Protein AF-M3VGV9-F1 (afdb_monomer)

Secondary structure (DSSP, 8-state):
--HHHHHHHHHHHHHHHHHHHHHHHHHH----SHHHHHHHHHHHHHHHHHHHHHHHHHHHHHHHHHHHHTTPPPPP-PPPPP--HHHHHHHHHHHHSS-EE-SS------------------------------SSSTTTSTT-EEPP-TTTTT-HHHHHHHHHHHHHHHHHHHHHHHHHHHHHHHHHHHHHH---SEEEEEE-SS---HHHHHHHTT-S-BSSHHHHHBSSTT-TT-BS-TT--EEEEEES-SSS--TTHHHHHHHHHHHHTSSSHHHHHHHHHHHHHHT---TTS-S--------PPPPSPPPP------------S-----GGGSSS-SS---TT-PPPPPHHHHHHHHHHT----TT----HHHHHHHHHHHHTT-EEEEPPP--STT----SEEEEEEEE-TTS-EEEEEEEEEE--SSHHHHHHHHHHHHHHHHHHHHHT-------EEEEE-TT----HHHHHHHHTTTGGGTTSSS----SEEEEEETTEEEE----

Organism: NCBI:txid1223542

Mean predicted aligned error: 19.24 Å

Foldseek 3Di:
DDLVVLLVQLVVLLVVLLVQLLVLCLVLFQQPDLVSLLVSLVSNVVSLQVLLQSLLVSLLVVVQVQCVVVVHDGDDRDRQPDDDSVLSSVLSCVLQVFFDQFFDDQPPDPDPPDDDDDDDDDDDDDDDDDDPDDDPCVVVRGTDGHHDDPVCRNPPRNSVSSSLSSSLSSSVVSVVSSQVSLVVRVVVCCVPPNAFPFKAKAQSYLQAALLSLVRRLVGRPHHDSQSSQDSDDPCPPDRDDSNGRMHMHGHRDLPDPDDLNQLNVQSQVLCVVAPDSVRSRVVCVVCSVVSNPPSNDPRPDDDDDDDDDDDDDDAGEDDDDDDDDDDPDPDDDDQFDPAFDSYDQQQQNDDGDTSVRQVVLVVVLVECQVPDRDHPNQSVQSVLCVLVVWDWHADDDDNDDQEEDAGTWTFLPDADPVRGRHIDGEHEEEHALDLVTVLVVLVVLVVSQVRSVVVVHHYDLHAEYEYENDQHDPDPVSLVSVQCSLVVQVPPPPSRYHPWYWYQHNSDIHTRNHD

Radius of gyration: 29.92 Å; Cα contacts (8 Å, |Δi|>4): 714; chains: 1; bounding box: 81×67×88 Å

InterPro domains:
  IPR057369 VG15 protein [PF25310] (161-262)

Sequence (515 aa):
MKPTEYRRRRDLIWRRVRQQMRSILMFDGVPVTPEHREAAAQKILFPVRRAREESTQLATDFFNGEAVRAGRPQVSAGRSPFYPREAVEAVLERATASKVRIDGLDVVPATPTQTARVEGLEVAPTRSVVIEGLDDLGVELERARVEIDESNRRDPAVVEKVNLRVDRAIIRHIEQAARDTIVAAVEAEEERSGDPIGWARVLTGAESCGFCAMLASRGPIYKTEETAQRRGKNQEEGKYHDGCDCLIVPVFDIDDDWVGKDAWENLEQLWIESDGRKDFEKRIRELRDRGDLDPYVGAADSGTATREPPGPPVPPVTKSAAGGDDDKSGINWPPHLKYGTKDHPHPHRKPVWTAQERVDRQAALGIDLHGEELYQHEIESVERMQALGAELKWIRRLGTEGQTTNDAVWIGGGEDRRGRRTDIEIELKATKAKQSSIIDVITKCFVRAEKADRRGDAHADKKNFVIDIGDGELTDTLNRQLSMFNERRRDRIPPRQIEGLWIMTRGNLVEVEMQ

pLDDT: mean 71.66, std 21.84, range [22.8, 97.88]

Solvent-accessible surface area (backbone atoms only — not comparable to full-atom values): 30146 Å² total; per-residue (Å²): 80,57,68,73,56,52,30,57,56,49,50,53,50,49,51,55,47,47,52,51,52,48,50,50,32,69,74,73,22,48,46,73,47,73,68,44,25,52,58,51,21,66,69,47,43,59,57,48,50,54,42,17,41,55,37,19,44,52,41,36,50,35,51,32,40,46,25,52,73,73,74,40,82,68,69,80,67,70,79,49,74,90,78,60,58,65,61,46,34,55,43,44,46,63,40,45,73,49,64,44,79,55,84,87,58,90,73,74,76,81,70,82,80,72,90,74,93,76,86,84,83,92,78,89,78,91,77,89,79,90,77,92,73,86,77,84,64,65,78,76,63,63,67,53,66,45,77,70,38,87,91,44,20,71,38,68,69,54,27,52,58,38,42,56,45,36,46,22,45,52,48,28,57,26,51,46,35,20,46,55,46,51,50,55,52,46,61,70,37,40,82,74,72,52,77,52,75,8,19,21,38,28,77,50,47,72,66,56,44,38,69,55,49,58,51,14,29,60,35,49,70,23,82,37,69,69,64,55,42,42,75,53,100,86,42,95,88,37,68,62,50,71,47,49,46,62,46,68,43,80,31,72,53,88,89,52,98,46,89,49,47,69,27,20,54,54,36,28,51,50,47,70,76,24,85,46,70,70,46,32,34,47,51,46,45,56,29,33,76,71,68,61,40,42,57,82,50,75,79,76,88,76,75,95,69,90,78,71,82,79,71,84,85,81,72,66,85,55,89,81,76,92,75,89,76,79,93,83,73,91,72,88,74,69,77,69,60,77,50,43,58,65,60,58,69,47,56,74,72,58,85,74,53,51,38,63,56,48,51,54,54,54,62,68,65,77,58,70,52,81,86,61,82,76,53,65,60,54,45,53,48,51,53,54,40,43,75,72,71,50,48,67,47,54,46,70,73,65,93,50,92,61,46,42,64,53,50,26,33,29,55,55,66,37,66,47,104,83,73,45,68,30,70,34,66,25,37,77,45,64,32,49,65,41,67,72,48,51,50,48,58,56,50,52,53,51,54,50,24,50,53,9,48,77,72,72,36,61,51,42,89,70,38,26,38,41,38,32,22,46,84,33,67,83,43,72,68,52,49,58,59,55,16,41,49,44,58,80,38,64,90,41,86,78,66,84,52,69,81,43,42,32,41,31,30,67,93,42,78,43,77,49,74,74,84

Structure (mmCIF, N/CA/C/O backbone):
data_AF-M3VGV9-F1
#
_entry.id   AF-M3VGV9-F1
#
loop_
_atom_site.group_PDB
_atom_site.id
_atom_site.type_symbol
_atom_site.label_atom_id
_atom_site.label_alt_id
_atom_site.label_comp_id
_atom_site.label_asym_id
_atom_site.label_entity_id
_atom_site.label_seq_id
_atom_site.pdbx_PDB_ins_code
_atom_site.Cartn_x
_atom_site.Cartn_y
_atom_site.Cartn_z
_atom_site.occupancy
_atom_site.B_iso_or_equiv
_atom_site.auth_seq_id
_atom_site.auth_comp_id
_atom_site.auth_asym_id
_atom_site.auth_atom_id
_atom_site.pdbx_PDB_model_num
ATOM 1 N N . MET A 1 1 ? -12.769 16.710 -14.073 1.00 72.88 1 MET A N 1
ATOM 2 C CA . MET A 1 1 ? -12.702 15.759 -15.207 1.00 72.88 1 MET A CA 1
ATOM 3 C C . MET A 1 1 ? -13.194 14.421 -14.694 1.00 72.88 1 MET A C 1
ATOM 5 O O . MET A 1 1 ? -12.817 14.078 -13.586 1.00 72.88 1 MET A O 1
ATOM 9 N N . LYS A 1 2 ? -14.024 13.669 -15.429 1.00 69.00 2 LYS A N 1
ATOM 10 C CA . LYS A 1 2 ? -14.457 12.349 -14.927 1.00 69.00 2 LYS A CA 1
ATOM 11 C C . LYS A 1 2 ? -13.263 11.376 -14.874 1.00 69.00 2 LYS A C 1
ATOM 13 O O . LYS A 1 2 ? -12.432 11.429 -15.785 1.00 69.00 2 LYS A O 1
ATOM 18 N N . PRO A 1 3 ? -13.194 10.447 -13.903 1.00 66.44 3 PRO A N 1
ATOM 19 C CA . PRO A 1 3 ? -12.119 9.457 -13.836 1.00 66.44 3 PRO A CA 1
ATOM 20 C C . PRO A 1 3 ? -11.932 8.680 -15.144 1.00 66.44 3 PRO A C 1
ATOM 22 O O . PRO A 1 3 ? -10.821 8.585 -15.649 1.00 66.44 3 PRO A O 1
ATOM 25 N N . THR A 1 4 ? -13.016 8.220 -15.774 1.00 68.12 4 THR A N 1
ATOM 26 C CA . THR A 1 4 ? -12.993 7.526 -17.078 1.00 68.12 4 THR A CA 1
ATOM 27 C C . THR A 1 4 ? -12.275 8.315 -18.180 1.00 68.12 4 THR A C 1
ATOM 29 O O . THR A 1 4 ? -11.516 7.742 -18.964 1.00 68.12 4 THR A O 1
ATOM 32 N N . GLU A 1 5 ? -12.464 9.632 -18.219 1.00 77.25 5 GLU A N 1
ATOM 33 C CA . GLU A 1 5 ? -11.812 10.526 -19.174 1.00 77.25 5 GLU A CA 1
ATOM 34 C C . GLU A 1 5 ? -10.322 10.714 -18.862 1.00 77.25 5 GLU A C 1
ATOM 36 O O . GLU A 1 5 ? -9.498 10.646 -19.780 1.00 77.25 5 GLU A O 1
ATOM 41 N N . TYR A 1 6 ? -9.971 10.865 -17.579 1.00 79.12 6 TYR A N 1
ATOM 42 C CA . TYR A 1 6 ? -8.578 10.900 -17.122 1.00 79.12 6 TYR A CA 1
ATOM 43 C C . TYR A 1 6 ? -7.823 9.655 -17.593 1.00 79.12 6 TYR A C 1
ATOM 45 O O . TYR A 1 6 ? -6.776 9.768 -18.235 1.00 79.12 6 TYR A O 1
ATOM 53 N N . ARG A 1 7 ? -8.403 8.465 -17.380 1.00 74.69 7 ARG A N 1
ATOM 54 C CA . ARG A 1 7 ? -7.796 7.193 -17.804 1.00 74.69 7 ARG A CA 1
ATOM 55 C C . ARG A 1 7 ? -7.566 7.147 -19.304 1.00 74.69 7 ARG A C 1
ATOM 57 O O . ARG A 1 7 ? -6.454 6.884 -19.747 1.00 74.69 7 ARG A O 1
ATOM 64 N N . ARG A 1 8 ? -8.594 7.466 -20.098 1.00 80.38 8 ARG A N 1
ATOM 65 C CA . ARG A 1 8 ? -8.496 7.447 -21.564 1.00 80.38 8 ARG A CA 1
ATOM 66 C C . ARG A 1 8 ? -7.380 8.365 -22.062 1.00 80.38 8 ARG A C 1
ATOM 68 O O . ARG A 1 8 ? -6.617 7.976 -22.944 1.00 80.38 8 ARG A O 1
ATOM 75 N N . ARG A 1 9 ? -7.277 9.579 -21.512 1.00 87.81 9 ARG A N 1
ATOM 76 C CA . ARG A 1 9 ? -6.232 10.544 -21.888 1.00 87.81 9 ARG A CA 1
ATOM 77 C C . ARG A 1 9 ? -4.847 10.072 -21.454 1.00 87.81 9 ARG A C 1
ATOM 79 O O . ARG A 1 9 ? -3.918 10.141 -22.254 1.00 87.81 9 ARG A O 1
ATOM 86 N N . ARG A 1 10 ? -4.713 9.532 -20.245 1.00 86.38 10 ARG A N 1
ATOM 87 C CA . ARG A 1 10 ? -3.446 9.000 -19.735 1.00 86.38 10 ARG A CA 1
ATOM 88 C C . ARG A 1 10 ? -2.971 7.790 -20.543 1.00 86.38 10 ARG A C 1
ATOM 90 O O . ARG A 1 10 ? -1.814 7.733 -20.949 1.00 86.38 10 ARG A O 1
ATOM 97 N N . ASP A 1 11 ? -3.869 6.868 -20.871 1.00 82.81 11 ASP A N 1
ATOM 98 C CA . ASP A 1 11 ? -3.548 5.690 -21.679 1.00 82.81 11 ASP A CA 1
ATOM 99 C C . ASP A 1 11 ? -3.083 6.075 -23.090 1.00 82.81 11 ASP A C 1
ATOM 101 O O . ASP A 1 11 ? -2.212 5.414 -23.654 1.00 82.81 11 ASP A O 1
ATOM 105 N N . LEU A 1 12 ? -3.598 7.169 -23.665 1.00 88.06 12 LEU A N 1
ATOM 106 C CA . LEU A 1 12 ? -3.093 7.708 -24.933 1.00 88.06 12 LEU A CA 1
ATOM 107 C C . LEU A 1 12 ? -1.652 8.229 -24.812 1.00 88.06 12 LEU A C 1
ATOM 109 O O . LEU A 1 12 ? -0.849 7.980 -25.716 1.00 88.06 12 LEU A O 1
ATOM 113 N N . ILE A 1 13 ? -1.310 8.902 -23.706 1.00 90.75 13 ILE A N 1
ATOM 114 C CA . ILE A 1 13 ? 0.068 9.339 -23.415 1.00 90.75 13 ILE A CA 1
ATOM 115 C C . ILE A 1 13 ? 0.983 8.109 -23.342 1.00 90.75 13 ILE A C 1
ATOM 117 O O . ILE A 1 13 ? 2.006 8.042 -24.026 1.00 90.75 13 ILE A O 1
ATOM 121 N N . TRP A 1 14 ? 0.580 7.095 -22.574 1.00 88.06 14 TRP A N 1
ATOM 122 C CA . TRP A 1 14 ? 1.360 5.874 -22.376 1.00 88.06 14 TRP A CA 1
ATOM 123 C C . TRP A 1 14 ? 1.548 5.081 -23.664 1.00 88.06 14 TRP A C 1
ATOM 125 O O . TRP A 1 14 ? 2.660 4.652 -23.961 1.00 88.06 14 TRP A O 1
ATOM 135 N N . ARG A 1 15 ? 0.482 4.901 -24.453 1.00 89.00 15 ARG A N 1
ATOM 136 C CA . ARG A 1 15 ? 0.539 4.185 -25.736 1.00 89.00 15 ARG A CA 1
ATOM 137 C C . ARG A 1 15 ? 1.540 4.828 -26.690 1.00 89.00 15 ARG A C 1
ATOM 139 O O . ARG A 1 15 ? 2.309 4.107 -27.318 1.00 89.00 15 ARG A O 1
ATOM 146 N N . ARG A 1 16 ? 1.573 6.165 -26.761 1.00 92.62 16 ARG A N 1
ATOM 147 C CA . ARG A 1 16 ? 2.524 6.901 -27.609 1.00 92.62 16 ARG A CA 1
ATOM 148 C C . ARG A 1 16 ? 3.970 6.633 -27.190 1.00 92.62 16 ARG A C 1
ATOM 150 O O . ARG A 1 16 ? 4.797 6.314 -28.039 1.00 92.62 16 ARG A O 1
ATOM 157 N N . VAL A 1 17 ? 4.253 6.713 -25.889 1.00 91.00 17 VAL A N 1
ATOM 158 C CA . VAL A 1 17 ? 5.595 6.460 -25.342 1.00 91.00 17 VAL A CA 1
ATOM 159 C C . VAL A 1 17 ? 6.015 5.004 -25.559 1.00 91.00 17 VAL A C 1
ATOM 161 O O . VAL A 1 17 ? 7.089 4.769 -26.106 1.00 91.00 17 VAL A O 1
ATOM 164 N N . ARG A 1 18 ? 5.150 4.033 -25.231 1.00 89.75 18 ARG A N 1
ATOM 165 C CA . ARG A 1 18 ? 5.403 2.594 -25.445 1.00 89.75 18 ARG A CA 1
ATOM 166 C C . ARG A 1 18 ? 5.692 2.282 -26.913 1.00 89.75 18 ARG A C 1
ATOM 168 O O . ARG A 1 18 ? 6.635 1.562 -27.219 1.00 89.75 18 ARG A O 1
ATOM 175 N N . GLN A 1 19 ? 4.919 2.851 -27.841 1.00 89.81 19 GLN A N 1
ATOM 176 C CA . GLN A 1 19 ? 5.137 2.648 -29.275 1.00 89.81 19 GLN A CA 1
ATOM 177 C C . GLN A 1 19 ? 6.505 3.180 -29.725 1.00 89.81 19 GLN A C 1
ATOM 179 O O . GLN A 1 19 ? 7.197 2.516 -30.496 1.00 89.81 19 GLN A O 1
ATOM 184 N N . GLN A 1 20 ? 6.912 4.352 -29.231 1.00 90.50 20 GLN A N 1
ATOM 185 C CA . GLN A 1 20 ? 8.217 4.934 -29.547 1.00 90.50 20 GLN A CA 1
ATOM 186 C C . GLN A 1 20 ? 9.367 4.120 -28.948 1.00 90.50 20 GLN A C 1
ATOM 188 O O . GLN A 1 20 ? 10.321 3.817 -29.658 1.00 90.50 20 GLN A O 1
ATOM 193 N N . MET A 1 21 ? 9.263 3.719 -27.679 1.00 88.75 21 MET A N 1
ATOM 194 C CA . MET A 1 21 ? 10.276 2.903 -27.000 1.00 88.75 21 MET A CA 1
ATOM 195 C C . MET A 1 21 ? 10.459 1.548 -27.678 1.00 88.75 21 MET A C 1
ATOM 197 O O . MET A 1 21 ? 11.586 1.181 -28.016 1.00 88.75 21 MET A O 1
ATOM 201 N N . ARG A 1 22 ? 9.348 0.868 -27.980 1.00 89.88 22 ARG A N 1
ATOM 202 C CA . ARG A 1 22 ? 9.356 -0.393 -28.720 1.00 89.88 22 ARG A CA 1
ATOM 203 C C . ARG A 1 22 ? 10.019 -0.235 -30.078 1.00 89.88 22 ARG A C 1
ATOM 205 O O . ARG A 1 22 ? 10.860 -1.048 -30.435 1.00 89.88 22 ARG A O 1
ATOM 212 N N . SER A 1 23 ? 9.681 0.822 -30.818 1.00 91.75 23 SER A N 1
ATOM 213 C CA . SER A 1 23 ? 10.320 1.113 -32.102 1.00 91.75 23 SER A CA 1
ATOM 214 C C . SER A 1 23 ? 11.833 1.286 -31.940 1.00 91.75 23 SER A C 1
ATOM 216 O O . SER A 1 23 ? 12.591 0.646 -32.657 1.00 91.75 23 SER A O 1
ATOM 218 N N . ILE A 1 24 ? 12.284 2.100 -30.981 1.00 92.06 24 ILE A N 1
ATOM 219 C CA . ILE A 1 24 ? 13.714 2.353 -30.739 1.00 92.06 24 ILE A CA 1
ATOM 220 C C . ILE A 1 24 ? 14.458 1.043 -30.450 1.00 92.06 24 ILE A C 1
ATOM 222 O O . ILE A 1 24 ? 15.448 0.751 -31.113 1.00 92.06 24 ILE A O 1
ATOM 226 N N . LEU A 1 25 ? 13.960 0.223 -29.520 1.00 90.50 25 LEU A N 1
ATOM 227 C CA . LEU A 1 25 ? 14.628 -1.027 -29.143 1.00 90.50 25 LEU A CA 1
ATOM 228 C C . LEU A 1 25 ? 14.571 -2.096 -30.244 1.00 90.50 25 LEU A C 1
ATOM 230 O O . LEU A 1 25 ? 15.518 -2.865 -30.377 1.00 90.50 25 LEU A O 1
ATOM 234 N N . MET A 1 26 ? 13.511 -2.13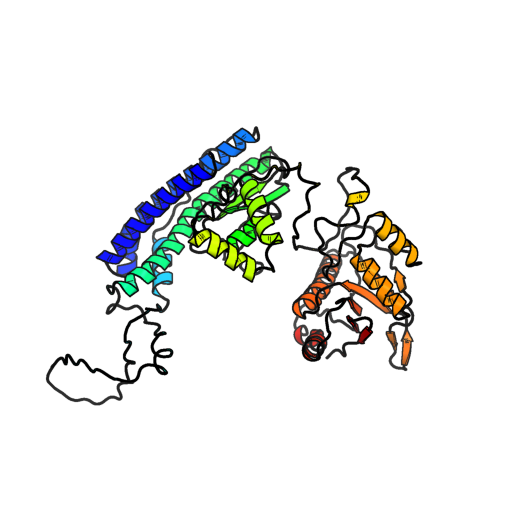1 -31.059 1.00 90.44 26 MET A N 1
ATOM 235 C CA . MET A 1 26 ? 13.414 -3.050 -32.203 1.00 90.44 26 MET A CA 1
ATOM 236 C C . MET A 1 26 ? 14.383 -2.687 -33.334 1.00 90.44 26 MET A C 1
ATOM 238 O O . MET A 1 26 ? 14.929 -3.587 -33.965 1.00 90.44 26 MET A O 1
ATOM 242 N N . PHE A 1 27 ? 14.620 -1.396 -33.590 1.00 92.06 27 PHE A N 1
ATOM 243 C CA . PHE A 1 27 ? 15.547 -0.959 -34.643 1.00 92.06 27 PHE A CA 1
ATOM 244 C C . PHE A 1 27 ? 17.012 -0.934 -34.181 1.00 92.06 27 PHE A C 1
ATOM 246 O O . PHE A 1 27 ? 17.890 -1.410 -34.900 1.00 92.06 27 PHE A O 1
ATOM 253 N N . ASP A 1 28 ? 17.293 -0.412 -32.985 1.00 93.31 28 ASP A N 1
ATOM 254 C CA . ASP A 1 28 ? 18.665 -0.228 -32.488 1.00 93.31 28 ASP A CA 1
ATOM 255 C C . ASP A 1 28 ? 19.188 -1.445 -31.688 1.00 93.31 28 ASP A C 1
ATOM 257 O O . ASP A 1 28 ? 20.394 -1.589 -31.444 1.00 93.31 28 ASP A O 1
ATOM 261 N N . GLY A 1 29 ? 18.294 -2.348 -31.276 1.00 92.56 29 GLY A N 1
ATOM 262 C CA . GLY A 1 29 ? 18.578 -3.437 -30.341 1.00 92.56 29 GLY A CA 1
ATOM 263 C C . GLY A 1 29 ? 18.650 -2.978 -28.879 1.00 92.56 29 GLY A C 1
ATOM 264 O O . GLY A 1 29 ? 18.706 -1.789 -28.561 1.00 92.56 29 GLY A O 1
ATOM 265 N N . VAL A 1 30 ? 18.682 -3.945 -27.964 1.00 92.75 30 VAL A N 1
ATOM 266 C CA . VAL A 1 30 ? 18.776 -3.725 -26.515 1.00 92.75 30 VAL A CA 1
ATOM 267 C C . VAL A 1 30 ? 20.113 -3.085 -26.129 1.00 92.75 30 VAL A C 1
ATOM 269 O O . VAL A 1 30 ? 21.145 -3.689 -26.402 1.00 92.75 30 VAL A O 1
ATOM 272 N N . PRO A 1 31 ? 20.161 -1.932 -25.436 1.00 93.25 31 PRO A N 1
ATOM 273 C CA . PRO A 1 31 ? 21.417 -1.242 -25.154 1.00 93.25 31 PRO A CA 1
ATOM 274 C C . PRO A 1 31 ? 22.241 -1.934 -24.055 1.00 93.25 31 PRO A C 1
ATOM 276 O O . PRO A 1 31 ? 21.961 -1.787 -22.864 1.00 93.25 31 PRO A O 1
ATOM 279 N N . VAL A 1 32 ? 23.280 -2.673 -24.461 1.00 91.69 32 VAL A N 1
ATOM 280 C CA . VAL A 1 32 ? 24.134 -3.466 -23.551 1.00 91.69 32 VAL A CA 1
ATOM 281 C C . VAL A 1 32 ? 25.451 -2.777 -23.184 1.00 91.69 32 VAL A C 1
ATOM 283 O O . VAL A 1 32 ? 26.078 -3.156 -22.202 1.00 91.69 32 VAL A O 1
ATOM 286 N N . THR A 1 33 ? 25.848 -1.724 -23.908 1.00 91.81 33 THR A N 1
ATOM 287 C CA . THR A 1 33 ? 27.038 -0.910 -23.592 1.00 91.81 33 THR A CA 1
ATOM 288 C C . THR A 1 33 ? 26.637 0.504 -23.152 1.00 91.81 33 THR A C 1
ATOM 290 O O . THR A 1 33 ? 25.494 0.913 -23.395 1.00 91.81 33 THR A O 1
ATOM 293 N N . PRO A 1 34 ? 27.529 1.266 -22.492 1.00 91.50 34 PRO A N 1
ATOM 294 C CA . PRO A 1 34 ? 27.283 2.672 -22.166 1.00 91.50 34 PRO A CA 1
ATOM 295 C C . PRO A 1 34 ? 26.928 3.531 -23.390 1.00 91.50 34 PRO A C 1
ATOM 297 O O . PRO A 1 34 ? 25.972 4.298 -23.335 1.00 91.50 34 PRO A O 1
ATOM 300 N N . GLU A 1 35 ? 27.608 3.341 -24.521 1.00 93.62 35 GLU A N 1
ATOM 301 C CA . GLU A 1 35 ? 27.387 4.110 -25.755 1.00 93.62 35 GLU A CA 1
ATOM 302 C C . GLU A 1 35 ? 26.004 3.816 -26.346 1.00 93.62 35 GLU A C 1
ATOM 304 O O . GLU A 1 35 ? 25.272 4.723 -26.750 1.00 93.62 35 GLU A O 1
ATOM 309 N N . HIS A 1 36 ? 25.597 2.542 -26.340 1.00 95.12 36 HIS A N 1
ATOM 310 C CA . HIS A 1 36 ? 24.249 2.155 -26.742 1.00 95.12 36 HIS A CA 1
ATOM 311 C C . HIS A 1 36 ? 23.182 2.773 -25.829 1.00 95.12 36 HIS A C 1
ATOM 313 O O . HIS A 1 36 ? 22.126 3.192 -26.310 1.00 95.12 36 HIS A O 1
ATOM 319 N N . ARG A 1 37 ? 23.442 2.828 -24.515 1.00 94.69 37 ARG A N 1
ATOM 320 C CA . ARG A 1 37 ? 22.529 3.432 -23.535 1.00 94.69 37 ARG A CA 1
ATOM 321 C C . ARG A 1 37 ? 22.395 4.931 -23.750 1.00 94.69 37 ARG A C 1
ATOM 323 O O . ARG A 1 37 ? 21.266 5.413 -23.759 1.00 94.69 37 ARG A O 1
ATOM 330 N N . GLU A 1 38 ? 23.494 5.638 -23.985 1.00 93.94 38 GLU A N 1
ATOM 331 C CA . GLU A 1 38 ? 23.472 7.070 -24.287 1.00 93.94 38 GLU A CA 1
ATOM 332 C C . GLU A 1 38 ? 22.669 7.353 -25.568 1.00 93.94 38 GLU A C 1
ATOM 334 O O . GLU A 1 38 ? 21.762 8.190 -25.562 1.00 93.94 38 GLU A O 1
ATOM 339 N N . ALA A 1 39 ? 22.935 6.618 -26.653 1.00 94.62 39 ALA A N 1
ATOM 340 C CA . ALA A 1 39 ? 22.229 6.792 -27.923 1.00 94.62 39 ALA A CA 1
ATOM 341 C C . ALA A 1 39 ? 20.718 6.522 -27.795 1.00 94.62 39 ALA A C 1
ATOM 343 O O . ALA A 1 39 ? 19.893 7.302 -28.283 1.00 94.62 39 ALA A O 1
ATOM 344 N N . ALA A 1 40 ? 20.334 5.448 -27.098 1.00 94.25 40 ALA A N 1
ATOM 345 C CA . ALA A 1 40 ? 18.932 5.147 -26.816 1.00 94.25 40 ALA A CA 1
ATOM 346 C C . ALA A 1 40 ? 18.297 6.218 -25.911 1.00 94.25 40 ALA A C 1
ATOM 348 O O . ALA A 1 40 ? 17.177 6.665 -26.170 1.00 94.25 40 ALA A O 1
ATOM 349 N N . ALA A 1 41 ? 19.013 6.687 -24.886 1.00 93.75 41 ALA A N 1
ATOM 350 C CA . ALA A 1 41 ? 18.533 7.720 -23.977 1.00 93.75 41 ALA A CA 1
ATOM 351 C C . ALA A 1 41 ? 18.268 9.046 -24.697 1.00 93.75 41 ALA A C 1
ATOM 353 O O . ALA A 1 41 ? 17.229 9.657 -24.457 1.00 93.75 41 ALA A O 1
ATOM 354 N N . GLN A 1 42 ? 19.131 9.462 -25.630 1.00 94.50 42 GLN A N 1
ATOM 355 C CA . GLN A 1 42 ? 18.916 10.664 -26.446 1.00 94.50 42 GLN A CA 1
ATOM 356 C C . GLN A 1 42 ? 17.603 10.597 -27.247 1.00 94.50 42 GLN A C 1
ATOM 358 O O . GLN A 1 42 ? 16.870 11.586 -27.310 1.00 94.50 42 GLN A O 1
ATOM 363 N N . LYS A 1 43 ? 17.262 9.424 -27.802 1.00 95.00 43 LYS A N 1
ATOM 364 C CA . LYS A 1 43 ? 16.013 9.207 -28.557 1.00 95.00 43 LYS A CA 1
ATOM 365 C C . LYS A 1 43 ? 14.775 9.134 -27.651 1.00 95.00 43 LYS A C 1
ATOM 367 O O . LYS A 1 43 ? 13.709 9.615 -28.028 1.00 95.00 43 LYS A O 1
ATOM 372 N N . ILE A 1 44 ? 14.907 8.555 -26.455 1.00 93.12 44 ILE A N 1
ATOM 373 C CA . ILE A 1 44 ? 13.804 8.354 -25.495 1.00 93.12 44 ILE A CA 1
ATOM 374 C C . ILE A 1 44 ? 13.495 9.629 -24.691 1.00 93.12 44 ILE A C 1
ATOM 376 O O . ILE A 1 44 ? 12.347 9.862 -24.308 1.00 93.12 44 ILE A O 1
ATOM 380 N N . LEU A 1 45 ? 14.494 10.477 -24.437 1.00 92.94 45 LEU A N 1
ATOM 381 C CA . LEU A 1 45 ? 14.393 11.586 -23.486 1.00 92.94 45 LEU A CA 1
ATOM 382 C C . LEU A 1 45 ? 13.276 12.581 -23.818 1.00 92.94 45 LEU A C 1
ATOM 384 O O . LEU A 1 45 ? 12.494 12.941 -22.937 1.00 92.94 45 LEU A O 1
ATOM 388 N N . PHE A 1 46 ? 13.197 13.035 -25.070 1.00 92.44 46 PHE A N 1
ATOM 389 C CA . PHE A 1 46 ? 12.203 14.032 -25.472 1.00 92.44 46 PHE A CA 1
ATOM 390 C C . PHE A 1 46 ? 10.760 13.501 -25.368 1.00 92.44 46 PHE A C 1
ATOM 392 O O . PHE A 1 46 ? 9.947 14.159 -24.712 1.00 92.44 46 PHE A O 1
ATOM 399 N N . PRO A 1 47 ? 10.431 12.303 -25.901 1.00 93.69 47 PRO A N 1
ATOM 400 C CA . PRO A 1 47 ? 9.160 11.635 -25.628 1.00 93.69 47 PRO A CA 1
ATOM 401 C C . PRO A 1 47 ? 8.776 11.573 -24.151 1.00 93.69 47 PRO A C 1
ATOM 403 O O . PRO A 1 47 ? 7.643 11.895 -23.797 1.00 93.69 47 PRO A O 1
ATOM 406 N N . VAL A 1 48 ? 9.718 11.193 -23.282 1.00 92.38 48 VAL A N 1
ATOM 407 C CA . VAL A 1 48 ? 9.453 11.034 -21.847 1.00 92.38 48 VAL A CA 1
ATOM 408 C C . VAL A 1 48 ? 9.212 12.376 -21.167 1.00 92.38 48 VAL A C 1
ATOM 410 O O . VAL A 1 48 ? 8.284 12.486 -20.370 1.00 92.38 48 VAL A O 1
ATOM 413 N N . ARG A 1 49 ? 9.991 13.415 -21.490 1.00 93.31 49 ARG A N 1
ATOM 414 C CA . ARG A 1 49 ? 9.772 14.772 -20.958 1.00 93.31 49 ARG A CA 1
ATOM 415 C C . ARG A 1 49 ? 8.403 15.311 -21.344 1.00 93.31 49 ARG A C 1
ATOM 417 O O . ARG A 1 49 ? 7.654 15.739 -20.472 1.00 93.31 49 ARG A O 1
ATOM 424 N N . ARG A 1 50 ? 8.048 15.196 -22.623 1.00 93.69 50 ARG A N 1
ATOM 425 C CA . ARG A 1 50 ? 6.727 15.591 -23.112 1.00 93.69 50 ARG A CA 1
ATOM 426 C C . ARG A 1 50 ? 5.613 14.814 -22.406 1.00 93.69 50 ARG A C 1
ATOM 428 O O . ARG A 1 50 ? 4.627 15.405 -21.991 1.00 93.69 50 ARG A O 1
ATOM 435 N N . ALA A 1 51 ? 5.771 13.502 -22.236 1.00 93.12 51 ALA A N 1
ATOM 436 C CA . ALA A 1 51 ? 4.787 12.681 -21.536 1.00 93.12 51 ALA A CA 1
ATOM 437 C C . ALA A 1 51 ? 4.658 13.041 -20.049 1.00 93.12 51 ALA A C 1
ATOM 439 O O . ALA A 1 51 ? 3.553 13.002 -19.517 1.00 93.12 51 ALA A O 1
ATOM 440 N N . ARG A 1 52 ? 5.757 13.420 -19.384 1.00 92.19 52 ARG A N 1
ATOM 441 C CA . ARG A 1 52 ? 5.728 13.939 -18.009 1.00 92.19 52 ARG A CA 1
ATOM 442 C C . ARG A 1 52 ? 4.952 15.249 -17.921 1.00 92.19 52 ARG A C 1
ATOM 444 O O . ARG A 1 52 ? 4.102 15.367 -17.053 1.00 92.19 52 ARG A O 1
ATOM 451 N N . GLU A 1 53 ? 5.193 16.190 -18.832 1.00 91.44 53 GLU A N 1
ATOM 452 C CA . GLU A 1 53 ? 4.437 17.450 -18.903 1.00 91.44 53 GLU A CA 1
ATOM 453 C C . GLU A 1 53 ? 2.944 17.203 -19.161 1.00 91.44 53 GLU A C 1
ATOM 455 O O . GLU A 1 53 ? 2.098 17.729 -18.439 1.00 91.44 53 GLU A O 1
ATOM 460 N N . GLU A 1 54 ? 2.614 16.350 -20.139 1.00 92.62 54 GLU A N 1
ATOM 461 C CA . GLU A 1 54 ? 1.230 15.970 -20.450 1.00 92.62 54 GLU A CA 1
ATOM 462 C C . GLU A 1 54 ? 0.554 15.270 -19.252 1.00 92.62 54 GLU A C 1
ATOM 464 O O . GLU A 1 54 ? -0.610 15.549 -18.966 1.00 92.62 54 GLU A O 1
ATOM 469 N N . SER A 1 55 ? 1.270 14.397 -18.529 1.00 89.19 55 SER A N 1
ATOM 470 C CA . SER A 1 55 ? 0.749 13.679 -17.354 1.00 89.19 55 SER A CA 1
ATOM 471 C C . SER A 1 55 ? 0.564 14.603 -16.143 1.00 89.19 55 SER A C 1
ATOM 473 O O . SER A 1 55 ? -0.475 14.548 -15.487 1.00 89.19 55 SER A O 1
ATOM 475 N N . THR A 1 56 ? 1.506 15.520 -15.894 1.00 87.75 56 THR A N 1
ATOM 476 C CA . THR A 1 56 ? 1.383 16.580 -14.880 1.00 87.75 56 THR A CA 1
ATOM 477 C C . THR A 1 56 ? 0.159 17.454 -15.143 1.00 87.75 56 THR A C 1
ATOM 479 O O . THR A 1 56 ? -0.680 17.598 -14.257 1.00 87.75 56 THR A O 1
ATOM 482 N N . GLN A 1 57 ? -0.002 17.969 -16.367 1.00 89.00 57 GLN A N 1
ATOM 483 C CA . GLN A 1 57 ? -1.166 18.784 -16.718 1.00 89.00 57 GLN A CA 1
ATOM 484 C C . GLN A 1 57 ? -2.469 17.999 -16.543 1.00 89.00 57 GLN A C 1
ATOM 486 O O . GLN A 1 57 ? -3.431 18.505 -15.974 1.00 89.00 57 GLN A O 1
ATOM 491 N N . LEU A 1 58 ? -2.495 16.747 -17.002 1.00 87.81 58 LEU A N 1
ATOM 492 C CA . LEU A 1 58 ? -3.668 15.891 -16.890 1.00 87.81 58 LEU A CA 1
ATOM 493 C C . LEU A 1 58 ? -4.045 15.616 -15.423 1.00 87.81 58 LEU A C 1
ATOM 495 O O . LEU A 1 58 ? -5.229 15.599 -15.094 1.00 87.81 58 LEU A O 1
ATOM 499 N N . ALA A 1 59 ? -3.059 15.419 -14.543 1.00 82.69 59 ALA A N 1
ATOM 500 C CA . ALA A 1 59 ? -3.271 15.251 -13.106 1.00 82.69 59 ALA A CA 1
ATOM 501 C C . ALA A 1 59 ? -3.796 16.528 -12.442 1.00 82.69 59 ALA A C 1
ATOM 503 O O . ALA A 1 59 ? -4.699 16.444 -11.611 1.00 82.69 59 ALA A O 1
ATOM 504 N N . THR A 1 60 ? -3.313 17.704 -12.848 1.00 83.31 60 THR A N 1
ATOM 505 C CA . THR A 1 60 ? -3.876 18.977 -12.385 1.00 83.31 60 THR A CA 1
ATOM 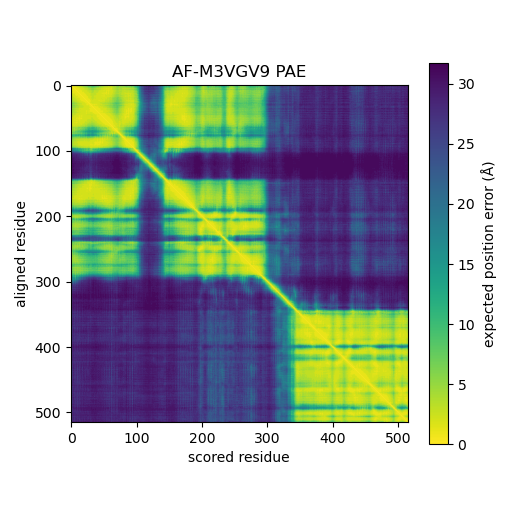506 C C . THR A 1 60 ? -5.302 19.192 -12.883 1.00 83.31 60 THR A C 1
ATOM 508 O O . THR A 1 60 ? -6.160 19.560 -12.090 1.00 83.31 60 THR A O 1
ATOM 511 N N . ASP A 1 61 ? -5.597 18.940 -14.163 1.00 84.31 61 ASP A N 1
ATOM 512 C CA . ASP A 1 61 ? -6.959 19.066 -14.710 1.00 84.31 61 ASP A CA 1
ATOM 513 C C . ASP A 1 61 ? -7.941 18.143 -13.974 1.00 84.31 61 ASP A C 1
ATOM 515 O O . ASP A 1 61 ? -9.111 18.478 -13.754 1.00 84.31 61 ASP A O 1
ATOM 519 N N . PHE A 1 62 ? -7.459 16.952 -13.617 1.00 78.25 62 PHE A N 1
ATOM 520 C CA . PHE A 1 62 ? -8.191 16.001 -12.804 1.00 78.25 62 PHE A CA 1
ATOM 521 C C . PHE A 1 62 ? -8.457 16.568 -11.417 1.00 78.25 62 PHE A C 1
ATOM 523 O O . PHE A 1 62 ? -9.620 16.765 -11.086 1.00 78.25 62 PHE A O 1
ATOM 530 N N . PHE A 1 63 ? -7.410 16.938 -10.678 1.00 75.44 63 PHE A N 1
ATOM 531 C CA . PHE A 1 63 ? -7.518 17.512 -9.338 1.00 75.44 63 PHE A CA 1
ATOM 532 C C . PHE A 1 63 ? -8.414 18.763 -9.298 1.00 75.44 63 PHE A C 1
ATOM 534 O O . PHE A 1 63 ? -9.333 18.844 -8.493 1.00 75.44 63 PHE A O 1
ATOM 541 N N . ASN A 1 64 ? -8.243 19.701 -10.232 1.00 76.75 64 ASN A N 1
ATOM 542 C CA . ASN A 1 64 ? -9.050 20.922 -10.319 1.00 76.75 64 ASN A CA 1
ATOM 543 C C . ASN A 1 64 ? -10.518 20.667 -10.627 1.00 76.75 64 ASN A C 1
ATOM 545 O O . ASN A 1 64 ? -11.388 21.421 -10.192 1.00 76.75 64 ASN A O 1
ATOM 549 N N . GLY A 1 65 ? -10.809 19.634 -11.417 1.00 71.06 65 GLY A N 1
ATOM 550 C CA . GLY A 1 65 ? -12.186 19.241 -11.666 1.00 71.06 65 GLY A CA 1
ATOM 551 C C . GLY A 1 65 ? -12.899 18.762 -10.404 1.00 71.06 65 GLY A C 1
ATOM 552 O O . GLY A 1 65 ? -14.113 18.905 -10.315 1.00 71.06 65 GLY A O 1
ATOM 553 N N . GLU A 1 66 ? -12.145 18.227 -9.451 1.00 64.62 66 GLU A N 1
ATOM 554 C CA . GLU A 1 66 ? -12.638 17.687 -8.185 1.00 64.62 66 GLU A CA 1
ATOM 555 C C . GLU A 1 66 ? -12.698 18.785 -7.123 1.00 64.62 66 GLU A C 1
ATOM 557 O O . GLU A 1 66 ? -13.719 18.927 -6.456 1.00 64.62 66 GLU A O 1
ATOM 562 N N . ALA A 1 67 ? -11.691 19.664 -7.084 1.00 66.25 67 ALA A N 1
ATOM 563 C CA . ALA A 1 67 ? -11.737 20.898 -6.309 1.00 66.25 67 ALA A CA 1
ATOM 564 C C . ALA A 1 67 ? -13.019 21.695 -6.608 1.00 66.25 67 ALA A C 1
ATOM 566 O O . ALA A 1 67 ? -13.758 22.035 -5.692 1.00 66.25 67 ALA A O 1
ATOM 567 N N . VAL A 1 68 ? -13.366 21.898 -7.885 1.00 69.00 68 VAL A N 1
ATOM 568 C CA . VAL A 1 68 ? -14.609 22.599 -8.261 1.00 69.00 68 VAL A CA 1
ATOM 569 C C . VAL A 1 68 ? -15.867 21.903 -7.737 1.00 69.00 68 VAL A C 1
ATOM 571 O O . VAL A 1 68 ? -16.786 22.589 -7.295 1.00 69.00 68 VAL A O 1
ATOM 574 N N . ARG A 1 69 ? -15.930 20.564 -7.768 1.00 63.59 69 ARG A N 1
ATOM 575 C CA . ARG A 1 69 ? -17.088 19.811 -7.246 1.00 63.59 69 ARG A CA 1
ATOM 576 C C . ARG A 1 69 ? -17.250 19.982 -5.743 1.00 63.59 69 ARG A C 1
ATOM 578 O O . ARG A 1 69 ? -18.369 20.154 -5.278 1.00 63.59 69 ARG A O 1
ATOM 585 N N . ALA A 1 70 ? -16.137 19.998 -5.022 1.00 58.75 70 ALA A N 1
ATOM 586 C CA . ALA A 1 70 ? -16.094 20.210 -3.583 1.00 58.75 70 ALA A CA 1
ATOM 587 C C . ALA A 1 70 ? -16.192 21.698 -3.178 1.00 58.75 70 ALA A C 1
ATOM 589 O O . ALA A 1 70 ? -15.985 22.030 -2.014 1.00 58.75 70 ALA A O 1
ATOM 590 N N . GLY A 1 71 ? -16.457 22.619 -4.119 1.00 64.62 71 GLY A N 1
ATOM 591 C CA . GLY A 1 71 ? -16.528 24.058 -3.838 1.00 64.62 71 GLY A CA 1
ATOM 592 C C . GLY A 1 71 ? -15.181 24.692 -3.462 1.00 64.62 71 GLY A C 1
ATOM 593 O O . GLY A 1 71 ? -15.149 25.733 -2.807 1.00 64.62 71 GLY A O 1
ATOM 594 N N . ARG A 1 72 ? -14.069 24.071 -3.864 1.00 64.38 72 ARG A N 1
ATOM 595 C CA . ARG A 1 72 ? -12.698 24.461 -3.519 1.00 64.38 72 ARG A CA 1
ATOM 596 C C . ARG A 1 72 ? -12.015 25.271 -4.627 1.00 64.38 72 ARG A C 1
ATOM 598 O O . ARG A 1 72 ? -12.361 25.138 -5.806 1.00 64.38 72 ARG A O 1
ATOM 605 N N . PRO A 1 73 ? -11.014 26.099 -4.276 1.00 63.47 73 PRO A N 1
ATOM 606 C CA . PRO A 1 73 ? -10.205 26.823 -5.249 1.00 63.47 73 PRO A CA 1
ATOM 607 C C . PRO A 1 73 ? -9.404 25.874 -6.145 1.00 63.47 73 PRO A C 1
ATOM 609 O O . PRO A 1 73 ? -8.902 24.848 -5.701 1.00 63.47 73 PRO A O 1
ATOM 612 N N . GLN A 1 74 ? -9.231 26.250 -7.408 1.00 75.12 74 GLN A N 1
ATOM 613 C CA . GLN A 1 74 ? -8.380 25.516 -8.343 1.00 75.12 74 GLN A CA 1
ATOM 614 C C . GLN A 1 74 ? -6.903 25.885 -8.157 1.00 75.12 74 GLN A C 1
ATOM 616 O O . GLN A 1 74 ? -6.572 27.031 -7.849 1.00 75.12 74 GLN A O 1
ATOM 621 N N . VAL A 1 75 ? -6.011 24.935 -8.430 1.00 71.06 75 VAL A N 1
ATOM 622 C CA . VAL A 1 75 ? -4.557 25.131 -8.442 1.00 71.06 75 VAL A CA 1
ATOM 623 C C . VAL A 1 75 ? -4.031 25.262 -9.874 1.00 71.06 75 VAL A C 1
ATOM 625 O O . VAL A 1 75 ? -4.528 24.632 -10.807 1.00 71.06 75 VAL A O 1
ATOM 628 N N . SER A 1 76 ? -3.007 26.084 -10.096 1.00 71.56 76 SER A N 1
ATOM 629 C CA . SER A 1 76 ? -2.346 26.138 -11.405 1.00 71.56 76 SER A CA 1
ATOM 630 C C . SER A 1 76 ? -1.481 24.900 -11.616 1.00 71.56 76 SER A C 1
ATOM 632 O O . SER A 1 76 ? -0.783 24.481 -10.692 1.00 71.56 76 SER A O 1
ATOM 634 N N . ALA A 1 77 ? -1.451 24.362 -12.836 1.00 66.62 77 ALA A N 1
ATOM 635 C CA . ALA A 1 77 ? -0.530 23.280 -13.162 1.00 66.62 77 ALA A CA 1
ATOM 636 C C . ALA A 1 77 ? 0.913 23.773 -13.007 1.00 66.62 77 ALA A C 1
ATOM 638 O O . ALA A 1 77 ? 1.356 24.683 -13.712 1.00 66.62 77 ALA A O 1
ATOM 639 N N . GLY A 1 78 ? 1.636 23.187 -12.053 1.00 67.62 78 GLY A N 1
ATOM 640 C CA . GLY A 1 78 ? 3.074 23.382 -11.936 1.00 67.62 78 GLY A CA 1
ATOM 641 C C . GLY A 1 78 ? 3.789 22.843 -13.176 1.00 67.62 78 GLY A C 1
ATOM 642 O O . GLY A 1 78 ? 3.268 21.999 -13.908 1.00 67.62 78 GLY A O 1
ATOM 643 N N . ARG A 1 79 ? 5.016 23.306 -13.430 1.00 74.44 79 ARG A N 1
ATOM 644 C CA . ARG A 1 79 ? 5.863 22.654 -14.439 1.00 74.44 79 ARG A CA 1
ATOM 645 C C . ARG A 1 79 ? 6.304 21.292 -13.912 1.00 74.44 79 ARG A C 1
ATOM 647 O O . ARG A 1 79 ? 6.747 21.207 -12.769 1.00 74.44 79 ARG A O 1
ATOM 654 N N . SER A 1 80 ? 6.258 20.256 -14.756 1.00 78.06 80 SER A N 1
ATOM 655 C CA . SER A 1 80 ? 6.903 18.979 -14.421 1.00 78.06 80 SER A CA 1
ATOM 656 C C . SER A 1 80 ? 8.366 19.249 -14.043 1.00 78.06 80 SER A C 1
ATOM 658 O O . SER A 1 80 ? 9.059 19.939 -14.801 1.00 78.06 80 SER A O 1
ATOM 660 N N . PRO A 1 81 ? 8.874 18.664 -12.942 1.00 78.12 81 PRO A N 1
ATOM 661 C CA . PRO A 1 81 ? 10.286 18.744 -12.597 1.00 78.12 81 PRO A CA 1
ATOM 662 C C . PRO A 1 81 ? 11.177 18.320 -13.766 1.00 78.12 81 PRO A C 1
ATOM 664 O O . PRO A 1 81 ? 10.816 17.430 -14.551 1.00 78.12 81 PRO A O 1
ATOM 667 N N . PHE A 1 82 ? 12.348 18.953 -13.867 1.00 84.19 82 PHE A N 1
ATOM 668 C CA . PHE A 1 82 ? 13.330 18.641 -14.899 1.00 84.19 82 PHE A CA 1
ATOM 669 C C . PHE A 1 82 ? 13.709 17.157 -14.846 1.00 84.19 82 PHE A C 1
ATOM 671 O O . PHE A 1 82 ? 14.074 16.631 -13.797 1.00 84.19 82 PHE A O 1
ATOM 678 N N . TYR A 1 83 ? 13.633 16.487 -15.996 1.00 87.06 83 TYR A N 1
ATOM 679 C CA . TYR A 1 83 ? 13.935 15.064 -16.109 1.00 87.06 83 TYR A CA 1
ATOM 680 C C . TYR A 1 83 ? 15.269 14.857 -16.847 1.00 87.06 83 TYR A C 1
ATOM 682 O O . TYR A 1 83 ? 15.328 15.127 -18.054 1.00 87.06 83 TYR A O 1
ATOM 690 N N . PRO A 1 84 ? 16.348 14.442 -16.158 1.00 89.06 84 PRO A N 1
ATOM 691 C CA . PRO A 1 84 ? 17.689 14.347 -16.737 1.00 89.06 84 PRO A CA 1
ATOM 692 C C . PRO A 1 84 ? 17.843 13.132 -17.668 1.00 89.06 84 PRO A C 1
ATOM 694 O O . PRO A 1 84 ? 17.091 12.160 -17.572 1.00 89.06 84 PRO A O 1
ATOM 697 N N . ARG A 1 85 ? 18.827 13.174 -18.576 1.00 90.88 85 ARG A N 1
ATOM 698 C CA . ARG A 1 85 ? 19.129 12.062 -19.500 1.00 90.88 85 ARG A CA 1
ATOM 699 C C . ARG A 1 85 ? 19.610 10.832 -18.733 1.00 90.88 85 ARG A C 1
ATOM 701 O O . ARG A 1 85 ? 19.190 9.715 -19.017 1.00 90.88 85 ARG A O 1
ATOM 708 N N . GLU A 1 86 ? 20.400 11.077 -17.701 1.00 88.44 86 GLU A N 1
ATOM 709 C CA . GLU A 1 86 ? 20.997 10.106 -16.790 1.00 88.44 86 GLU A CA 1
ATOM 710 C C . GLU A 1 86 ? 19.916 9.244 -16.114 1.00 88.44 86 GLU A C 1
ATOM 712 O O . GLU A 1 86 ? 20.115 8.059 -15.859 1.00 88.44 86 GLU A O 1
ATOM 717 N N . ALA A 1 87 ? 18.714 9.796 -15.889 1.00 84.44 87 ALA A N 1
ATOM 718 C CA . ALA A 1 87 ? 17.589 9.021 -15.368 1.00 84.44 87 ALA A CA 1
ATOM 719 C C . ALA A 1 87 ? 17.077 7.973 -16.372 1.00 84.44 87 ALA A C 1
ATOM 721 O O . ALA A 1 87 ? 16.640 6.900 -15.955 1.00 84.44 87 ALA A O 1
ATOM 722 N N . VAL A 1 88 ? 17.131 8.256 -17.679 1.00 89.06 88 VAL A N 1
ATOM 723 C CA . VAL A 1 88 ? 16.804 7.283 -18.736 1.00 89.06 88 VAL A CA 1
ATOM 724 C C . VAL A 1 88 ? 17.906 6.235 -18.847 1.00 89.06 88 VAL A C 1
ATOM 726 O O . VAL A 1 88 ? 17.604 5.045 -18.888 1.00 89.06 88 VAL A O 1
ATOM 729 N N . GLU A 1 89 ? 19.171 6.650 -18.822 1.00 87.88 89 GLU A N 1
ATOM 730 C CA . GLU A 1 89 ? 20.321 5.737 -18.863 1.00 87.88 89 GLU A CA 1
ATOM 731 C C . GLU A 1 89 ? 20.300 4.748 -17.692 1.00 87.88 89 GLU A C 1
ATOM 733 O O . GLU A 1 89 ? 20.448 3.546 -17.907 1.00 87.88 89 GLU A O 1
ATOM 738 N N . ALA A 1 90 ? 19.998 5.217 -16.478 1.00 82.94 90 ALA A N 1
ATOM 739 C CA . ALA A 1 90 ? 19.849 4.367 -15.297 1.00 82.94 90 ALA A CA 1
ATOM 740 C C . ALA A 1 90 ? 18.648 3.405 -15.389 1.00 82.94 90 ALA A C 1
ATOM 742 O O . ALA A 1 90 ? 18.647 2.327 -14.789 1.00 82.94 90 ALA A O 1
ATOM 743 N N . VAL A 1 91 ? 17.577 3.783 -16.096 1.00 85.38 91 VAL A N 1
ATOM 744 C CA . VAL A 1 91 ? 16.457 2.868 -16.377 1.00 85.38 91 VAL A CA 1
ATOM 745 C C . VAL A 1 91 ? 16.889 1.784 -17.361 1.00 85.38 91 VAL A C 1
ATOM 747 O O . VAL A 1 91 ? 16.637 0.607 -17.103 1.00 85.38 91 VAL A O 1
ATOM 750 N N . LEU A 1 92 ? 17.567 2.165 -18.445 1.00 88.00 92 LEU A N 1
ATOM 751 C CA . LEU A 1 92 ? 18.075 1.231 -19.449 1.00 88.00 92 LEU A CA 1
ATOM 752 C C . LEU A 1 92 ? 19.080 0.254 -18.834 1.00 88.00 92 LEU A C 1
ATOM 754 O O . LEU A 1 92 ? 18.914 -0.949 -18.986 1.00 88.00 92 LEU A O 1
ATOM 758 N N . GLU A 1 93 ? 20.046 0.751 -18.064 1.00 85.81 93 GLU A N 1
ATOM 759 C CA . GLU A 1 93 ? 21.041 -0.063 -17.361 1.00 85.81 93 GLU A CA 1
ATOM 760 C C . GLU A 1 93 ? 20.405 -1.106 -16.445 1.00 85.81 93 GLU A C 1
ATOM 762 O O . GLU A 1 93 ? 20.720 -2.289 -16.533 1.00 85.81 93 GLU A O 1
ATOM 767 N N . ARG A 1 94 ? 19.455 -0.706 -15.593 1.00 81.69 94 ARG A N 1
ATOM 768 C CA . ARG A 1 94 ? 18.770 -1.655 -14.702 1.00 81.69 94 ARG A CA 1
ATOM 769 C C . ARG A 1 94 ? 17.952 -2.688 -15.471 1.00 81.69 94 ARG A C 1
ATOM 771 O O . ARG A 1 94 ? 17.885 -3.845 -15.054 1.00 81.69 94 ARG A O 1
ATOM 778 N N . ALA A 1 95 ? 17.331 -2.290 -16.581 1.00 81.19 95 ALA A N 1
ATOM 779 C CA . ALA A 1 95 ? 16.542 -3.195 -17.409 1.00 81.19 95 ALA A CA 1
ATOM 780 C C . ALA A 1 95 ? 17.409 -4.253 -18.117 1.00 81.19 95 ALA A C 1
ATOM 782 O O . ALA A 1 95 ? 16.939 -5.384 -18.302 1.00 81.19 95 ALA A O 1
ATOM 783 N N . THR A 1 96 ? 18.653 -3.901 -18.465 1.00 81.25 96 THR A N 1
ATOM 784 C CA . THR A 1 96 ? 19.596 -4.753 -19.206 1.00 81.25 96 THR A CA 1
ATOM 785 C C . THR A 1 96 ? 20.606 -5.491 -18.325 1.00 81.25 96 THR A C 1
ATOM 787 O O . THR A 1 96 ? 21.123 -6.519 -18.743 1.00 81.25 96 THR A O 1
ATOM 790 N N . ALA A 1 97 ? 20.816 -5.070 -17.074 1.00 71.56 97 ALA A N 1
ATOM 791 C CA . ALA A 1 97 ? 21.726 -5.733 -16.131 1.00 71.56 97 ALA A CA 1
ATOM 792 C C . ALA A 1 97 ? 21.243 -7.115 -15.638 1.00 71.56 97 ALA A C 1
ATOM 794 O O . ALA A 1 97 ? 22.004 -7.874 -15.044 1.00 71.56 97 ALA A O 1
ATOM 795 N N . SER A 1 98 ? 19.964 -7.451 -15.833 1.00 63.94 98 SER A N 1
ATOM 796 C CA . SER A 1 98 ? 19.369 -8.696 -15.328 1.00 63.94 98 SER A CA 1
ATOM 797 C C . SER A 1 98 ? 19.162 -9.726 -16.436 1.00 63.94 98 SER A C 1
ATOM 799 O O . SER A 1 98 ? 18.524 -9.413 -17.444 1.00 63.94 98 SER A O 1
ATOM 801 N N . LYS A 1 99 ? 19.557 -10.987 -16.193 1.00 70.88 99 LYS A N 1
ATOM 802 C CA . LYS A 1 99 ? 19.274 -12.119 -17.099 1.00 70.88 99 LYS A CA 1
ATOM 803 C C . LYS A 1 99 ? 17.792 -12.169 -17.494 1.00 70.88 99 LYS A C 1
ATOM 805 O O . LYS A 1 99 ? 16.900 -11.878 -16.682 1.00 70.88 99 LYS A O 1
ATOM 810 N N . VAL A 1 100 ? 17.512 -12.534 -18.740 1.00 56.09 100 VAL A N 1
ATOM 811 C CA . VAL A 1 100 ? 16.148 -12.630 -19.279 1.00 56.09 100 VAL A CA 1
ATOM 812 C C . VAL A 1 100 ? 15.758 -14.091 -19.406 1.00 56.09 100 VAL A C 1
ATOM 814 O O . VAL A 1 100 ? 16.552 -14.927 -19.819 1.00 56.09 100 VAL A O 1
ATOM 817 N N . ARG A 1 101 ? 14.521 -14.404 -19.022 1.00 62.53 101 ARG A N 1
ATOM 818 C CA . ARG A 1 101 ? 13.919 -15.700 -19.319 1.00 62.53 101 ARG A CA 1
ATOM 819 C C . ARG A 1 101 ? 13.291 -15.622 -20.704 1.00 62.53 101 ARG A C 1
ATOM 821 O O . ARG A 1 101 ? 12.416 -14.777 -20.916 1.00 62.53 101 ARG A O 1
ATOM 828 N N . ILE A 1 102 ? 13.740 -16.490 -21.596 1.00 55.56 102 ILE A N 1
ATOM 829 C CA . ILE A 1 102 ? 13.177 -16.658 -22.932 1.00 55.56 102 ILE A CA 1
ATOM 830 C C . ILE A 1 102 ? 12.455 -18.000 -22.932 1.00 55.56 102 ILE A C 1
ATOM 832 O O . ILE A 1 102 ? 13.022 -19.005 -22.512 1.00 55.56 102 ILE A O 1
ATOM 836 N N . ASP A 1 103 ? 11.190 -17.991 -23.329 1.00 46.97 103 ASP A N 1
ATOM 837 C CA . ASP A 1 103 ? 10.376 -19.198 -23.402 1.00 46.97 103 ASP A CA 1
ATOM 838 C C . ASP A 1 103 ? 10.546 -19.771 -24.825 1.00 46.97 103 ASP A C 1
ATOM 840 O O . ASP A 1 103 ? 10.325 -19.044 -25.793 1.00 46.97 103 ASP A O 1
ATOM 844 N N . GLY A 1 104 ? 10.992 -21.029 -24.956 1.00 44.00 104 GLY A N 1
ATOM 845 C CA . GLY A 1 104 ? 11.109 -21.721 -26.252 1.00 44.00 104 GLY A CA 1
ATOM 846 C C . GLY A 1 104 ? 12.418 -21.545 -27.037 1.00 44.00 104 GLY A C 1
ATOM 847 O O . GLY A 1 104 ? 12.410 -21.746 -28.248 1.00 44.00 104 GLY A O 1
ATOM 848 N N . LEU A 1 105 ? 13.537 -21.183 -26.395 1.00 38.38 105 LEU A N 1
ATOM 849 C CA . LEU A 1 105 ? 14.860 -21.317 -27.020 1.00 38.38 105 LEU A CA 1
ATOM 850 C C . LEU A 1 105 ? 15.474 -22.657 -26.591 1.00 38.38 105 LEU A C 1
ATOM 852 O O . LEU A 1 105 ? 15.658 -22.869 -25.391 1.00 38.38 105 LEU A O 1
ATOM 856 N N . ASP A 1 106 ? 15.826 -23.519 -27.548 1.00 32.66 106 ASP A N 1
ATOM 857 C CA . ASP A 1 106 ? 16.726 -24.656 -27.321 1.00 32.66 106 ASP A CA 1
ATOM 858 C C . ASP A 1 106 ? 18.099 -24.107 -26.909 1.00 32.66 106 ASP A C 1
ATOM 860 O O . ASP A 1 106 ? 19.005 -23.918 -27.723 1.00 32.66 106 ASP A O 1
ATOM 864 N N . VAL A 1 107 ? 18.256 -23.764 -25.631 1.00 37.88 107 VAL A N 1
ATOM 865 C CA . VAL A 1 107 ? 19.553 -23.379 -25.085 1.00 37.88 107 VAL A CA 1
ATOM 866 C C . VAL A 1 107 ? 20.345 -24.661 -24.915 1.00 37.88 107 VAL A C 1
ATOM 868 O O . VAL A 1 107 ? 20.259 -25.328 -23.886 1.00 37.88 107 VAL A O 1
ATOM 871 N N . VAL A 1 108 ? 21.123 -25.008 -25.941 1.00 33.59 108 VAL A N 1
ATOM 872 C CA . VAL A 1 108 ? 22.196 -25.990 -25.798 1.00 33.59 108 VAL A CA 1
ATOM 873 C C . VAL A 1 108 ? 23.134 -25.440 -24.719 1.00 33.59 108 VAL A C 1
ATOM 875 O O . VAL A 1 108 ? 23.694 -24.355 -24.906 1.00 33.59 108 VAL A O 1
ATOM 878 N N . PRO A 1 109 ? 23.293 -26.110 -23.564 1.00 30.12 109 PRO A N 1
ATOM 879 C CA . PRO A 1 109 ? 24.231 -25.649 -22.559 1.00 30.12 109 PRO A CA 1
ATOM 880 C C . PRO A 1 109 ? 25.627 -25.662 -23.181 1.00 30.12 109 PRO A C 1
ATOM 882 O O . PRO A 1 109 ? 26.085 -26.694 -23.670 1.00 30.12 109 PRO A O 1
ATOM 885 N N . ALA A 1 110 ? 26.304 -24.513 -23.177 1.00 30.31 110 ALA A N 1
ATOM 886 C CA . ALA A 1 110 ? 27.714 -24.456 -23.520 1.00 30.31 110 ALA A CA 1
ATOM 887 C C . ALA A 1 110 ? 28.469 -25.358 -22.532 1.00 30.31 110 ALA A C 1
ATOM 889 O O . ALA A 1 110 ? 28.612 -25.025 -21.354 1.00 30.31 110 ALA A O 1
ATOM 890 N N . THR A 1 111 ? 28.911 -26.530 -22.990 1.00 26.64 111 THR A N 1
ATOM 891 C CA . THR A 1 111 ? 29.862 -27.349 -22.236 1.00 26.64 111 THR A CA 1
ATOM 892 C C . THR A 1 111 ? 31.109 -26.512 -21.954 1.00 26.64 111 THR A C 1
ATOM 894 O O . THR A 1 111 ? 31.546 -25.781 -22.846 1.00 26.64 111 THR A O 1
ATOM 897 N N . PRO A 1 112 ? 31.708 -26.604 -20.753 1.00 26.45 112 PRO A N 1
ATOM 898 C CA . PRO A 1 112 ? 32.919 -25.860 -20.449 1.00 26.45 112 PRO A CA 1
ATOM 899 C C . PRO A 1 112 ? 34.013 -26.322 -21.409 1.00 26.45 112 PRO A C 1
ATOM 901 O O . PRO A 1 112 ? 34.419 -27.485 -21.373 1.00 26.45 112 PRO A O 1
ATOM 904 N N . THR A 1 113 ? 34.475 -25.429 -22.283 1.00 28.38 113 THR A N 1
ATOM 905 C CA . THR A 1 113 ? 35.607 -25.700 -23.166 1.00 28.38 113 THR A CA 1
ATOM 906 C C . THR A 1 113 ? 36.845 -25.881 -22.299 1.00 28.38 113 THR A C 1
ATOM 908 O O . THR A 1 113 ? 37.493 -24.917 -21.891 1.00 28.38 113 THR A O 1
ATOM 911 N N . GLN A 1 114 ? 37.174 -27.135 -21.993 1.00 26.34 114 GLN A N 1
ATOM 912 C CA . GLN A 1 114 ? 38.526 -27.494 -21.605 1.00 26.34 114 GLN A CA 1
ATOM 913 C C . GLN A 1 114 ? 39.423 -27.150 -22.795 1.00 26.34 114 GLN A C 1
ATOM 915 O O . GLN A 1 114 ? 39.161 -27.534 -23.934 1.00 26.34 114 GLN A O 1
ATOM 920 N N . THR A 1 115 ? 40.446 -26.353 -22.524 1.00 32.50 115 THR A N 1
ATOM 921 C CA . THR A 1 115 ? 41.435 -25.889 -23.490 1.00 32.50 115 THR A CA 1
ATOM 922 C C . THR A 1 115 ? 42.032 -27.055 -24.276 1.00 32.50 115 THR A C 1
ATOM 924 O O . THR A 1 115 ? 42.798 -27.842 -23.724 1.00 32.50 115 THR A O 1
ATOM 927 N N . ALA A 1 116 ? 41.755 -27.116 -25.576 1.00 25.27 116 ALA A N 1
ATOM 928 C CA . ALA A 1 116 ? 42.560 -27.861 -26.531 1.00 25.27 116 ALA A CA 1
ATOM 929 C C . ALA A 1 116 ? 42.738 -27.005 -27.787 1.00 25.27 116 ALA A C 1
ATOM 931 O O . ALA A 1 116 ? 41.787 -26.641 -28.474 1.00 25.27 116 ALA A O 1
ATOM 932 N N . ARG A 1 117 ? 43.993 -26.635 -2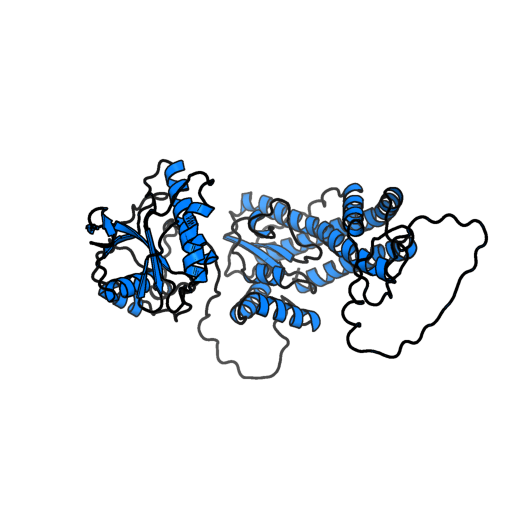8.031 1.00 33.31 117 ARG A N 1
ATOM 933 C CA . ARG A 1 117 ? 44.460 -25.909 -29.208 1.00 33.31 117 ARG A CA 1
ATOM 934 C C . ARG A 1 117 ? 44.400 -26.872 -30.397 1.00 33.31 117 ARG A C 1
ATOM 936 O O . ARG A 1 117 ? 45.103 -27.877 -30.371 1.00 33.31 117 ARG A O 1
ATOM 943 N N . VAL A 1 118 ? 43.612 -26.563 -31.422 1.00 26.44 118 VAL A N 1
ATOM 944 C CA . VAL A 1 118 ? 43.765 -27.158 -32.758 1.00 26.44 118 VAL A CA 1
ATOM 945 C C . VAL A 1 118 ? 43.622 -26.039 -33.784 1.00 26.44 118 VAL A C 1
ATOM 947 O O . VAL A 1 118 ? 42.653 -25.283 -33.767 1.00 26.44 118 VAL A O 1
ATOM 950 N N . GLU A 1 119 ? 44.654 -25.888 -34.607 1.00 30.61 119 GLU A N 1
ATOM 951 C CA . GLU A 1 119 ? 44.733 -24.937 -35.711 1.00 30.61 119 GLU A CA 1
ATOM 952 C C . GLU A 1 119 ? 43.819 -25.350 -36.872 1.00 30.61 119 GLU A C 1
ATOM 954 O O . GLU A 1 119 ? 43.794 -26.517 -37.253 1.00 30.61 119 GLU A O 1
ATOM 959 N N . GLY A 1 120 ? 43.186 -24.355 -37.502 1.00 40.09 120 GLY A N 1
ATOM 960 C CA . GLY A 1 120 ? 42.818 -24.400 -38.918 1.00 40.09 120 GLY A CA 1
ATOM 961 C C . GLY A 1 120 ? 41.443 -24.979 -39.278 1.00 40.09 120 GLY A C 1
ATOM 962 O O . GLY A 1 120 ? 41.133 -26.127 -38.989 1.00 40.09 120 GLY A O 1
ATOM 963 N N . LEU A 1 121 ? 40.717 -24.173 -40.062 1.00 26.62 121 LEU A N 1
ATOM 964 C CA . LEU A 1 121 ? 39.492 -24.420 -40.839 1.00 26.62 121 LEU A CA 1
ATOM 965 C C . LEU A 1 121 ? 38.120 -24.319 -40.140 1.00 26.62 121 LEU A C 1
ATOM 967 O O . LEU A 1 121 ? 37.709 -25.155 -39.341 1.00 26.62 121 LEU A O 1
ATOM 971 N N . GLU A 1 122 ? 37.375 -23.304 -40.588 1.00 37.25 122 GLU A N 1
ATOM 972 C CA . GLU A 1 122 ? 35.931 -23.124 -40.444 1.00 37.25 122 GLU A CA 1
ATOM 973 C C . GLU A 1 122 ? 35.150 -24.174 -41.248 1.00 37.25 122 GLU A C 1
ATOM 975 O O . GLU A 1 122 ? 35.368 -24.311 -42.451 1.00 37.25 122 GLU A O 1
ATOM 980 N N . VAL A 1 123 ? 34.170 -24.833 -40.617 1.00 26.45 123 VAL A N 1
ATOM 981 C CA . VAL A 1 123 ? 32.991 -25.403 -41.295 1.00 26.45 123 VAL A CA 1
ATOM 982 C C . VAL A 1 123 ? 31.787 -25.330 -40.345 1.00 26.45 123 VAL A C 1
ATOM 984 O O . VAL A 1 123 ? 31.827 -25.855 -39.234 1.00 26.45 123 VAL A O 1
ATOM 987 N N . ALA A 1 124 ? 30.702 -24.695 -40.791 1.00 39.44 124 ALA A N 1
ATOM 988 C CA . ALA A 1 124 ? 29.405 -24.698 -40.113 1.00 39.44 124 ALA A CA 1
ATOM 989 C C . ALA A 1 124 ? 28.725 -26.079 -40.203 1.00 39.44 124 ALA A C 1
ATOM 991 O O . ALA A 1 124 ? 28.715 -26.661 -41.290 1.00 39.44 124 ALA A O 1
ATOM 992 N N . PRO A 1 125 ? 28.059 -26.577 -39.143 1.00 28.48 125 PRO A N 1
ATOM 993 C CA . PRO A 1 125 ? 27.107 -27.662 -39.301 1.00 28.48 125 PRO A CA 1
ATOM 994 C C . PRO A 1 125 ? 25.686 -27.213 -38.940 1.00 28.48 125 PRO A C 1
ATOM 996 O O . PRO A 1 125 ? 25.325 -27.054 -37.778 1.00 28.48 125 PRO A O 1
ATOM 999 N N . THR A 1 126 ? 24.837 -27.113 -39.961 1.00 35.84 126 THR A N 1
ATOM 1000 C CA . THR A 1 126 ? 23.422 -27.490 -39.856 1.00 35.84 126 THR A CA 1
ATOM 1001 C C . THR A 1 126 ? 23.331 -28.956 -39.443 1.00 35.84 126 THR A C 1
ATOM 1003 O O . THR A 1 126 ? 23.815 -29.818 -40.177 1.00 35.84 126 THR A O 1
ATOM 1006 N N . ARG A 1 127 ? 22.668 -29.261 -38.322 1.00 24.73 127 ARG A N 1
ATOM 1007 C CA . ARG A 1 127 ? 22.164 -30.611 -38.033 1.00 24.73 127 ARG A CA 1
ATOM 1008 C C . ARG A 1 127 ? 20.832 -30.557 -37.293 1.00 24.73 127 ARG A C 1
ATOM 1010 O O . ARG A 1 127 ? 20.765 -30.226 -36.118 1.00 24.73 127 ARG A O 1
ATOM 1017 N N . SER A 1 128 ? 19.787 -30.939 -38.016 1.00 31.52 128 SER A N 1
ATOM 1018 C CA . SER A 1 128 ? 18.545 -31.481 -37.480 1.00 31.52 128 SER A CA 1
ATOM 1019 C C . SER A 1 128 ? 18.818 -32.817 -36.784 1.00 31.52 128 SER A C 1
ATOM 1021 O O . SER A 1 128 ? 19.431 -33.702 -37.390 1.00 31.52 128 SER A O 1
ATOM 1023 N N . VAL A 1 129 ? 18.319 -32.988 -35.561 1.00 24.03 129 VAL A N 1
ATOM 1024 C CA . VAL A 1 129 ? 18.199 -34.298 -34.909 1.00 24.03 129 VAL A CA 1
ATOM 1025 C C . VAL A 1 129 ? 16.765 -34.428 -34.412 1.00 24.03 129 VAL A C 1
ATOM 1027 O O . VAL A 1 129 ? 16.318 -33.651 -33.577 1.00 24.03 129 VAL A O 1
ATOM 1030 N N . VAL A 1 130 ? 16.041 -35.397 -34.968 1.00 30.59 130 VAL A N 1
ATOM 1031 C CA . VAL A 1 130 ? 14.770 -35.875 -34.419 1.00 30.59 130 VAL A CA 1
ATOM 1032 C C . VAL A 1 130 ? 15.121 -36.830 -33.282 1.00 30.59 130 VAL A C 1
ATOM 1034 O O . VAL A 1 130 ? 15.845 -37.798 -33.513 1.00 30.59 130 VAL A O 1
ATOM 1037 N N . ILE A 1 131 ? 14.639 -36.553 -32.069 1.00 26.66 131 ILE A N 1
ATOM 1038 C CA . ILE A 1 131 ? 14.718 -37.479 -30.934 1.00 26.66 131 ILE A CA 1
ATOM 1039 C C . ILE A 1 131 ? 13.286 -37.785 -30.499 1.00 26.66 131 ILE A C 1
ATOM 1041 O O . ILE A 1 131 ? 12.584 -36.921 -29.979 1.00 26.66 131 ILE A O 1
ATOM 1045 N N . GLU A 1 132 ? 12.856 -39.018 -30.758 1.00 27.34 132 GLU A N 1
ATOM 1046 C CA . GLU A 1 132 ? 11.649 -39.598 -30.176 1.00 27.34 132 GLU A CA 1
ATOM 1047 C C . GLU A 1 132 ? 11.897 -39.886 -28.690 1.00 27.34 132 GLU A C 1
ATOM 1049 O O . GLU A 1 132 ? 12.886 -40.528 -28.332 1.00 27.34 132 GLU A O 1
ATOM 1054 N N . GLY A 1 133 ? 11.003 -39.388 -27.834 1.00 28.55 133 GLY A N 1
ATOM 1055 C CA . GLY A 1 133 ? 11.089 -39.527 -26.378 1.00 28.55 133 GLY A CA 1
ATOM 1056 C C . GLY A 1 133 ? 10.676 -38.265 -25.619 1.00 28.55 133 GLY A C 1
ATOM 1057 O O . GLY A 1 133 ? 11.388 -37.830 -24.719 1.00 28.55 133 GLY A O 1
ATOM 1058 N N . LEU A 1 134 ? 9.547 -37.661 -26.006 1.00 40.72 134 LEU A N 1
ATOM 1059 C CA . LEU A 1 134 ? 8.749 -36.793 -25.133 1.00 40.72 134 LEU A CA 1
ATOM 1060 C C . LEU A 1 134 ? 8.241 -37.727 -24.017 1.00 40.72 134 LEU A C 1
ATOM 1062 O O . LEU A 1 134 ? 7.780 -38.818 -24.323 1.00 40.72 134 LEU A O 1
ATOM 1066 N N . ASP A 1 135 ? 8.495 -37.511 -22.730 1.00 31.52 135 ASP A N 1
ATOM 1067 C CA . ASP A 1 135 ? 7.594 -36.682 -21.926 1.00 31.52 135 ASP A CA 1
ATOM 1068 C C . ASP A 1 135 ? 8.236 -36.175 -20.610 1.00 31.52 135 ASP A C 1
ATOM 1070 O O . ASP A 1 135 ? 7.717 -35.242 -20.004 1.00 31.52 135 ASP A O 1
ATOM 1074 N N . ASP A 1 136 ? 9.407 -36.683 -20.197 1.00 30.47 136 ASP A N 1
ATOM 1075 C CA . ASP A 1 136 ? 9.932 -36.430 -18.836 1.00 30.47 136 ASP A CA 1
ATOM 1076 C C . ASP A 1 136 ? 11.217 -35.577 -18.759 1.00 30.47 136 ASP A C 1
ATOM 1078 O O . ASP A 1 136 ? 11.649 -35.202 -17.671 1.00 30.47 136 ASP A O 1
ATOM 1082 N N . LEU A 1 137 ? 11.801 -35.177 -19.897 1.00 32.06 137 LEU A N 1
ATOM 1083 C CA . LEU A 1 137 ? 12.891 -34.176 -19.957 1.00 32.06 137 LEU A CA 1
ATOM 1084 C C . LEU A 1 137 ? 12.406 -32.769 -20.364 1.00 32.06 137 LEU A C 1
ATOM 1086 O O . LEU A 1 137 ? 13.167 -31.802 -20.296 1.00 32.06 137 LEU A O 1
ATOM 1090 N N . GLY A 1 138 ? 11.131 -32.627 -20.745 1.00 30.77 138 GLY A N 1
ATOM 1091 C CA . GLY A 1 138 ? 10.557 -31.371 -21.247 1.00 30.77 138 GLY A CA 1
ATOM 1092 C C . GLY A 1 138 ? 10.446 -30.252 -20.205 1.00 30.77 1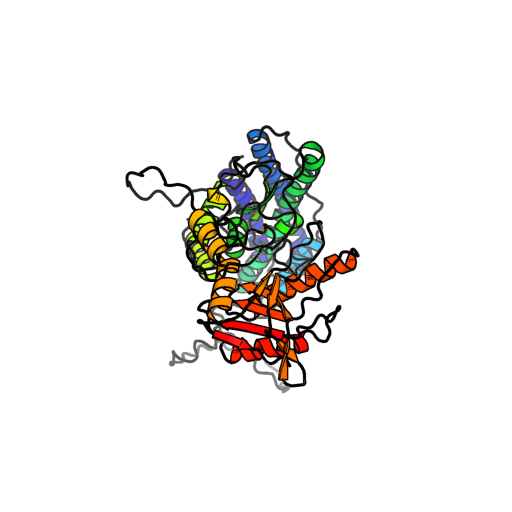38 GLY A C 1
ATOM 1093 O O . GLY A 1 138 ? 10.412 -29.079 -20.561 1.00 30.77 138 GLY A O 1
ATOM 1094 N N . VAL A 1 139 ? 10.453 -30.581 -18.910 1.00 34.38 139 VAL A N 1
ATOM 1095 C CA . VAL A 1 139 ? 10.251 -29.591 -17.835 1.00 34.38 139 VAL A CA 1
ATOM 1096 C C . VAL A 1 139 ? 11.561 -28.915 -17.399 1.00 34.38 139 VAL A C 1
ATOM 1098 O O . VAL A 1 139 ? 11.536 -27.793 -16.881 1.00 34.38 139 VAL A O 1
ATOM 1101 N N . GLU A 1 140 ? 12.716 -29.554 -17.622 1.00 31.33 140 GLU A N 1
ATOM 1102 C CA . GLU A 1 140 ? 14.024 -29.021 -17.203 1.00 31.33 140 GLU A CA 1
ATOM 1103 C C . GLU A 1 140 ? 14.733 -28.184 -18.283 1.00 31.33 140 GLU A C 1
ATOM 1105 O O . GLU A 1 140 ? 15.512 -27.293 -17.941 1.00 31.33 140 GLU A O 1
ATOM 1110 N N . LEU A 1 141 ? 14.391 -28.361 -19.565 1.00 34.34 141 LEU A N 1
ATOM 1111 C CA . LEU A 1 141 ? 14.879 -27.520 -20.674 1.00 34.34 141 LEU A CA 1
ATOM 1112 C C . LEU A 1 141 ? 14.150 -26.158 -20.790 1.00 34.34 141 LEU A C 1
ATOM 1114 O O . LEU A 1 141 ? 14.680 -25.210 -21.362 1.00 34.34 141 LEU A O 1
ATOM 1118 N N . GLU A 1 142 ? 12.981 -25.991 -20.163 1.00 38.19 142 GLU A N 1
ATOM 1119 C CA . GLU A 1 142 ? 12.075 -24.835 -20.333 1.00 38.19 142 GLU A CA 1
ATOM 1120 C C . GLU A 1 142 ? 12.423 -23.557 -19.519 1.00 38.19 142 GLU A C 1
ATOM 1122 O O . GLU A 1 142 ? 11.590 -22.654 -19.334 1.00 38.19 142 GLU A O 1
ATOM 1127 N N . ARG A 1 143 ? 13.633 -23.456 -18.944 1.00 43.56 143 ARG A N 1
ATOM 1128 C CA . ARG A 1 143 ? 13.963 -22.418 -17.934 1.00 43.56 143 ARG A CA 1
ATOM 1129 C C . ARG A 1 143 ? 15.330 -21.750 -18.079 1.00 43.56 143 ARG A C 1
ATOM 1131 O O . ARG A 1 143 ? 15.878 -21.264 -17.085 1.00 43.56 143 ARG A O 1
ATOM 1138 N N . ALA A 1 144 ? 15.878 -21.657 -19.284 1.00 52.47 144 ALA A N 1
ATOM 1139 C CA . ALA A 1 144 ? 17.148 -20.968 -19.472 1.00 52.47 144 ALA A CA 1
ATOM 1140 C C . ALA A 1 144 ? 17.023 -19.448 -19.219 1.00 52.47 144 ALA A C 1
ATOM 1142 O O . ALA A 1 144 ? 16.206 -18.739 -19.813 1.00 52.47 144 ALA A O 1
ATOM 1143 N N . ARG A 1 145 ? 17.842 -18.934 -18.294 1.00 64.06 145 ARG A N 1
ATOM 1144 C CA . ARG A 1 145 ? 18.067 -17.495 -18.103 1.00 64.06 145 ARG A CA 1
ATOM 1145 C C . ARG A 1 145 ? 19.264 -17.092 -18.955 1.00 64.06 145 ARG A C 1
ATOM 1147 O O . ARG A 1 145 ? 20.386 -17.464 -18.626 1.00 64.06 145 ARG A O 1
ATOM 1154 N N . VAL A 1 146 ? 19.020 -16.322 -20.005 1.00 70.94 146 VAL A N 1
ATOM 1155 C CA . VAL A 1 146 ? 20.043 -15.873 -20.954 1.00 70.94 146 VAL A CA 1
ATOM 1156 C C . VAL A 1 146 ? 20.624 -14.536 -20.483 1.00 70.94 146 VAL A C 1
ATOM 1158 O O . VAL A 1 146 ? 19.889 -13.657 -20.017 1.00 70.94 146 VAL A O 1
ATOM 1161 N N . GLU A 1 147 ? 21.949 -14.404 -20.532 1.00 81.56 147 GLU A N 1
ATOM 1162 C CA . GLU A 1 147 ? 22.633 -13.121 -20.334 1.00 81.56 147 GLU A CA 1
ATOM 1163 C C . GLU A 1 147 ? 22.428 -12.244 -21.566 1.00 81.56 147 GLU A C 1
ATOM 1165 O O . GLU A 1 147 ? 22.519 -12.732 -22.685 1.00 81.56 147 GLU A O 1
ATOM 1170 N N . ILE A 1 148 ? 22.096 -10.967 -21.367 1.00 82.94 148 ILE A N 1
ATOM 1171 C CA . ILE A 1 148 ? 21.916 -10.039 -22.484 1.00 82.94 148 ILE A CA 1
ATOM 1172 C C . ILE A 1 148 ? 23.295 -9.497 -22.854 1.00 82.94 148 ILE A C 1
ATOM 1174 O O . ILE A 1 148 ? 23.948 -8.865 -22.024 1.00 82.94 148 ILE A O 1
ATOM 1178 N N . ASP A 1 149 ? 23.707 -9.707 -24.096 1.00 85.88 149 ASP A N 1
ATOM 1179 C CA . ASP A 1 149 ? 24.981 -9.229 -24.617 1.00 85.88 149 ASP A CA 1
ATOM 1180 C C . ASP A 1 149 ? 24.851 -8.795 -26.084 1.00 85.88 149 ASP A C 1
ATOM 1182 O O . ASP A 1 149 ? 23.760 -8.713 -26.653 1.00 85.88 149 ASP A O 1
ATOM 1186 N N . GLU A 1 150 ? 25.980 -8.469 -26.704 1.00 89.31 150 GLU A N 1
ATOM 1187 C CA . GLU A 1 150 ? 26.008 -7.995 -28.084 1.00 89.31 150 GLU A CA 1
ATOM 1188 C C . GLU A 1 150 ? 25.536 -9.056 -29.094 1.00 89.31 150 GLU A C 1
ATOM 1190 O O . GLU A 1 150 ? 24.992 -8.706 -30.139 1.00 89.31 150 GLU A O 1
ATOM 1195 N N . SER A 1 151 ? 25.677 -10.348 -28.779 1.00 87.56 151 SER A N 1
ATOM 1196 C CA . SER A 1 151 ? 25.299 -11.444 -29.677 1.00 87.56 151 SER A CA 1
ATOM 1197 C C . SER A 1 151 ? 23.784 -11.626 -29.790 1.00 87.56 151 SER A C 1
ATOM 1199 O O . SER A 1 151 ? 23.292 -12.048 -30.835 1.00 87.56 151 SER A O 1
ATOM 1201 N N . ASN A 1 152 ? 23.032 -11.264 -28.743 1.00 87.06 152 ASN A N 1
ATOM 1202 C CA . ASN A 1 152 ? 21.584 -11.473 -28.671 1.00 87.06 152 ASN A CA 1
ATOM 1203 C C . ASN A 1 152 ? 20.761 -10.186 -28.492 1.00 87.06 152 ASN A C 1
ATOM 1205 O O . ASN A 1 152 ? 19.532 -10.247 -28.472 1.00 87.06 152 ASN A O 1
ATOM 1209 N N . ARG A 1 153 ? 21.387 -9.000 -28.445 1.00 90.81 153 ARG A N 1
ATOM 1210 C CA . ARG A 1 153 ? 20.687 -7.708 -28.273 1.00 90.81 153 ARG A CA 1
ATOM 1211 C C . ARG A 1 153 ? 19.610 -7.405 -29.322 1.00 90.81 153 ARG A C 1
ATOM 1213 O O . ARG A 1 153 ? 18.775 -6.534 -29.087 1.00 90.81 153 ARG A O 1
ATOM 1220 N N . ARG A 1 154 ? 19.668 -8.039 -30.498 1.00 92.06 154 ARG A N 1
ATOM 1221 C CA . ARG A 1 154 ? 18.695 -7.878 -31.597 1.00 92.06 154 ARG A CA 1
ATOM 1222 C C . ARG A 1 154 ? 17.737 -9.059 -31.728 1.00 92.06 154 ARG A C 1
ATOM 1224 O O . ARG A 1 154 ? 16.890 -9.043 -32.615 1.00 92.06 154 ARG A O 1
ATOM 1231 N N . ASP A 1 155 ? 17.865 -10.071 -30.873 1.00 87.31 155 ASP A N 1
ATOM 1232 C CA . ASP A 1 155 ? 16.919 -11.177 -30.840 1.00 87.31 155 ASP A CA 1
ATOM 1233 C C . ASP A 1 155 ? 15.520 -10.630 -30.486 1.00 87.31 155 ASP A C 1
ATOM 1235 O O . ASP A 1 155 ? 15.375 -9.951 -29.462 1.00 87.31 155 ASP A O 1
ATOM 1239 N N . PRO A 1 156 ? 14.481 -10.893 -31.301 1.00 86.50 156 PRO A N 1
ATOM 1240 C CA . PRO A 1 156 ? 13.146 -10.349 -31.064 1.00 86.50 156 PRO A CA 1
ATOM 1241 C C . PRO A 1 156 ? 12.562 -10.689 -29.685 1.00 86.50 156 PRO A C 1
ATOM 1243 O O . PRO A 1 156 ? 11.874 -9.856 -29.091 1.00 86.50 156 PRO A O 1
ATOM 1246 N N . ALA A 1 157 ? 12.839 -11.878 -29.143 1.00 82.88 157 ALA A N 1
ATOM 1247 C CA . ALA A 1 157 ? 12.357 -12.290 -27.829 1.00 82.88 157 ALA A CA 1
ATOM 1248 C C . ALA A 1 157 ? 13.112 -11.574 -26.698 1.00 82.88 157 ALA A C 1
ATOM 1250 O O . ALA A 1 157 ? 12.494 -11.161 -25.709 1.00 82.88 157 ALA A O 1
ATOM 1251 N N . VAL A 1 158 ? 14.426 -11.370 -26.852 1.00 82.62 158 VAL A N 1
ATOM 1252 C CA . VAL A 1 158 ? 15.232 -10.557 -25.922 1.00 82.62 158 VAL A CA 1
ATOM 1253 C C . VAL A 1 158 ? 14.748 -9.109 -25.927 1.00 82.62 158 VAL A C 1
ATOM 1255 O O . VAL A 1 158 ? 14.471 -8.547 -24.862 1.00 82.62 158 VAL A O 1
ATOM 1258 N N . VAL A 1 159 ? 14.584 -8.524 -27.117 1.00 85.50 159 VAL A N 1
ATOM 1259 C CA . VAL A 1 159 ? 14.111 -7.148 -27.300 1.00 85.50 159 VAL A CA 1
ATOM 1260 C C . VAL A 1 159 ? 12.740 -6.955 -26.663 1.00 85.50 159 VAL A C 1
ATOM 1262 O O . VAL A 1 159 ? 12.569 -6.018 -25.888 1.00 85.50 159 VAL A O 1
ATOM 1265 N N . GLU A 1 160 ? 11.776 -7.842 -26.910 1.00 83.31 160 GLU A N 1
ATOM 1266 C CA . GLU A 1 160 ? 10.422 -7.709 -26.362 1.00 83.31 160 GLU A CA 1
ATOM 1267 C C . GLU A 1 160 ? 10.411 -7.785 -24.823 1.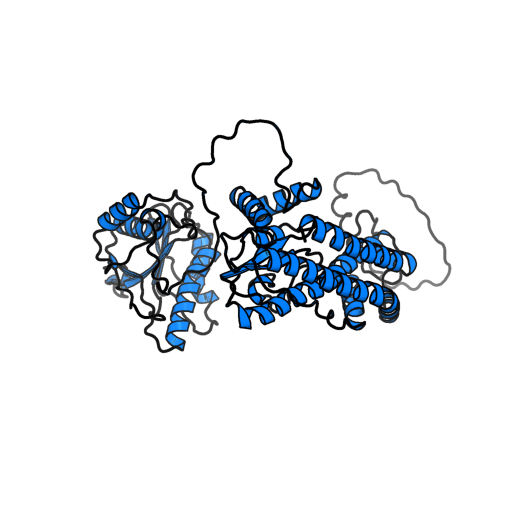00 83.31 160 GLU A C 1
ATOM 1269 O O . GLU A 1 160 ? 9.805 -6.942 -24.156 1.00 83.31 160 GLU A O 1
ATOM 1274 N N . LYS A 1 161 ? 11.131 -8.741 -24.217 1.00 82.25 161 LYS A N 1
ATOM 1275 C CA . LYS A 1 161 ? 11.197 -8.866 -22.747 1.00 82.25 161 LYS A CA 1
ATOM 1276 C C . LYS A 1 161 ? 11.883 -7.661 -22.099 1.00 82.25 161 LYS A C 1
ATOM 1278 O O . LYS A 1 161 ? 11.447 -7.218 -21.032 1.00 82.25 161 LYS A O 1
ATOM 1283 N N . VAL A 1 162 ? 12.946 -7.134 -22.708 1.00 84.75 162 VAL A N 1
ATOM 1284 C CA . VAL A 1 162 ? 13.623 -5.929 -22.209 1.00 84.75 162 VAL A CA 1
ATOM 1285 C C . VAL A 1 162 ? 12.744 -4.704 -22.407 1.00 84.75 162 VAL A C 1
ATOM 1287 O O . VAL A 1 162 ? 12.590 -3.932 -21.462 1.00 84.75 162 VAL A O 1
ATOM 1290 N N . ASN A 1 163 ? 12.095 -4.564 -23.563 1.00 86.75 163 ASN A N 1
ATOM 1291 C CA . ASN A 1 163 ? 11.153 -3.485 -23.830 1.00 86.75 163 ASN A CA 1
ATOM 1292 C C . ASN A 1 163 ? 10.072 -3.411 -22.743 1.00 86.75 163 ASN A C 1
ATOM 1294 O O . ASN A 1 163 ? 9.873 -2.350 -22.165 1.00 86.75 163 ASN A O 1
ATOM 1298 N N . LEU A 1 164 ? 9.480 -4.543 -22.344 1.00 81.56 164 LEU A N 1
ATOM 1299 C CA . LEU A 1 164 ? 8.501 -4.583 -21.249 1.00 81.56 164 LEU A CA 1
ATOM 1300 C C . LEU A 1 164 ? 9.056 -4.086 -19.899 1.00 81.56 164 LEU A C 1
ATOM 1302 O O . LEU A 1 164 ? 8.315 -3.496 -19.108 1.00 81.56 164 LEU A O 1
ATOM 1306 N N . ARG A 1 165 ? 10.340 -4.329 -19.599 1.00 82.94 165 ARG A N 1
ATOM 1307 C CA . ARG A 1 165 ? 10.987 -3.822 -18.372 1.00 82.94 165 ARG A CA 1
ATOM 1308 C C . ARG A 1 165 ? 11.204 -2.315 -18.453 1.00 82.94 165 ARG A C 1
ATOM 1310 O O . ARG A 1 165 ? 10.845 -1.604 -17.515 1.00 82.94 165 ARG A O 1
ATOM 1317 N N . VAL A 1 166 ? 11.758 -1.842 -19.571 1.00 85.50 166 VAL A N 1
ATOM 1318 C CA . VAL A 1 166 ? 12.014 -0.415 -19.798 1.00 85.50 166 VAL A CA 1
ATOM 1319 C C . VAL A 1 166 ? 10.690 0.352 -19.793 1.00 85.50 166 VAL A C 1
ATOM 1321 O O . VAL A 1 166 ? 10.577 1.338 -19.069 1.00 85.50 166 VAL A O 1
ATOM 1324 N N . ASP A 1 167 ? 9.665 -0.135 -20.500 1.00 84.88 167 ASP A N 1
ATOM 1325 C CA . ASP A 1 167 ? 8.320 0.451 -20.557 1.00 84.88 167 ASP A CA 1
ATOM 1326 C C . ASP A 1 167 ? 7.759 0.676 -19.152 1.00 84.88 167 ASP A C 1
ATOM 1328 O O . ASP A 1 167 ? 7.378 1.788 -18.791 1.00 84.88 167 ASP A O 1
ATOM 1332 N N . ARG A 1 168 ? 7.752 -0.360 -18.307 1.00 82.12 168 ARG A N 1
ATOM 1333 C CA . ARG A 1 168 ? 7.192 -0.267 -16.950 1.00 82.12 168 ARG A CA 1
ATOM 1334 C C . ARG A 1 168 ? 7.950 0.714 -16.054 1.00 82.12 168 ARG A C 1
ATOM 1336 O O . ARG A 1 168 ? 7.319 1.389 -15.235 1.00 82.12 168 ARG A O 1
ATOM 1343 N N . ALA A 1 169 ? 9.269 0.801 -16.202 1.00 83.44 169 ALA A N 1
ATOM 1344 C CA . ALA A 1 169 ? 10.103 1.720 -15.435 1.00 83.44 169 ALA A CA 1
ATOM 1345 C C . ALA A 1 169 ? 9.956 3.176 -15.908 1.00 83.44 169 ALA A C 1
ATOM 1347 O O . ALA A 1 169 ? 9.797 4.079 -15.084 1.00 83.44 169 ALA A O 1
ATOM 1348 N N . ILE A 1 170 ? 9.936 3.412 -17.223 1.00 87.00 170 ILE A N 1
ATOM 1349 C CA . ILE A 1 170 ? 9.717 4.744 -17.802 1.00 87.00 170 ILE A CA 1
ATOM 1350 C C . ILE A 1 170 ? 8.312 5.254 -17.482 1.00 87.00 170 ILE A C 1
ATOM 1352 O O . ILE A 1 170 ? 8.171 6.400 -17.060 1.00 87.00 170 ILE A O 1
ATOM 1356 N N . ILE A 1 171 ? 7.282 4.410 -17.590 1.00 86.19 171 ILE A N 1
ATOM 1357 C CA . ILE A 1 171 ? 5.918 4.779 -17.192 1.00 86.19 171 ILE A CA 1
ATOM 1358 C C . ILE A 1 171 ? 5.866 5.168 -15.711 1.00 86.19 171 ILE A C 1
ATOM 1360 O O . ILE A 1 171 ? 5.269 6.189 -15.380 1.00 86.19 171 ILE A O 1
ATOM 1364 N N . ARG A 1 172 ? 6.556 4.446 -14.812 1.00 83.81 172 ARG A N 1
ATOM 1365 C CA . ARG A 1 172 ? 6.654 4.867 -13.403 1.00 83.81 172 ARG A CA 1
ATOM 1366 C C . ARG A 1 172 ? 7.248 6.270 -13.279 1.00 83.81 172 ARG A C 1
ATOM 1368 O O . ARG A 1 172 ? 6.743 7.056 -12.485 1.00 83.81 172 ARG A O 1
ATOM 1375 N N . HIS A 1 173 ? 8.300 6.584 -14.035 1.00 85.75 173 HIS A N 1
ATOM 1376 C CA . HIS A 1 173 ? 8.912 7.913 -14.015 1.00 85.75 173 HIS A CA 1
ATOM 1377 C C . HIS A 1 173 ? 7.968 8.982 -14.584 1.00 85.75 173 HIS A C 1
ATOM 1379 O O . HIS A 1 173 ? 7.947 10.089 -14.058 1.00 85.75 173 HIS A O 1
ATOM 1385 N N . ILE A 1 174 ? 7.171 8.673 -15.609 1.00 87.75 174 ILE A N 1
ATOM 1386 C CA . ILE A 1 174 ? 6.150 9.587 -16.142 1.00 87.75 174 ILE A CA 1
ATOM 1387 C C . ILE A 1 174 ? 5.097 9.899 -15.076 1.00 87.75 174 ILE A C 1
ATOM 1389 O O . ILE A 1 174 ? 4.861 11.063 -14.764 1.00 87.75 174 ILE A O 1
ATOM 1393 N N . GLU A 1 175 ? 4.540 8.864 -14.452 1.00 83.38 175 GLU A N 1
ATOM 1394 C CA . GLU A 1 175 ? 3.500 9.007 -13.430 1.00 83.38 175 GLU A CA 1
ATOM 1395 C C . GLU A 1 175 ? 4.005 9.632 -12.136 1.00 83.38 175 GLU A C 1
ATOM 1397 O O . GLU A 1 175 ? 3.231 10.244 -11.406 1.00 83.38 175 GLU A O 1
ATOM 1402 N N . GLN A 1 176 ? 5.297 9.498 -11.829 1.00 82.19 176 GLN A N 1
ATOM 1403 C CA . GLN A 1 176 ? 5.855 10.156 -10.654 1.00 82.19 176 GLN A CA 1
ATOM 1404 C C . GLN A 1 176 ? 5.716 11.681 -10.748 1.00 82.19 176 GLN A C 1
ATOM 1406 O O . GLN A 1 176 ? 5.356 12.295 -9.756 1.00 82.19 176 GLN A O 1
ATOM 1411 N N . ALA A 1 177 ? 5.864 12.275 -11.939 1.00 82.00 177 ALA A N 1
ATOM 1412 C CA . ALA A 1 177 ? 5.642 13.712 -12.132 1.00 82.00 177 ALA A CA 1
ATOM 1413 C C . ALA A 1 177 ? 4.198 14.134 -11.805 1.00 82.00 177 ALA A C 1
ATOM 1415 O O . ALA A 1 177 ? 3.973 15.143 -11.138 1.00 82.00 177 ALA A O 1
ATOM 1416 N N . ALA A 1 178 ? 3.220 13.340 -12.251 1.00 81.31 178 ALA A N 1
ATOM 1417 C CA . ALA A 1 178 ? 1.808 13.557 -11.952 1.00 81.31 178 ALA A CA 1
ATOM 1418 C C . ALA A 1 178 ? 1.512 13.439 -10.453 1.00 81.31 178 ALA A C 1
ATOM 1420 O O . ALA A 1 178 ? 0.816 14.283 -9.893 1.00 81.31 178 ALA A O 1
ATOM 1421 N N . ARG A 1 179 ? 2.076 12.423 -9.791 1.00 81.12 179 ARG A N 1
ATOM 1422 C CA . ARG A 1 179 ? 1.927 12.222 -8.344 1.00 81.12 179 ARG A CA 1
ATOM 1423 C C . ARG A 1 179 ? 2.509 13.397 -7.568 1.00 81.12 179 ARG A C 1
ATOM 1425 O O . ARG A 1 179 ? 1.785 13.974 -6.773 1.00 81.12 179 ARG A O 1
ATOM 1432 N N . ASP A 1 180 ? 3.747 13.793 -7.859 1.00 79.00 180 ASP A N 1
ATOM 1433 C CA . ASP A 1 180 ? 4.416 14.923 -7.198 1.00 79.00 180 ASP A CA 1
ATOM 1434 C C . ASP A 1 180 ? 3.623 16.234 -7.364 1.00 79.00 180 ASP A C 1
ATOM 1436 O O . ASP A 1 180 ? 3.613 17.081 -6.478 1.00 79.00 180 ASP A O 1
ATOM 1440 N N . THR A 1 181 ? 2.903 16.390 -8.480 1.00 77.81 181 THR A N 1
ATOM 1441 C C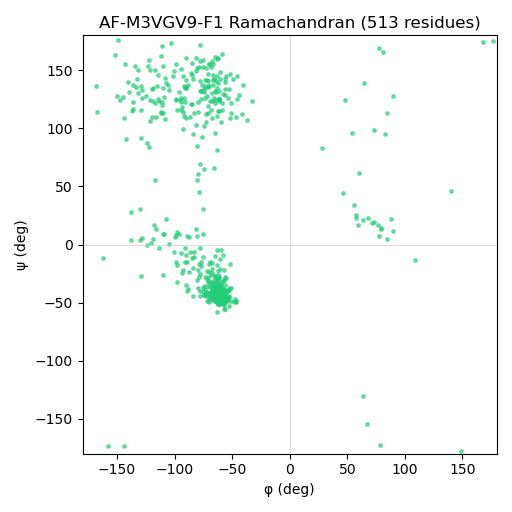A . THR A 1 181 ? 2.045 17.561 -8.718 1.00 77.81 181 THR A CA 1
ATOM 1442 C C . THR A 1 181 ? 0.816 17.569 -7.812 1.00 77.81 181 THR A C 1
ATOM 1444 O O . THR A 1 181 ? 0.467 18.619 -7.282 1.00 77.81 181 THR A O 1
ATOM 1447 N N . ILE A 1 182 ? 0.157 16.418 -7.628 1.00 75.06 182 ILE A N 1
ATOM 1448 C CA . ILE A 1 182 ? -0.991 16.307 -6.713 1.00 75.06 182 ILE A CA 1
ATOM 1449 C C . ILE A 1 182 ? -0.537 16.620 -5.289 1.00 75.06 182 ILE A C 1
ATOM 1451 O O . ILE A 1 182 ? -1.203 17.366 -4.590 1.00 75.06 182 ILE A O 1
ATOM 1455 N N . VAL A 1 183 ? 0.622 16.106 -4.889 1.00 76.06 183 VAL A N 1
ATOM 1456 C CA . VAL A 1 183 ? 1.224 16.382 -3.580 1.00 76.06 183 VAL A CA 1
ATOM 1457 C C . VAL A 1 183 ? 1.433 17.877 -3.370 1.00 76.06 183 VAL A C 1
ATOM 1459 O O . VAL A 1 183 ? 0.880 18.439 -2.434 1.00 76.06 183 VAL A O 1
ATOM 1462 N N . ALA A 1 184 ? 2.153 18.532 -4.284 1.00 71.31 184 ALA A N 1
ATOM 1463 C CA . ALA A 1 184 ? 2.449 19.958 -4.175 1.00 71.31 184 ALA A CA 1
ATOM 1464 C C . ALA A 1 184 ? 1.179 20.828 -4.200 1.00 71.31 184 ALA A C 1
ATOM 1466 O O . ALA A 1 184 ? 1.122 21.873 -3.555 1.00 71.31 184 ALA A O 1
ATOM 1467 N N . ALA A 1 185 ? 0.150 20.406 -4.943 1.00 69.62 185 ALA A N 1
ATOM 1468 C CA . ALA A 1 185 ? -1.144 21.079 -4.952 1.00 69.62 185 ALA A CA 1
ATOM 1469 C C . ALA A 1 185 ? -1.842 21.004 -3.586 1.00 69.62 185 ALA A C 1
ATOM 1471 O O . ALA A 1 185 ? -2.453 21.985 -3.173 1.00 69.62 185 ALA A O 1
ATOM 1472 N N . VAL A 1 186 ? -1.723 19.870 -2.892 1.00 66.62 186 VAL A N 1
ATOM 1473 C CA . VAL A 1 186 ? -2.297 19.671 -1.557 1.00 66.62 186 VAL A CA 1
ATOM 1474 C C . VAL A 1 186 ? -1.516 20.410 -0.489 1.00 66.62 186 VAL A C 1
ATOM 1476 O O . VAL A 1 186 ? -2.143 21.064 0.329 1.00 66.62 186 VAL A O 1
ATOM 1479 N N . GLU A 1 187 ? -0.183 20.385 -0.518 1.00 66.69 187 GLU A N 1
ATOM 1480 C CA . GLU A 1 187 ? 0.643 21.178 0.409 1.00 66.69 187 GLU A CA 1
ATOM 1481 C C . GLU A 1 187 ? 0.288 22.675 0.316 1.00 66.69 187 GLU A C 1
ATOM 1483 O O . GLU A 1 187 ? 0.147 23.360 1.326 1.00 66.69 187 GLU A O 1
ATOM 1488 N N . ALA A 1 188 ? 0.048 23.180 -0.901 1.00 62.44 188 ALA A N 1
ATOM 1489 C CA . ALA A 1 188 ? -0.399 24.557 -1.122 1.00 62.44 188 ALA A CA 1
ATOM 1490 C C . ALA A 1 188 ? -1.854 24.834 -0.669 1.00 62.44 188 ALA A C 1
ATOM 1492 O O . ALA A 1 188 ? -2.255 25.999 -0.565 1.00 62.44 188 ALA A O 1
ATOM 1493 N N . GLU A 1 189 ? -2.663 23.794 -0.450 1.00 57.84 189 GLU A N 1
ATOM 1494 C CA . GLU A 1 189 ? -4.057 23.872 0.009 1.00 57.84 189 GLU A CA 1
ATOM 1495 C C . GLU A 1 189 ? -4.189 23.646 1.528 1.00 57.84 189 GLU A C 1
ATOM 1497 O O . GLU A 1 189 ? -5.040 24.275 2.156 1.00 57.84 189 GLU A O 1
ATOM 1502 N N . GLU A 1 190 ? -3.328 22.819 2.130 1.00 56.06 190 GLU A N 1
ATOM 1503 C CA . GLU A 1 190 ? -3.215 22.559 3.578 1.00 56.06 190 GLU A CA 1
ATOM 1504 C C . GLU A 1 190 ? -3.059 23.873 4.357 1.00 56.06 190 GLU A C 1
ATOM 1506 O O . GLU A 1 190 ? -3.750 24.113 5.346 1.00 56.06 190 GLU A O 1
ATOM 1511 N N . GLU A 1 191 ? -2.287 24.811 3.800 1.00 55.25 191 GLU A N 1
ATOM 1512 C CA . GLU A 1 191 ? -2.114 26.177 4.307 1.00 55.25 191 GLU A CA 1
ATOM 1513 C C . GLU A 1 191 ? -3.416 27.011 4.360 1.00 55.25 191 GLU A C 1
ATOM 1515 O O . GLU A 1 191 ? -3.441 28.089 4.958 1.00 55.25 191 GLU A O 1
ATOM 1520 N N . ARG A 1 192 ? -4.507 26.552 3.727 1.00 50.81 192 ARG A N 1
ATOM 1521 C CA . ARG A 1 192 ? -5.746 27.323 3.516 1.00 50.81 192 ARG A CA 1
ATOM 1522 C C . ARG A 1 192 ? -7.036 26.612 3.950 1.00 50.81 192 ARG A C 1
ATOM 1524 O O . ARG A 1 192 ? -7.999 27.307 4.273 1.00 50.81 192 ARG A O 1
ATOM 1531 N N . SER A 1 193 ? -7.083 25.278 3.950 1.00 51.06 193 SER A N 1
ATOM 1532 C CA . SER A 1 193 ? -8.314 24.489 4.168 1.00 51.06 193 SER A CA 1
ATOM 1533 C C . SER A 1 193 ? -8.243 23.478 5.320 1.00 51.06 193 SER A C 1
ATOM 1535 O O . SER A 1 193 ? -9.253 22.837 5.609 1.00 51.06 193 SER A O 1
ATOM 1537 N N . GLY A 1 194 ? -7.101 23.386 6.009 1.00 55.22 194 GLY A N 1
ATOM 1538 C CA . GLY A 1 194 ? -6.862 22.409 7.073 1.00 55.22 194 GLY A CA 1
ATOM 1539 C C . GLY A 1 194 ? -6.469 21.030 6.537 1.00 55.22 194 GLY A C 1
ATOM 1540 O O . GLY A 1 194 ? -6.609 20.743 5.346 1.00 55.22 194 GLY A O 1
ATOM 1541 N N . ASP A 1 195 ? -5.950 20.188 7.427 1.00 60.06 195 ASP A N 1
ATOM 1542 C CA . ASP A 1 195 ? -5.364 18.898 7.061 1.00 60.06 195 ASP A CA 1
ATOM 1543 C C . ASP A 1 195 ? -6.426 17.925 6.507 1.00 60.06 195 ASP A C 1
ATOM 1545 O O . ASP A 1 195 ? -7.550 17.868 7.021 1.00 60.06 195 ASP A O 1
ATOM 1549 N N . PRO A 1 196 ? -6.103 17.111 5.482 1.00 66.06 196 PRO A N 1
ATOM 1550 C CA . PRO A 1 196 ? -6.989 16.036 5.046 1.00 66.06 196 PRO A CA 1
ATOM 1551 C C . PRO A 1 196 ? -7.222 15.026 6.181 1.00 66.06 196 PRO A C 1
ATOM 1553 O O . PRO A 1 196 ? -6.291 14.657 6.898 1.00 66.06 196 PRO A O 1
ATOM 1556 N N . ILE A 1 197 ? -8.446 14.496 6.294 1.00 63.66 197 ILE A N 1
ATOM 1557 C CA . ILE A 1 197 ? -8.775 13.425 7.255 1.00 63.66 197 ILE A CA 1
ATOM 1558 C C . ILE A 1 197 ? -7.986 12.138 6.970 1.00 63.66 197 ILE A C 1
ATOM 1560 O O . ILE A 1 197 ? -7.769 11.314 7.861 1.00 63.66 197 ILE A O 1
ATOM 1564 N N . GLY A 1 198 ? -7.530 11.979 5.726 1.00 70.25 198 GLY A N 1
ATOM 1565 C CA . GLY A 1 198 ? -6.590 10.952 5.322 1.00 70.25 198 GLY A CA 1
ATOM 1566 C C . GLY A 1 198 ? -6.329 10.967 3.822 1.00 70.25 198 GLY A C 1
ATOM 1567 O O . GLY A 1 198 ? -6.933 11.706 3.053 1.00 70.25 198 GLY A O 1
ATOM 1568 N N . TRP A 1 199 ? -5.401 10.129 3.392 1.00 78.44 199 TRP A N 1
ATOM 1569 C CA . TRP A 1 199 ? -5.044 9.938 1.995 1.00 78.44 199 TRP A CA 1
ATOM 1570 C C . TRP A 1 199 ? -5.553 8.584 1.524 1.00 78.44 199 TRP A C 1
ATOM 1572 O O . TRP A 1 199 ? -5.494 7.607 2.273 1.00 78.44 199 TRP A O 1
ATOM 1582 N N . ALA A 1 200 ? -6.010 8.509 0.277 1.00 78.94 200 ALA A N 1
ATOM 1583 C CA . ALA A 1 200 ? -6.453 7.279 -0.371 1.00 78.94 200 ALA A CA 1
ATOM 1584 C C . ALA A 1 200 ? -5.568 6.948 -1.575 1.00 78.94 200 ALA A C 1
ATOM 1586 O O . ALA A 1 200 ? -5.034 7.838 -2.241 1.00 78.94 200 ALA A O 1
ATOM 1587 N N . ARG A 1 201 ? -5.426 5.653 -1.884 1.00 83.00 201 ARG A N 1
ATOM 1588 C CA . ARG A 1 201 ? -4.879 5.217 -3.174 1.00 83.00 201 ARG A CA 1
ATOM 1589 C C . ARG A 1 201 ? -6.001 5.019 -4.171 1.00 83.00 201 ARG A C 1
ATOM 1591 O O . ARG A 1 201 ? -6.967 4.328 -3.882 1.00 83.00 201 ARG A O 1
ATOM 1598 N N . VAL A 1 202 ? -5.804 5.533 -5.375 1.00 79.69 202 VAL A N 1
ATOM 1599 C CA . VAL A 1 202 ? -6.802 5.483 -6.439 1.00 79.69 202 VAL A CA 1
ATOM 1600 C C . VAL A 1 202 ? -6.212 4.769 -7.641 1.00 79.69 202 VAL A C 1
ATOM 1602 O O . VAL A 1 202 ? -5.151 5.148 -8.144 1.00 79.69 202 VAL A O 1
ATOM 1605 N N . LEU A 1 203 ? -6.884 3.717 -8.105 1.00 79.56 203 LEU A N 1
ATOM 1606 C CA . LEU A 1 203 ? -6.522 3.061 -9.357 1.00 79.56 203 LEU A CA 1
ATOM 1607 C C . LEU A 1 203 ? -6.943 3.958 -10.513 1.00 79.56 203 LEU A C 1
ATOM 1609 O O . LEU A 1 203 ? -8.107 4.341 -10.597 1.00 79.56 203 LEU A O 1
ATOM 1613 N N . THR A 1 204 ? -6.024 4.289 -11.417 1.00 71.12 204 THR A N 1
ATOM 1614 C CA . THR A 1 204 ? -6.361 5.111 -12.582 1.00 71.12 204 THR A CA 1
ATOM 1615 C C . THR A 1 204 ? -6.181 4.370 -13.901 1.00 71.12 204 THR A C 1
ATOM 1617 O O . THR A 1 204 ? -6.216 4.995 -14.950 1.00 71.12 204 THR A O 1
ATOM 1620 N N . GLY A 1 205 ? -6.018 3.042 -13.927 1.00 64.12 205 GLY A N 1
ATOM 1621 C CA . GLY A 1 205 ? -5.853 2.307 -15.186 1.00 64.12 205 GLY A CA 1
ATOM 1622 C C . GLY A 1 205 ? -6.362 0.883 -15.238 1.00 64.12 205 GLY A C 1
ATOM 1623 O O . GLY A 1 205 ? -6.845 0.333 -14.256 1.00 64.12 205 GLY A O 1
ATOM 1624 N N . ALA A 1 206 ? -6.242 0.321 -16.442 1.00 61.09 206 ALA A N 1
ATOM 1625 C CA . ALA A 1 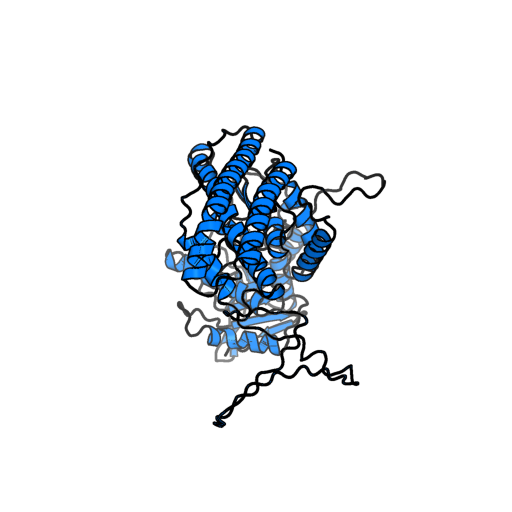206 ? -6.594 -1.058 -16.759 1.00 61.09 206 ALA A CA 1
ATOM 1626 C C . ALA A 1 206 ? -5.478 -2.060 -16.407 1.00 61.09 206 ALA A C 1
ATOM 1628 O O . ALA A 1 206 ? -5.674 -3.263 -16.530 1.00 61.09 206 ALA A O 1
ATOM 1629 N N . GLU A 1 207 ? -4.291 -1.596 -15.997 1.00 62.16 207 GLU A N 1
ATOM 1630 C CA . GLU A 1 207 ? -3.136 -2.465 -15.724 1.00 62.16 207 GLU A CA 1
ATOM 1631 C C . GLU A 1 207 ? -2.803 -2.568 -14.228 1.00 62.16 207 GLU A C 1
ATOM 1633 O O . GLU A 1 207 ? -1.791 -3.174 -13.855 1.00 62.16 207 GLU A O 1
ATOM 1638 N N . SER A 1 208 ? -3.669 -2.038 -13.358 1.00 71.00 208 SER A N 1
ATOM 1639 C CA . SER A 1 208 ? -3.519 -2.107 -11.908 1.00 71.00 208 SER A CA 1
ATOM 1640 C C . SER A 1 208 ? -3.272 -3.540 -11.442 1.00 71.00 208 SER A C 1
ATOM 1642 O O . SER A 1 208 ? -4.057 -4.459 -11.683 1.00 71.00 208 SER A O 1
ATOM 1644 N N . CYS A 1 209 ? -2.149 -3.759 -10.755 1.00 72.12 209 CYS A N 1
ATOM 1645 C CA . CYS A 1 209 ? -1.856 -5.075 -10.202 1.00 72.12 209 CYS A CA 1
ATOM 1646 C C . CYS A 1 209 ? -2.660 -5.325 -8.914 1.00 72.12 209 CYS A C 1
ATOM 1648 O O . CYS A 1 209 ? -3.030 -4.385 -8.206 1.00 72.12 209 CYS A O 1
ATOM 1650 N N . GLY A 1 210 ? -2.850 -6.599 -8.554 1.00 73.81 210 GLY A N 1
ATOM 1651 C CA . GLY A 1 210 ? -3.575 -6.994 -7.339 1.00 73.81 210 GLY A CA 1
ATOM 1652 C C . GLY A 1 210 ? -3.024 -6.383 -6.046 1.00 73.81 210 GLY A C 1
ATOM 1653 O O . GLY A 1 210 ? -3.783 -6.102 -5.124 1.00 73.81 210 GLY A O 1
ATOM 1654 N N . PHE A 1 211 ? -1.723 -6.086 -5.988 1.00 76.69 211 PHE A N 1
ATOM 1655 C CA . PHE A 1 211 ? -1.137 -5.390 -4.845 1.00 76.69 211 PHE A CA 1
ATOM 1656 C C . PHE A 1 211 ? -1.613 -3.934 -4.734 1.00 76.69 211 PHE A C 1
ATOM 1658 O O . PHE A 1 211 ? -1.924 -3.473 -3.640 1.00 76.69 211 PHE A O 1
ATOM 1665 N N . CYS A 1 212 ? -1.711 -3.213 -5.849 1.00 77.81 212 CYS A N 1
ATOM 1666 C CA . CYS A 1 212 ? -2.179 -1.827 -5.856 1.00 77.81 212 CYS A CA 1
ATOM 1667 C C . CYS A 1 212 ? -3.684 -1.732 -5.672 1.00 77.81 212 CYS A C 1
ATOM 1669 O O . CYS A 1 212 ? -4.129 -0.870 -4.922 1.00 77.81 212 CYS A O 1
ATOM 1671 N N . ALA A 1 213 ? -4.438 -2.668 -6.247 1.00 82.19 213 ALA A N 1
ATOM 1672 C CA . ALA A 1 213 ? -5.858 -2.818 -5.956 1.00 82.19 213 ALA A CA 1
ATOM 1673 C C . ALA A 1 213 ? -6.106 -3.046 -4.459 1.00 82.19 213 ALA A C 1
ATOM 1675 O O . ALA A 1 213 ? -6.998 -2.441 -3.884 1.00 82.19 213 ALA A O 1
ATOM 1676 N N . MET A 1 214 ? -5.247 -3.827 -3.802 1.00 83.12 214 MET A N 1
ATOM 1677 C CA . MET A 1 214 ? -5.330 -4.083 -2.363 1.00 83.12 214 MET A CA 1
ATOM 1678 C C . MET A 1 214 ? -4.943 -2.864 -1.517 1.00 83.12 214 MET A C 1
ATOM 1680 O O . MET A 1 214 ? -5.378 -2.732 -0.379 1.00 83.12 214 MET A O 1
ATOM 1684 N N . LEU A 1 215 ? -4.082 -1.974 -2.018 1.00 81.62 215 LEU A N 1
ATOM 1685 C CA . LEU A 1 215 ? -3.811 -0.694 -1.355 1.00 81.62 215 LEU A CA 1
ATOM 1686 C C . LEU A 1 215 ? -4.966 0.296 -1.555 1.00 81.62 215 LEU A C 1
ATOM 1688 O O . LEU A 1 215 ? -5.330 0.973 -0.602 1.00 81.62 215 LEU A O 1
ATOM 1692 N N . ALA A 1 216 ? -5.560 0.337 -2.749 1.00 82.19 216 ALA A N 1
ATOM 1693 C CA . ALA A 1 216 ? -6.713 1.179 -3.064 1.00 82.19 216 ALA A CA 1
ATOM 1694 C C . ALA A 1 216 ? -7.992 0.753 -2.323 1.00 82.19 216 ALA A C 1
ATOM 1696 O O . ALA A 1 216 ? -8.727 1.607 -1.842 1.00 82.19 216 ALA A O 1
ATOM 1697 N N . SER A 1 217 ? -8.200 -0.551 -2.110 1.00 75.12 217 SER A N 1
ATOM 1698 C CA . SER A 1 217 ? -9.341 -1.093 -1.353 1.00 75.12 217 SER A CA 1
ATOM 1699 C C . SER A 1 217 ? -9.380 -0.681 0.122 1.00 75.12 217 SER A C 1
ATOM 1701 O O . SER A 1 217 ? -10.289 -1.079 0.835 1.00 75.12 217 SER A O 1
ATOM 1703 N N . ARG A 1 218 ? -8.362 0.029 0.623 1.00 76.62 218 ARG A N 1
ATOM 1704 C CA . ARG A 1 218 ? -8.325 0.513 2.007 1.00 76.62 218 ARG A CA 1
ATOM 1705 C C . ARG A 1 218 ? -8.962 1.887 2.186 1.00 76.62 218 ARG A C 1
ATOM 1707 O O . ARG A 1 218 ? -9.161 2.270 3.329 1.00 76.62 218 ARG A O 1
ATOM 1714 N N . GLY A 1 219 ? -9.195 2.635 1.109 1.00 74.12 219 GLY A N 1
ATOM 1715 C CA . GLY A 1 219 ? -9.759 3.981 1.201 1.00 74.12 219 GLY A CA 1
ATOM 1716 C C . GLY A 1 219 ? -8.820 4.993 1.879 1.00 74.12 219 GLY A C 1
ATOM 1717 O O . GLY A 1 219 ? -7.593 4.818 1.834 1.00 74.12 219 GLY A O 1
ATOM 1718 N N . PRO A 1 220 ? -9.370 6.060 2.490 1.00 76.88 220 PRO A N 1
ATOM 1719 C CA . PRO A 1 220 ? -8.622 7.208 3.010 1.00 76.88 220 PRO A CA 1
ATOM 1720 C C . PRO A 1 220 ? -7.936 6.969 4.366 1.00 76.88 220 PRO A C 1
ATOM 1722 O O . PRO A 1 220 ? -8.000 7.796 5.266 1.00 76.88 220 PRO A O 1
ATOM 1725 N N . ILE A 1 221 ? -7.266 5.831 4.551 1.00 70.81 221 ILE A N 1
ATOM 1726 C CA . ILE A 1 221 ? -6.678 5.467 5.856 1.00 70.81 221 ILE A CA 1
ATOM 1727 C C . ILE A 1 221 ? -5.233 5.948 6.052 1.00 70.81 221 ILE A C 1
ATOM 1729 O O . ILE A 1 221 ? -4.637 5.740 7.115 1.00 70.81 221 ILE A O 1
ATOM 1733 N N . TYR A 1 222 ? -4.598 6.469 5.001 1.00 68.75 222 TYR A N 1
ATOM 1734 C CA . TYR A 1 222 ? -3.184 6.821 5.047 1.00 68.75 222 TYR A CA 1
ATOM 1735 C C . TYR A 1 222 ? -3.035 8.203 5.682 1.00 68.75 222 TYR A C 1
ATOM 1737 O O . TYR A 1 222 ? -3.460 9.198 5.115 1.00 68.75 222 TYR A O 1
ATOM 1745 N N . LYS A 1 223 ? -2.426 8.274 6.869 1.00 67.00 223 LYS A N 1
ATOM 1746 C CA . LYS A 1 223 ? -2.348 9.523 7.649 1.00 67.00 223 LYS A CA 1
ATOM 1747 C C . LYS A 1 223 ? -1.529 10.624 6.982 1.00 67.00 223 LYS A C 1
ATOM 1749 O O . LYS A 1 223 ? -1.748 11.792 7.252 1.00 67.00 223 LYS A O 1
ATOM 1754 N N . THR A 1 224 ? -0.564 10.248 6.150 1.00 68.75 224 THR A N 1
ATOM 1755 C CA . THR A 1 224 ? 0.269 11.201 5.414 1.00 68.75 224 THR A CA 1
ATOM 1756 C C . THR A 1 224 ? 0.409 10.779 3.964 1.00 68.75 224 THR A C 1
ATOM 1758 O O . THR A 1 224 ? 0.403 9.582 3.647 1.00 68.75 224 THR A O 1
ATOM 1761 N N . GLU A 1 225 ? 0.635 11.759 3.101 1.00 71.75 225 GLU A N 1
ATOM 1762 C CA . GLU A 1 225 ? 1.040 11.570 1.714 1.00 71.75 225 GLU A CA 1
ATOM 1763 C C . GLU A 1 225 ? 2.184 10.551 1.596 1.00 71.75 225 GLU A C 1
ATOM 1765 O O . GLU A 1 225 ? 2.100 9.564 0.861 1.00 71.75 225 GLU A O 1
ATOM 1770 N N . GLU A 1 226 ? 3.219 10.715 2.420 1.00 71.69 226 GLU A N 1
ATOM 1771 C CA . GLU A 1 226 ? 4.368 9.820 2.457 1.00 71.69 226 GLU A CA 1
ATOM 1772 C C . GLU A 1 226 ? 3.954 8.362 2.740 1.00 71.69 226 GLU A C 1
ATOM 1774 O O . GLU A 1 226 ? 4.392 7.433 2.054 1.00 71.69 226 GLU A O 1
ATOM 1779 N N . THR A 1 227 ? 3.061 8.126 3.713 1.00 66.12 227 THR A N 1
ATOM 1780 C CA . THR A 1 227 ? 2.533 6.777 3.985 1.00 66.12 227 THR A CA 1
ATOM 1781 C C . THR A 1 227 ? 1.697 6.226 2.835 1.00 66.12 227 THR A C 1
ATOM 1783 O O . THR A 1 227 ? 1.752 5.019 2.586 1.00 66.12 227 THR A O 1
ATOM 1786 N N . ALA A 1 228 ? 0.993 7.088 2.101 1.00 68.25 228 ALA A N 1
ATOM 1787 C CA . ALA A 1 228 ? 0.200 6.703 0.945 1.00 68.25 228 ALA A CA 1
ATOM 1788 C C . ALA A 1 228 ? 1.089 6.295 -0.244 1.00 68.25 228 ALA A C 1
ATOM 1790 O O . ALA A 1 228 ? 0.740 5.365 -0.972 1.00 68.25 228 ALA A O 1
ATOM 1791 N N . GLN A 1 229 ? 2.277 6.893 -0.414 1.00 70.69 229 GLN A N 1
ATOM 1792 C CA . GLN A 1 229 ? 3.208 6.591 -1.517 1.00 70.69 229 GLN A CA 1
ATOM 1793 C C . GLN A 1 229 ? 4.056 5.319 -1.328 1.00 70.69 229 GLN A C 1
ATOM 1795 O O . GLN A 1 229 ? 4.511 4.724 -2.317 1.00 70.69 229 GLN A O 1
ATOM 1800 N N . ARG A 1 230 ? 4.243 4.847 -0.090 1.00 67.69 230 ARG A N 1
ATOM 1801 C CA . ARG A 1 230 ? 5.103 3.690 0.228 1.00 67.69 230 ARG A CA 1
ATOM 1802 C C . ARG A 1 230 ? 4.579 2.364 -0.343 1.00 67.69 230 ARG A C 1
ATOM 1804 O O . ARG A 1 230 ? 3.388 2.063 -0.300 1.00 67.69 230 ARG A O 1
ATOM 1811 N N . ARG A 1 231 ? 5.504 1.511 -0.807 1.00 56.53 231 ARG A N 1
ATOM 1812 C CA . ARG A 1 231 ? 5.250 0.097 -1.162 1.00 56.53 231 ARG A CA 1
ATOM 1813 C C . ARG A 1 231 ? 5.143 -0.834 0.062 1.00 56.53 231 ARG A C 1
ATOM 1815 O O . ARG A 1 231 ? 4.687 -1.964 -0.082 1.00 56.53 231 ARG A O 1
ATOM 1822 N N . GLY A 1 232 ? 5.577 -0.413 1.253 1.00 50.47 232 GLY A N 1
ATOM 1823 C CA . GLY A 1 232 ? 5.566 -1.228 2.477 1.00 50.47 232 GLY A CA 1
ATOM 1824 C C . GLY A 1 232 ? 6.377 -0.612 3.626 1.00 50.47 232 GLY A C 1
ATOM 1825 O O . GLY A 1 232 ? 7.045 0.396 3.432 1.00 50.47 232 GLY A O 1
ATOM 1826 N N . LYS A 1 233 ? 6.322 -1.222 4.823 1.00 40.69 233 LYS A N 1
ATOM 1827 C CA . LYS A 1 233 ? 6.866 -0.667 6.086 1.00 40.69 233 LYS A CA 1
ATOM 1828 C C . LYS A 1 233 ? 8.393 -0.452 6.138 1.00 40.69 233 LYS A C 1
ATOM 1830 O O . LYS A 1 233 ? 8.828 0.300 6.994 1.00 40.69 233 LYS A O 1
ATOM 1835 N N . ASN A 1 234 ? 9.176 -1.072 5.248 1.00 39.53 234 ASN A N 1
ATOM 1836 C CA . ASN A 1 234 ? 10.649 -1.086 5.316 1.00 39.53 234 ASN A CA 1
ATOM 1837 C C . ASN A 1 234 ? 11.325 -0.700 3.983 1.00 39.53 234 ASN A C 1
ATOM 1839 O O . ASN A 1 234 ? 12.372 -1.245 3.647 1.00 39.53 234 ASN A O 1
ATOM 1843 N N . GLN A 1 235 ? 10.708 0.155 3.166 1.00 46.22 235 GLN A N 1
ATOM 1844 C CA . GLN A 1 235 ? 11.343 0.643 1.936 1.00 46.22 235 GLN A CA 1
ATOM 1845 C C . GLN A 1 235 ? 11.271 2.167 1.883 1.00 46.22 235 GLN A C 1
ATOM 1847 O O . GLN A 1 235 ? 10.293 2.717 1.381 1.00 46.22 235 GLN A O 1
ATOM 1852 N N . GLU A 1 236 ? 12.306 2.828 2.409 1.00 36.84 236 GLU A N 1
ATOM 1853 C CA . GLU A 1 236 ? 12.504 4.282 2.288 1.00 36.84 236 GLU A CA 1
ATOM 1854 C C . GLU A 1 236 ? 12.700 4.706 0.817 1.00 36.84 236 GLU A C 1
ATOM 1856 O O . GLU A 1 236 ? 12.244 5.771 0.419 1.00 36.84 236 GLU A O 1
ATOM 1861 N N . GLU A 1 237 ? 13.241 3.832 -0.041 1.00 37.97 237 GLU A N 1
ATOM 1862 C CA . GLU A 1 237 ? 13.566 4.159 -1.444 1.00 37.97 237 GLU A CA 1
ATOM 1863 C C . GLU A 1 237 ? 12.516 3.708 -2.486 1.00 37.97 237 GLU A C 1
ATOM 1865 O O . GLU A 1 237 ? 12.730 3.789 -3.694 1.00 37.97 237 GLU A O 1
ATOM 1870 N N . GLY A 1 238 ? 11.350 3.216 -2.058 1.00 50.94 238 GLY A N 1
ATOM 1871 C CA . GLY A 1 238 ? 10.411 2.504 -2.932 1.00 50.94 238 GLY A CA 1
ATOM 1872 C C . GLY A 1 238 ? 9.051 3.174 -3.112 1.00 50.94 238 GLY A C 1
ATOM 1873 O O . GLY A 1 238 ? 8.034 2.524 -2.861 1.00 50.94 238 GLY A O 1
ATOM 1874 N N . LYS A 1 239 ? 8.982 4.439 -3.541 1.00 62.06 239 LYS A N 1
ATOM 1875 C CA . LYS A 1 239 ? 7.707 5.069 -3.932 1.00 62.06 239 LYS A CA 1
ATOM 1876 C C . LYS A 1 239 ? 7.259 4.472 -5.280 1.00 62.06 239 LYS A C 1
ATOM 1878 O O . LYS A 1 239 ? 7.913 4.654 -6.299 1.00 62.06 239 LYS A O 1
ATOM 1883 N N . TYR A 1 240 ? 6.163 3.708 -5.268 1.00 68.31 240 TYR A N 1
ATOM 1884 C CA . TYR A 1 240 ? 5.490 3.089 -6.432 1.00 68.31 240 TYR A CA 1
ATOM 1885 C C . TYR A 1 240 ? 6.221 2.020 -7.244 1.00 68.31 240 TYR A C 1
ATOM 1887 O O . TYR A 1 240 ? 7.396 2.131 -7.563 1.00 68.31 240 TYR A O 1
ATOM 1895 N N . HIS A 1 241 ? 5.450 0.991 -7.609 1.00 70.62 241 HIS A N 1
ATOM 1896 C CA . HIS A 1 241 ? 5.638 -0.023 -8.653 1.00 70.62 241 HIS A CA 1
ATOM 1897 C C . HIS A 1 241 ? 6.207 0.351 -10.027 1.00 70.62 241 HIS A C 1
ATOM 1899 O O . HIS A 1 241 ? 5.669 1.288 -10.609 1.00 70.62 241 HIS A O 1
ATOM 1905 N N . ASP A 1 242 ? 7.128 -0.416 -10.626 1.00 73.50 242 ASP A N 1
ATOM 1906 C CA . ASP A 1 242 ? 7.250 -0.412 -12.096 1.00 73.50 242 ASP A CA 1
ATOM 1907 C C . ASP A 1 242 ? 5.926 -0.916 -12.685 1.00 73.50 242 ASP A C 1
ATOM 1909 O O . ASP A 1 242 ? 5.425 -1.972 -12.284 1.00 73.50 242 ASP A O 1
ATOM 1913 N N . GLY A 1 243 ? 5.329 -0.129 -13.580 1.00 66.75 243 GLY A N 1
ATOM 1914 C CA . GLY A 1 243 ? 3.997 -0.395 -14.120 1.00 66.75 243 GLY A CA 1
ATOM 1915 C C . GLY A 1 243 ? 2.839 -0.183 -13.134 1.00 66.75 243 GLY A C 1
ATOM 1916 O O . GLY A 1 243 ? 1.771 -0.727 -13.389 1.00 66.75 243 GLY A O 1
ATOM 1917 N N . CYS A 1 244 ? 3.008 0.555 -12.016 1.00 75.75 244 CYS A N 1
ATOM 1918 C CA . CYS A 1 244 ? 1.823 1.022 -11.273 1.00 75.75 244 CYS A CA 1
ATOM 1919 C C . CYS A 1 244 ? 1.186 2.221 -11.964 1.00 75.75 244 CYS A C 1
ATOM 1921 O O . CYS A 1 244 ? 1.846 3.229 -12.214 1.00 75.75 244 CYS A O 1
ATOM 1923 N N . ASP A 1 245 ? -0.123 2.137 -12.113 1.00 72.75 245 ASP A N 1
ATOM 1924 C CA . ASP A 1 245 ? -1.030 3.135 -12.656 1.00 72.75 245 ASP A CA 1
ATOM 1925 C C . ASP A 1 245 ? -1.898 3.771 -11.554 1.00 72.75 245 ASP A C 1
ATOM 1927 O O . ASP A 1 245 ? -2.989 4.256 -11.816 1.00 72.75 245 ASP A O 1
ATOM 1931 N N . CYS A 1 246 ? -1.439 3.701 -10.304 1.00 79.69 246 CYS A N 1
ATOM 1932 C CA . CYS A 1 246 ? -2.120 4.221 -9.129 1.00 79.69 246 CYS A CA 1
ATOM 1933 C C . CYS A 1 246 ? -1.684 5.657 -8.809 1.00 79.69 246 CYS A C 1
ATOM 1935 O O . CYS A 1 246 ? -0.499 5.993 -8.939 1.00 79.69 246 CYS A O 1
ATOM 1937 N N . LEU A 1 247 ? -2.620 6.466 -8.321 1.00 78.75 247 LEU A N 1
ATOM 1938 C CA . LEU A 1 247 ? -2.382 7.781 -7.725 1.00 78.75 247 LEU A CA 1
ATOM 1939 C C . LEU A 1 247 ? -2.666 7.744 -6.221 1.00 78.75 247 LEU A C 1
ATOM 1941 O O . LEU A 1 247 ? -3.203 6.762 -5.700 1.00 78.75 247 LEU A O 1
ATOM 1945 N N . ILE A 1 248 ? -2.308 8.829 -5.543 1.00 80.00 248 ILE A N 1
ATOM 1946 C CA . ILE A 1 248 ? -2.807 9.151 -4.209 1.00 80.00 248 ILE A CA 1
ATOM 1947 C C . ILE A 1 248 ? -3.637 10.420 -4.297 1.00 80.00 248 ILE A C 1
ATOM 1949 O O . ILE A 1 248 ? -3.325 11.295 -5.103 1.00 80.00 248 ILE A O 1
ATOM 1953 N N . VAL A 1 249 ? -4.683 10.498 -3.488 1.00 75.81 249 VAL A N 1
ATOM 1954 C CA . VAL A 1 249 ? -5.530 11.685 -3.372 1.00 75.81 249 VAL A CA 1
ATOM 1955 C C . VAL A 1 249 ? -5.742 11.998 -1.893 1.00 75.81 249 VAL A C 1
ATOM 1957 O O . VAL A 1 249 ? -5.846 11.059 -1.094 1.00 75.81 249 VAL A O 1
ATOM 1960 N N . PRO A 1 250 ? -5.780 13.280 -1.509 1.00 73.25 250 PRO A N 1
ATOM 1961 C CA . PRO A 1 250 ? -6.257 13.667 -0.192 1.00 73.25 250 PRO A CA 1
ATOM 1962 C C . PRO A 1 250 ? -7.772 13.452 -0.125 1.00 73.25 250 PRO A C 1
ATOM 1964 O O . PRO A 1 250 ? -8.490 13.633 -1.111 1.00 73.25 250 PRO A O 1
ATOM 1967 N N . VAL A 1 251 ? -8.265 13.091 1.048 1.00 71.81 251 VAL A N 1
ATOM 1968 C CA . VAL A 1 251 ? -9.689 13.038 1.357 1.00 71.81 251 VAL A CA 1
ATOM 1969 C C . VAL A 1 251 ? -9.901 13.906 2.582 1.00 71.81 251 VAL A C 1
ATOM 1971 O O . VAL A 1 251 ? -9.191 13.774 3.576 1.00 71.81 251 VAL A O 1
ATOM 1974 N N . PHE A 1 252 ? -10.846 14.830 2.479 1.00 66.62 252 PHE A N 1
ATOM 1975 C CA . PHE A 1 252 ? -11.137 15.819 3.517 1.00 66.62 252 PHE A CA 1
ATOM 1976 C C . PHE A 1 252 ? -12.478 15.558 4.201 1.00 66.62 252 PHE A C 1
ATOM 1978 O O . PHE A 1 252 ? -12.637 15.893 5.367 1.00 66.62 252 PHE A O 1
ATOM 1985 N N . ASP A 1 253 ? -13.400 14.913 3.493 1.00 63.56 253 ASP A N 1
ATOM 1986 C CA . ASP A 1 253 ? -14.637 14.364 4.028 1.00 63.56 253 ASP A CA 1
ATOM 1987 C C . ASP A 1 253 ? -14.862 12.999 3.358 1.00 63.56 253 ASP A C 1
ATOM 1989 O O . ASP A 1 253 ? -14.692 12.852 2.145 1.00 63.56 253 ASP A O 1
ATOM 1993 N N . ILE A 1 254 ? -15.148 11.975 4.163 1.00 61.50 254 ILE A N 1
ATOM 1994 C CA . ILE A 1 254 ? -15.355 10.603 3.690 1.00 61.50 254 ILE A CA 1
ATOM 1995 C C . ILE A 1 254 ? -16.751 10.417 3.084 1.00 61.50 254 ILE A C 1
ATOM 1997 O O . ILE A 1 254 ? -16.926 9.582 2.190 1.00 61.50 254 ILE A O 1
ATOM 2001 N N . ASP A 1 255 ? -17.725 11.202 3.548 1.00 57.41 255 ASP A N 1
ATOM 2002 C CA . ASP A 1 255 ? -19.120 11.144 3.125 1.00 57.41 255 ASP A CA 1
ATOM 2003 C C . ASP A 1 255 ? -19.355 11.952 1.837 1.00 57.41 255 ASP A C 1
ATOM 2005 O O . ASP A 1 255 ? -20.266 11.623 1.073 1.00 57.41 255 ASP A O 1
ATOM 2009 N N . ASP A 1 256 ? -18.458 12.885 1.511 1.00 62.78 256 ASP A N 1
ATOM 2010 C CA . ASP A 1 256 ? -18.421 13.583 0.222 1.00 62.78 256 ASP A CA 1
ATOM 2011 C C . ASP A 1 256 ? -18.117 12.648 -0.964 1.00 62.78 256 ASP A C 1
ATOM 2013 O O . ASP A 1 256 ? -17.581 11.546 -0.813 1.00 62.78 256 ASP A O 1
ATOM 2017 N N . ASP A 1 257 ? -18.447 13.103 -2.176 1.00 63.12 257 ASP A N 1
ATOM 2018 C CA . ASP A 1 257 ? -18.109 12.450 -3.451 1.00 63.12 257 ASP A CA 1
ATOM 2019 C C . ASP A 1 257 ? -16.640 12.716 -3.827 1.00 63.12 257 ASP A C 1
ATOM 2021 O O . ASP A 1 257 ? -16.324 13.493 -4.732 1.00 63.12 257 ASP A O 1
ATOM 2025 N N . TRP A 1 258 ? -15.718 12.130 -3.058 1.00 66.69 258 TRP A N 1
ATOM 2026 C CA . TRP A 1 258 ? -14.284 12.275 -3.285 1.00 66.69 258 TRP A CA 1
ATOM 2027 C C . TRP A 1 258 ? -13.758 11.339 -4.383 1.00 66.69 258 TRP A C 1
ATOM 2029 O O . TRP A 1 258 ? -14.319 10.307 -4.754 1.00 66.69 258 TRP A O 1
ATOM 2039 N N . VAL A 1 259 ? -12.595 11.707 -4.904 1.00 67.94 259 VAL A N 1
ATOM 2040 C CA . VAL A 1 259 ? -11.980 11.100 -6.081 1.00 67.94 259 VAL A CA 1
ATOM 2041 C C . VAL A 1 259 ? -11.627 9.629 -5.885 1.00 67.94 259 VAL A C 1
ATOM 2043 O O . VAL A 1 259 ? -10.648 9.302 -5.222 1.00 67.94 259 VAL A O 1
ATOM 2046 N N . GLY A 1 260 ? -12.333 8.727 -6.561 1.00 70.19 260 GLY A N 1
ATOM 2047 C CA . GLY A 1 260 ? -12.063 7.296 -6.413 1.00 70.19 260 GLY A CA 1
ATOM 2048 C C . GLY A 1 260 ? -12.861 6.629 -5.307 1.00 70.19 260 GLY A C 1
ATOM 2049 O O . GLY A 1 260 ? -12.572 5.471 -5.023 1.00 70.19 260 GLY A O 1
ATOM 2050 N N . LYS A 1 261 ? -13.871 7.305 -4.747 1.00 69.75 261 LYS A N 1
ATOM 2051 C CA . LYS A 1 261 ? -14.809 6.723 -3.787 1.00 69.75 261 LYS A CA 1
ATOM 2052 C C . LYS A 1 261 ? -15.510 5.486 -4.344 1.00 69.75 261 LYS A C 1
ATOM 2054 O O . LYS A 1 261 ? -15.315 4.411 -3.792 1.00 69.75 261 LYS A O 1
ATOM 2059 N N . ASP A 1 262 ? -16.168 5.591 -5.501 1.00 68.38 262 ASP A N 1
ATOM 2060 C CA . ASP A 1 262 ? -16.798 4.439 -6.176 1.00 68.38 262 ASP A CA 1
ATOM 2061 C C . ASP A 1 262 ? -15.807 3.282 -6.392 1.00 68.38 262 ASP A C 1
ATOM 2063 O O . ASP A 1 262 ? -16.129 2.103 -6.241 1.00 68.38 262 ASP A O 1
ATOM 2067 N N . ALA A 1 263 ? -14.564 3.615 -6.752 1.00 72.06 263 ALA A N 1
ATOM 2068 C CA . ALA A 1 263 ? -13.513 2.629 -6.971 1.00 72.06 263 ALA A CA 1
ATOM 2069 C C . ALA A 1 263 ? -13.084 1.934 -5.693 1.00 72.06 263 ALA A C 1
ATOM 2071 O O . ALA A 1 263 ? -12.884 0.719 -5.676 1.00 72.06 263 ALA A O 1
ATOM 2072 N N . TRP A 1 264 ? -12.924 2.712 -4.632 1.00 76.50 264 TRP A N 1
ATOM 2073 C CA . TRP A 1 264 ? -12.636 2.204 -3.312 1.00 76.50 264 TRP A CA 1
ATOM 2074 C C . TRP A 1 264 ? -13.766 1.298 -2.833 1.00 76.50 264 TRP A C 1
ATOM 2076 O O . TRP A 1 264 ? -13.460 0.160 -2.503 1.00 76.50 264 TRP A O 1
ATOM 2086 N N . GLU A 1 265 ? -15.026 1.730 -2.885 1.00 69.19 265 GLU A N 1
ATOM 2087 C CA . GLU A 1 265 ? -16.184 0.947 -2.431 1.00 69.19 265 GLU A CA 1
ATOM 2088 C C . GLU A 1 265 ? -16.273 -0.403 -3.159 1.00 69.19 265 GLU A C 1
ATOM 2090 O O . GLU A 1 265 ? -16.404 -1.454 -2.530 1.00 69.19 265 GLU A O 1
ATOM 2095 N N . ASN A 1 266 ? -16.088 -0.414 -4.483 1.00 70.81 266 ASN A N 1
ATOM 2096 C CA . ASN A 1 266 ? -16.080 -1.652 -5.266 1.00 70.81 266 ASN A CA 1
ATOM 2097 C C . ASN A 1 266 ? -14.899 -2.577 -4.911 1.00 70.81 266 ASN A C 1
ATOM 2099 O O . ASN A 1 266 ? -15.058 -3.793 -4.782 1.00 70.81 266 ASN A O 1
ATOM 2103 N N . LEU A 1 267 ? -13.691 -2.024 -4.762 1.00 73.31 267 LEU A N 1
ATOM 2104 C CA . LEU A 1 267 ? -12.494 -2.799 -4.412 1.00 73.31 267 LEU A CA 1
ATOM 2105 C C . LEU A 1 267 ? -12.532 -3.302 -2.970 1.00 73.31 267 LEU A C 1
ATOM 2107 O O . LEU A 1 267 ? -12.013 -4.378 -2.675 1.00 73.31 267 LEU A O 1
ATOM 2111 N N . GLU A 1 268 ? -13.109 -2.514 -2.078 1.00 74.75 268 GLU A N 1
ATOM 2112 C CA . GLU A 1 268 ? -13.337 -2.836 -0.682 1.00 74.75 268 GLU A CA 1
ATOM 2113 C C . GLU A 1 268 ? -14.336 -3.981 -0.557 1.00 74.75 268 GLU A C 1
ATOM 2115 O O . GLU A 1 268 ? -14.033 -4.977 0.100 1.00 74.75 268 GLU A O 1
ATOM 2120 N N . GLN A 1 269 ? -15.453 -3.909 -1.280 1.00 67.44 269 GLN A N 1
ATOM 2121 C CA . GLN A 1 269 ? -16.420 -4.996 -1.359 1.00 67.44 269 GLN A CA 1
ATOM 2122 C C . GLN A 1 269 ? -15.770 -6.285 -1.883 1.00 67.44 269 GLN A C 1
ATOM 2124 O O . GLN A 1 269 ? -15.860 -7.338 -1.250 1.00 67.44 269 GLN A O 1
ATOM 2129 N N . LEU A 1 270 ? -15.004 -6.201 -2.975 1.00 71.81 270 LEU A N 1
ATOM 2130 C CA . LEU A 1 270 ? -14.272 -7.352 -3.508 1.00 71.81 270 LEU A CA 1
ATOM 2131 C C . LEU A 1 270 ? -13.244 -7.909 -2.507 1.00 71.81 270 LEU A C 1
ATOM 2133 O O . LEU A 1 270 ? -13.010 -9.119 -2.454 1.00 71.81 270 LEU A O 1
ATOM 2137 N N . TRP A 1 271 ? -12.611 -7.043 -1.712 1.00 72.69 271 TRP A N 1
ATOM 2138 C CA . TRP A 1 271 ? -11.689 -7.440 -0.649 1.00 72.69 271 TRP A CA 1
ATOM 2139 C C . TRP A 1 271 ? -12.405 -8.171 0.489 1.00 72.69 271 TRP A C 1
ATOM 2141 O O . TRP A 1 271 ? -11.900 -9.198 0.944 1.00 72.69 271 TRP A O 1
ATOM 2151 N N . ILE A 1 272 ? -13.573 -7.680 0.914 1.00 66.25 272 ILE A N 1
ATOM 2152 C CA . ILE A 1 272 ? -14.428 -8.313 1.931 1.00 66.25 272 ILE A CA 1
ATOM 2153 C C . ILE A 1 272 ? -14.856 -9.715 1.481 1.00 66.25 272 ILE A C 1
ATOM 2155 O O . ILE A 1 272 ? -14.807 -10.658 2.268 1.00 66.25 272 ILE A O 1
ATOM 2159 N N . GLU A 1 273 ? -15.218 -9.869 0.208 1.00 68.06 273 GLU A N 1
ATOM 2160 C CA . GLU A 1 273 ? -15.657 -11.141 -0.378 1.00 68.06 273 GLU A CA 1
ATOM 2161 C C . GLU A 1 273 ? -14.523 -12.144 -0.639 1.00 68.06 273 GLU A C 1
ATOM 2163 O O . GLU A 1 273 ? -14.782 -13.301 -0.988 1.00 68.06 273 GLU A O 1
ATOM 2168 N N . SER A 1 274 ? -13.266 -11.710 -0.533 1.00 68.38 274 SER A N 1
ATOM 2169 C CA . SER A 1 274 ? -12.096 -12.541 -0.812 1.00 68.38 274 SER A CA 1
ATOM 2170 C C . SER A 1 274 ? -11.608 -13.270 0.441 1.00 68.38 274 SER A C 1
ATOM 2172 O O . SER A 1 274 ? -11.494 -12.673 1.514 1.00 68.38 274 SER A O 1
ATOM 2174 N N . ASP A 1 275 ? -11.175 -14.530 0.311 1.00 76.25 275 ASP A N 1
ATOM 2175 C CA . ASP A 1 275 ? -10.520 -15.262 1.416 1.00 76.25 275 ASP A CA 1
ATOM 2176 C C . ASP A 1 275 ? -9.040 -14.858 1.568 1.00 76.25 275 ASP A C 1
ATOM 2178 O O . ASP A 1 275 ? -8.078 -15.620 1.418 1.00 76.25 275 ASP A O 1
ATOM 2182 N N . GLY A 1 276 ? -8.846 -13.570 1.838 1.00 67.56 276 GLY A N 1
ATOM 2183 C CA . GLY A 1 276 ? -7.550 -12.945 2.008 1.00 67.56 276 GLY A CA 1
ATOM 2184 C C . GLY A 1 276 ? -6.815 -12.638 0.704 1.00 67.56 276 GLY A C 1
ATOM 2185 O O . GLY A 1 276 ? -7.311 -12.747 -0.414 1.00 67.56 276 GLY A O 1
ATOM 2186 N N . ARG A 1 277 ? -5.562 -12.203 0.873 1.00 74.19 277 ARG A N 1
ATOM 2187 C CA . ARG A 1 277 ? -4.788 -11.524 -0.174 1.00 74.19 277 ARG A CA 1
ATOM 2188 C C . ARG A 1 277 ? -4.612 -12.335 -1.461 1.00 74.19 277 ARG A C 1
ATOM 2190 O O . ARG A 1 277 ? -4.633 -11.749 -2.533 1.00 74.19 277 ARG A O 1
ATOM 2197 N N . LYS A 1 278 ? -4.382 -13.648 -1.362 1.00 80.50 278 LYS A N 1
ATOM 2198 C CA . LYS A 1 278 ? -4.131 -14.486 -2.547 1.00 80.50 278 LYS A CA 1
ATOM 2199 C C . LYS A 1 278 ? -5.383 -14.627 -3.414 1.00 80.50 278 LYS A C 1
ATOM 2201 O O . LYS A 1 278 ? -5.259 -14.556 -4.632 1.00 80.50 278 LYS A O 1
ATOM 2206 N N . ASP A 1 279 ? -6.547 -14.802 -2.787 1.00 77.62 279 ASP A N 1
ATOM 2207 C CA . ASP A 1 279 ? -7.832 -14.870 -3.487 1.00 77.62 279 ASP A CA 1
ATOM 2208 C C . ASP A 1 279 ? -8.159 -13.517 -4.130 1.00 77.62 279 ASP A C 1
ATOM 2210 O O . ASP A 1 279 ? -8.395 -13.440 -5.332 1.00 77.62 279 ASP A O 1
ATOM 2214 N N . PHE A 1 280 ? -7.993 -12.424 -3.382 1.00 78.00 280 PHE A N 1
ATOM 2215 C CA . PHE A 1 280 ? -8.183 -11.075 -3.914 1.00 78.00 280 PHE A CA 1
ATOM 2216 C C . PHE A 1 280 ? -7.284 -10.775 -5.125 1.00 78.00 280 PHE A C 1
ATOM 2218 O O . PHE A 1 280 ? -7.755 -10.337 -6.172 1.00 78.00 280 PHE A O 1
ATOM 2225 N N . GLU A 1 281 ? -5.977 -11.045 -5.026 1.00 80.44 281 GLU A N 1
ATOM 2226 C CA . GLU A 1 281 ? -5.041 -10.828 -6.138 1.00 80.44 281 GLU A CA 1
ATOM 2227 C C . GLU A 1 281 ? -5.380 -11.692 -7.366 1.00 80.44 281 GLU A C 1
ATOM 2229 O O . GLU A 1 281 ? -5.106 -11.276 -8.495 1.00 80.44 281 GLU A O 1
ATOM 2234 N N . LYS A 1 282 ? -5.973 -12.877 -7.162 1.00 82.31 282 LYS A N 1
ATOM 2235 C CA . LYS A 1 282 ? -6.475 -13.738 -8.238 1.00 82.31 282 LYS A CA 1
ATOM 2236 C C . LYS A 1 282 ? -7.713 -13.123 -8.896 1.00 82.31 282 LYS A C 1
ATOM 2238 O O . LYS A 1 282 ? -7.709 -12.974 -10.113 1.00 82.31 282 LYS A O 1
ATOM 2243 N N . ARG A 1 283 ? -8.708 -12.686 -8.121 1.00 81.62 283 ARG A N 1
ATOM 2244 C CA . ARG A 1 283 ? -9.927 -12.048 -8.649 1.00 81.62 283 ARG A CA 1
ATOM 2245 C C . ARG A 1 283 ? -9.631 -10.759 -9.410 1.00 81.62 283 ARG A C 1
ATOM 2247 O O . ARG A 1 283 ? -10.153 -10.559 -10.500 1.00 81.62 283 ARG A O 1
ATOM 2254 N N . ILE A 1 284 ? -8.726 -9.920 -8.896 1.00 83.25 284 ILE A N 1
ATOM 2255 C CA . ILE A 1 284 ? -8.262 -8.720 -9.613 1.00 83.25 284 ILE A CA 1
ATOM 2256 C C . ILE A 1 284 ? -7.627 -9.091 -10.954 1.00 83.25 284 ILE A C 1
ATOM 2258 O O . ILE A 1 284 ? -7.871 -8.425 -11.957 1.00 83.25 284 ILE A O 1
ATOM 2262 N N . ARG A 1 285 ? -6.826 -10.162 -10.992 1.00 78.50 285 ARG A N 1
ATOM 2263 C CA . ARG A 1 285 ? -6.234 -10.657 -12.239 1.00 78.50 285 ARG A CA 1
ATOM 2264 C C . ARG A 1 285 ? -7.311 -11.112 -13.224 1.00 78.50 285 ARG A C 1
ATOM 2266 O O . ARG A 1 285 ? -7.257 -10.714 -14.375 1.00 78.50 285 ARG A O 1
ATOM 2273 N N . GLU A 1 286 ? -8.295 -11.879 -12.768 1.00 81.25 286 GLU A N 1
ATOM 2274 C CA . GLU A 1 286 ? -9.400 -12.373 -13.602 1.00 81.25 286 GLU A CA 1
ATOM 2275 C C . GLU A 1 286 ? -10.291 -11.240 -14.135 1.00 81.25 286 GLU A C 1
ATOM 2277 O O . GLU A 1 286 ? -10.720 -11.289 -15.285 1.00 81.25 286 GLU A O 1
ATOM 2282 N N . LEU A 1 287 ? -10.569 -10.208 -13.332 1.00 77.88 287 LEU A N 1
ATOM 2283 C CA . LEU A 1 287 ? -11.271 -9.002 -13.788 1.00 77.88 287 LEU A CA 1
ATOM 2284 C C . LEU A 1 287 ? -10.455 -8.273 -14.855 1.00 77.88 287 LEU A C 1
ATOM 2286 O O . LEU A 1 287 ? -10.973 -7.902 -15.904 1.00 77.88 287 LEU A O 1
ATOM 2290 N N . ARG A 1 288 ? -9.154 -8.113 -14.617 1.00 73.81 288 ARG A N 1
ATOM 2291 C CA . ARG A 1 288 ? -8.257 -7.424 -15.542 1.00 73.81 288 ARG A CA 1
ATOM 2292 C C . ARG A 1 288 ? -8.143 -8.154 -16.874 1.00 73.81 288 ARG A C 1
ATOM 2294 O O . ARG A 1 288 ? -8.229 -7.522 -17.919 1.00 73.81 288 ARG A O 1
ATOM 2301 N N . ASP A 1 289 ? -7.957 -9.468 -16.835 1.00 72.81 289 ASP A N 1
ATOM 2302 C CA . ASP A 1 289 ? -7.762 -10.289 -18.030 1.00 72.81 289 ASP A CA 1
ATOM 2303 C C . ASP A 1 289 ? -9.045 -10.348 -18.890 1.00 72.81 289 ASP A C 1
ATOM 2305 O O . ASP A 1 289 ? -8.958 -10.505 -20.105 1.00 72.81 289 ASP A O 1
ATOM 2309 N N . ARG A 1 290 ? -10.226 -10.138 -18.285 1.00 72.88 290 ARG A N 1
ATOM 2310 C CA . ARG A 1 290 ? -11.508 -9.963 -18.993 1.00 72.88 290 ARG A CA 1
ATOM 2311 C C . ARG A 1 290 ? -11.761 -8.540 -19.503 1.00 72.88 290 ARG A C 1
ATOM 2313 O O . ARG A 1 290 ? -12.681 -8.339 -20.284 1.00 72.88 290 ARG A O 1
ATOM 2320 N N . GLY A 1 291 ? -10.952 -7.562 -19.088 1.00 64.94 291 GLY A N 1
ATOM 2321 C CA . GLY A 1 291 ? -11.199 -6.139 -19.350 1.00 64.94 291 GLY A CA 1
ATOM 2322 C C . GLY A 1 291 ? -12.264 -5.511 -18.442 1.00 64.94 291 GLY A C 1
ATOM 2323 O O . GLY A 1 291 ? -12.603 -4.347 -18.629 1.00 64.94 291 GLY A O 1
ATOM 2324 N N . ASP A 1 292 ? -12.734 -6.259 -17.441 1.00 62.00 292 ASP A N 1
ATOM 2325 C CA . ASP A 1 292 ? -13.779 -5.879 -16.483 1.00 62.00 292 ASP A CA 1
ATOM 2326 C C . ASP A 1 292 ? -13.208 -5.213 -15.221 1.00 62.00 292 ASP A C 1
ATOM 2328 O O . ASP A 1 292 ? -13.963 -4.795 -14.344 1.00 62.00 292 ASP A O 1
ATOM 2332 N N . LEU A 1 293 ? -11.876 -5.113 -15.089 1.00 58.03 293 LEU A N 1
ATOM 2333 C CA . LEU A 1 293 ? -11.244 -4.280 -14.061 1.00 58.03 293 LEU A CA 1
ATOM 2334 C C . LEU A 1 293 ? -11.371 -2.811 -14.470 1.00 58.03 293 LEU A C 1
ATOM 2336 O O . LEU A 1 293 ? -10.389 -2.125 -14.755 1.00 58.03 293 LEU A O 1
ATOM 2340 N N . ASP A 1 294 ? -12.610 -2.344 -14.516 1.00 54.09 294 ASP A N 1
ATOM 2341 C CA . ASP A 1 294 ? -12.928 -0.939 -14.522 1.00 54.09 294 ASP A CA 1
ATOM 2342 C C . ASP A 1 294 ? -13.164 -0.514 -13.064 1.00 54.09 294 ASP A C 1
ATOM 2344 O O . ASP A 1 294 ? -14.251 -0.722 -12.533 1.00 54.09 294 ASP A O 1
ATOM 2348 N N . PRO A 1 295 ? -12.180 0.108 -12.387 1.00 51.19 295 PRO A N 1
ATOM 2349 C CA . PRO A 1 295 ? -12.381 0.610 -11.032 1.00 51.19 295 PRO A CA 1
ATOM 2350 C C . PRO A 1 295 ? -13.502 1.658 -10.902 1.00 51.19 295 PRO A C 1
ATOM 2352 O O . PRO A 1 295 ? -13.785 2.063 -9.798 1.00 51.19 295 PRO A O 1
ATOM 2355 N N . TYR A 1 296 ? -14.153 2.121 -11.969 1.00 44.69 296 TYR A N 1
ATOM 2356 C CA . TYR A 1 296 ? -15.198 3.153 -11.930 1.00 44.69 296 TYR A CA 1
ATOM 2357 C C . TYR A 1 296 ? -16.481 2.772 -12.674 1.00 44.69 296 TYR A C 1
ATOM 2359 O O . TYR A 1 296 ? -17.390 3.592 -12.788 1.00 44.69 296 TYR A O 1
ATOM 2367 N N . VAL A 1 297 ? -16.565 1.556 -13.208 1.00 36.56 297 VAL A N 1
ATOM 2368 C CA . VAL A 1 297 ? -17.799 1.018 -13.773 1.00 36.56 297 VAL A CA 1
ATOM 2369 C C . VAL A 1 297 ? -18.064 -0.245 -12.984 1.00 36.56 297 VAL A C 1
ATOM 2371 O O . VAL A 1 297 ? -17.343 -1.231 -13.121 1.00 36.56 297 VAL A O 1
ATOM 2374 N N . GLY A 1 298 ? -19.062 -0.171 -12.100 1.00 33.44 298 GLY A N 1
ATOM 2375 C CA . GLY A 1 298 ? -19.569 -1.337 -11.390 1.00 33.44 298 GLY A CA 1
ATOM 2376 C C . GLY A 1 298 ? -19.763 -2.492 -12.367 1.00 33.44 298 GLY A C 1
ATOM 2377 O O . GLY A 1 298 ? -20.083 -2.262 -13.537 1.00 33.44 298 GLY A O 1
ATOM 2378 N N . ALA A 1 299 ? -19.504 -3.710 -11.885 1.00 30.14 299 ALA A N 1
ATOM 2379 C CA . ALA A 1 299 ? -19.651 -4.948 -12.639 1.00 30.14 299 ALA A CA 1
ATOM 2380 C C . ALA A 1 299 ? -20.816 -4.847 -13.632 1.00 30.14 299 ALA A C 1
ATOM 2382 O O . ALA A 1 299 ? -21.934 -4.510 -13.240 1.00 30.14 299 ALA A O 1
ATOM 2383 N N . ALA A 1 300 ? -20.510 -5.069 -14.912 1.00 29.52 300 ALA A N 1
ATOM 2384 C CA . ALA A 1 300 ? -21.450 -4.911 -16.004 1.00 29.52 300 ALA A CA 1
ATOM 2385 C C . ALA A 1 300 ? -22.815 -5.526 -15.663 1.00 29.52 300 ALA A C 1
ATOM 2387 O O . ALA A 1 300 ? -22.927 -6.677 -15.233 1.00 29.52 300 ALA A O 1
ATOM 2388 N N . ASP A 1 301 ? -23.825 -4.689 -15.864 1.00 31.42 301 ASP A N 1
ATOM 2389 C CA . ASP A 1 301 ? -25.253 -4.936 -15.765 1.00 31.42 301 ASP A CA 1
ATOM 2390 C C . ASP A 1 301 ? -25.617 -6.345 -16.276 1.00 31.42 301 ASP A C 1
ATOM 2392 O O . ASP A 1 301 ? -25.573 -6.628 -17.475 1.00 31.42 301 ASP A O 1
ATOM 2396 N N . SER A 1 302 ? -25.953 -7.256 -15.360 1.00 28.86 302 SER A N 1
ATOM 2397 C CA . SER A 1 302 ? -26.524 -8.564 -15.689 1.00 28.86 302 SER A CA 1
ATOM 2398 C C . SER A 1 302 ? -27.874 -8.728 -14.997 1.00 28.86 302 SER A C 1
ATOM 2400 O O . SER A 1 302 ? -27.994 -9.323 -13.936 1.00 28.86 302 SER A O 1
ATOM 2402 N N . GLY A 1 303 ? -28.905 -8.191 -15.655 1.00 25.20 303 GLY A N 1
ATOM 2403 C CA . GLY A 1 303 ? -30.253 -8.764 -15.676 1.00 25.20 303 GLY A CA 1
ATOM 2404 C C . GLY A 1 303 ? -31.094 -8.647 -14.403 1.00 25.20 303 GLY A C 1
ATOM 2405 O O . GLY A 1 303 ? -31.042 -9.499 -13.526 1.00 25.20 303 GLY A O 1
ATOM 2406 N N . THR A 1 304 ? -31.976 -7.644 -14.394 1.00 29.38 304 THR A N 1
ATOM 2407 C CA . THR A 1 304 ? -33.346 -7.676 -13.837 1.00 29.38 304 THR A CA 1
ATOM 2408 C C . THR A 1 304 ? -33.610 -8.647 -12.675 1.00 29.38 304 THR A C 1
ATOM 2410 O O . THR A 1 304 ? -34.218 -9.702 -12.855 1.00 29.38 304 THR A O 1
ATOM 2413 N N . ALA A 1 305 ? -33.279 -8.223 -11.461 1.00 26.19 305 ALA A N 1
ATOM 2414 C CA . ALA A 1 305 ? -33.998 -8.631 -10.261 1.00 26.19 305 ALA A CA 1
ATOM 2415 C C . ALA A 1 305 ? -34.376 -7.356 -9.503 1.00 26.19 305 ALA A C 1
ATOM 2417 O O . ALA A 1 305 ? -33.538 -6.490 -9.257 1.00 26.19 305 ALA A O 1
ATOM 2418 N N . THR A 1 306 ? -35.662 -7.205 -9.205 1.00 27.06 306 THR A N 1
ATOM 2419 C CA . THR A 1 306 ? -36.216 -6.105 -8.412 1.00 27.06 306 THR A CA 1
ATOM 2420 C C . THR A 1 306 ? -35.449 -5.981 -7.092 1.00 27.06 306 THR A C 1
ATOM 2422 O O . THR A 1 306 ? -35.564 -6.854 -6.234 1.00 27.06 306 THR A O 1
ATOM 2425 N N . ARG A 1 307 ? -34.639 -4.922 -6.945 1.00 27.66 307 ARG A N 1
ATOM 2426 C CA . ARG A 1 307 ? -33.925 -4.593 -5.702 1.00 27.66 307 ARG A CA 1
ATOM 2427 C C . ARG A 1 307 ? -34.932 -4.100 -4.666 1.00 27.66 307 ARG A C 1
ATOM 2429 O O . ARG A 1 307 ? -35.501 -3.023 -4.827 1.00 27.66 307 ARG A O 1
ATOM 2436 N N . GLU A 1 308 ? -35.119 -4.871 -3.601 1.00 26.58 308 GLU A N 1
ATOM 2437 C CA . GLU A 1 308 ? -35.552 -4.316 -2.319 1.00 26.58 308 GLU A CA 1
ATOM 2438 C C . GLU A 1 308 ? -34.499 -3.307 -1.820 1.00 26.58 308 GLU A C 1
ATOM 2440 O O . GLU A 1 308 ? -33.310 -3.452 -2.138 1.00 26.58 308 GLU A O 1
ATOM 2445 N N . PRO A 1 309 ? -34.910 -2.259 -1.081 1.00 28.58 309 PRO A N 1
ATOM 2446 C CA . PRO A 1 309 ? -33.976 -1.280 -0.543 1.00 28.58 309 PRO A CA 1
ATOM 2447 C C . PRO A 1 309 ? -32.917 -1.985 0.321 1.00 28.58 309 PRO A C 1
ATOM 2449 O O . PRO A 1 309 ? -33.269 -2.849 1.128 1.00 28.58 309 PRO A O 1
ATOM 2452 N N . PRO A 1 310 ? -31.624 -1.656 0.151 1.00 33.34 310 PRO A N 1
ATOM 2453 C CA . PRO A 1 310 ? -30.559 -2.307 0.895 1.00 33.34 310 PRO A CA 1
ATOM 2454 C C . PRO A 1 310 ? -30.747 -2.068 2.395 1.00 33.34 310 PRO A C 1
ATOM 2456 O O . PRO A 1 310 ? -30.979 -0.943 2.840 1.00 33.34 310 PRO A O 1
ATOM 2459 N N . GLY A 1 311 ? -30.637 -3.149 3.169 1.00 28.97 311 GLY A N 1
ATOM 2460 C CA . GLY A 1 311 ? -30.468 -3.074 4.615 1.00 28.97 311 GLY A CA 1
ATOM 2461 C C . GLY A 1 311 ? -29.209 -2.276 4.987 1.00 28.97 311 GLY A C 1
ATOM 2462 O O . GLY A 1 311 ? -28.354 -2.030 4.131 1.00 28.97 311 GLY A O 1
ATOM 2463 N N . PRO A 1 312 ? -29.092 -1.843 6.252 1.00 27.25 312 PRO A N 1
ATOM 2464 C CA . PRO A 1 312 ? -28.038 -0.932 6.679 1.00 27.25 312 PRO A CA 1
ATOM 2465 C C . PRO A 1 312 ? -26.634 -1.490 6.368 1.00 27.25 312 PRO A C 1
ATOM 2467 O O . PRO A 1 312 ? -26.415 -2.700 6.474 1.00 27.25 312 PRO A O 1
ATOM 2470 N N . PRO A 1 313 ? -25.687 -0.620 5.974 1.00 29.97 313 PRO A N 1
ATOM 2471 C CA . PRO A 1 313 ? -24.398 -1.014 5.415 1.00 29.97 313 PRO A CA 1
ATOM 2472 C C . PRO A 1 313 ? -23.534 -1.773 6.431 1.00 29.97 313 PRO A C 1
ATOM 2474 O O . PRO A 1 313 ? -23.350 -1.332 7.568 1.00 29.97 313 PRO A O 1
ATOM 2477 N N . VAL A 1 314 ? -22.968 -2.903 5.995 1.00 27.05 314 VAL A N 1
ATOM 2478 C CA . VAL A 1 314 ? -22.001 -3.696 6.767 1.00 27.05 314 VAL A CA 1
ATOM 2479 C C . VAL A 1 314 ? -20.587 -3.175 6.486 1.00 27.05 314 VAL A C 1
ATOM 2481 O O . VAL A 1 314 ? -20.280 -2.893 5.329 1.00 27.05 314 VAL A O 1
ATOM 2484 N N . PRO A 1 315 ? -19.708 -3.033 7.489 1.00 27.45 315 PRO A N 1
ATOM 2485 C CA . PRO A 1 315 ? -18.456 -2.319 7.290 1.00 27.45 315 PRO A CA 1
ATOM 2486 C C . PRO A 1 315 ? -17.243 -3.137 6.840 1.00 27.45 315 PRO A C 1
ATOM 2488 O O . PRO A 1 315 ? -17.174 -4.338 7.114 1.00 27.45 315 PRO A O 1
ATOM 2491 N N . PRO A 1 316 ? -16.222 -2.466 6.276 1.00 28.69 316 PRO A N 1
ATOM 2492 C CA . PRO A 1 316 ? -14.976 -3.079 5.840 1.00 28.69 316 PRO A CA 1
ATOM 2493 C C . PRO A 1 316 ? -13.993 -3.397 6.965 1.00 28.69 316 PRO A C 1
ATOM 2495 O O . PRO A 1 316 ? -13.748 -2.619 7.878 1.00 28.69 316 PRO A O 1
ATOM 2498 N N . VAL A 1 317 ? -13.339 -4.552 6.841 1.00 24.59 317 VAL A N 1
ATOM 2499 C CA . VAL A 1 317 ? -12.318 -5.032 7.775 1.00 24.59 317 VAL A CA 1
ATOM 2500 C C . VAL A 1 317 ? -10.951 -4.432 7.427 1.00 24.59 317 VAL A C 1
ATOM 2502 O O . VAL A 1 317 ? -10.203 -4.993 6.616 1.00 24.59 317 VAL A O 1
ATOM 2505 N N . THR A 1 318 ? -10.568 -3.329 8.076 1.00 26.81 318 THR A N 1
ATOM 2506 C CA . THR A 1 318 ? -9.198 -2.796 8.005 1.00 26.81 318 THR A CA 1
ATOM 2507 C C . THR A 1 318 ? -8.324 -3.292 9.169 1.00 26.81 318 THR A C 1
ATOM 2509 O O . THR A 1 318 ? -8.775 -3.653 10.252 1.00 26.81 318 THR A O 1
ATOM 2512 N N . LYS A 1 319 ? -7.012 -3.391 8.918 1.00 23.02 319 LYS A N 1
ATOM 2513 C CA . LYS A 1 319 ? -5.976 -3.619 9.934 1.00 23.02 319 LYS A CA 1
ATOM 2514 C C . LYS A 1 319 ? -5.134 -2.355 10.034 1.00 23.02 319 LYS A C 1
ATOM 2516 O O . LYS A 1 319 ? -4.349 -2.128 9.113 1.00 23.02 319 LYS A O 1
ATOM 2521 N N . SER A 1 320 ? -5.174 -1.638 11.160 1.00 25.50 320 SER A N 1
ATOM 2522 C CA . SER A 1 320 ? -3.999 -0.980 11.760 1.00 25.50 320 SER A CA 1
ATOM 2523 C C . SER A 1 320 ? -4.242 -0.464 13.185 1.00 25.50 320 SER A C 1
ATOM 2525 O O . SER A 1 320 ? -5.242 0.166 13.467 1.00 25.50 320 SER A O 1
ATOM 2527 N N . ALA A 1 321 ? -3.232 -0.722 14.024 1.00 24.45 321 ALA A N 1
ATOM 2528 C CA . ALA A 1 321 ? -2.814 -0.004 15.233 1.00 24.45 321 ALA A CA 1
ATOM 2529 C C . ALA A 1 321 ? -3.837 0.254 16.363 1.00 24.45 321 ALA A C 1
ATOM 2531 O O . ALA A 1 321 ? -4.438 1.314 16.439 1.00 24.45 321 ALA A O 1
ATOM 2532 N N . ALA A 1 322 ? -3.833 -0.620 17.376 1.00 22.80 322 ALA A N 1
ATOM 2533 C CA . ALA A 1 322 ? -3.944 -0.128 18.748 1.00 22.80 322 ALA A CA 1
ATOM 2534 C C . ALA A 1 322 ? -2.654 0.681 19.041 1.00 22.80 322 ALA A C 1
ATOM 2536 O O . ALA A 1 322 ? -1.556 0.149 18.847 1.00 22.80 322 ALA A O 1
ATOM 2537 N N . GLY A 1 323 ? -2.705 1.941 19.480 1.00 24.03 323 GLY A N 1
ATOM 2538 C CA . GLY A 1 323 ? -3.870 2.659 19.998 1.00 24.03 323 GLY A CA 1
ATOM 2539 C C . GLY A 1 323 ? -3.532 3.699 21.064 1.00 24.03 323 GLY A C 1
ATOM 2540 O O . GLY A 1 323 ? -2.360 3.794 21.428 1.00 24.03 323 GLY A O 1
ATOM 2541 N N . GLY A 1 324 ? -4.602 4.326 21.566 1.00 26.62 324 GLY A N 1
ATOM 2542 C CA . GLY A 1 324 ? -4.694 5.207 22.738 1.00 26.62 324 GLY A CA 1
ATOM 2543 C C . GLY A 1 324 ? -4.303 6.653 22.458 1.00 26.62 324 GLY A C 1
ATOM 2544 O O . GLY A 1 324 ? -3.109 6.911 22.406 1.00 26.62 324 GLY A O 1
ATOM 2545 N N . ASP A 1 325 ? -5.284 7.516 22.167 1.00 25.88 325 ASP A N 1
ATOM 2546 C CA . ASP A 1 325 ? -5.647 8.659 23.026 1.00 25.88 325 ASP A CA 1
ATOM 2547 C C . ASP A 1 325 ? -6.999 9.255 22.566 1.00 25.88 325 ASP A C 1
ATOM 2549 O O . ASP A 1 325 ? -7.185 9.656 21.418 1.00 25.88 325 ASP A O 1
ATOM 2553 N N . ASP A 1 326 ? -7.967 9.111 23.467 1.00 30.48 326 ASP A N 1
ATOM 2554 C CA . ASP A 1 326 ? -8.913 10.078 24.026 1.00 30.48 326 ASP A CA 1
ATOM 2555 C C . ASP A 1 326 ? -9.715 11.029 23.117 1.00 30.48 326 ASP A C 1
ATOM 2557 O O . ASP A 1 326 ? -9.210 11.857 22.360 1.00 30.48 326 ASP A O 1
ATOM 2561 N N . ASP A 1 327 ? -11.030 10.935 23.317 1.00 33.59 327 ASP A N 1
ATOM 2562 C CA . ASP A 1 327 ? -12.093 11.809 22.835 1.00 33.59 327 ASP A CA 1
ATOM 2563 C C . ASP A 1 327 ? -11.782 13.303 23.039 1.00 33.59 327 ASP A C 1
ATOM 2565 O O . ASP A 1 327 ? -11.805 13.826 24.153 1.00 33.59 327 ASP A O 1
ATOM 2569 N N . LYS A 1 328 ? -11.536 14.008 21.930 1.00 29.20 328 LYS A N 1
ATOM 2570 C CA . LYS A 1 328 ? -11.566 15.480 21.854 1.00 29.20 328 LYS A CA 1
ATOM 2571 C C . LYS A 1 328 ? -12.640 15.988 20.883 1.00 29.20 328 LYS A C 1
ATOM 2573 O O . LYS A 1 328 ? -12.582 17.138 20.462 1.00 29.20 328 LYS A O 1
ATOM 2578 N N . SER A 1 329 ? -13.613 15.156 20.499 1.00 30.44 329 SER A N 1
ATOM 2579 C CA . SER A 1 329 ? -14.552 15.517 19.425 1.00 30.44 329 SER A CA 1
ATOM 2580 C C . SER A 1 329 ? -15.846 16.164 19.916 1.00 30.44 329 SER A C 1
ATOM 2582 O O . SER A 1 329 ? -16.477 16.892 19.157 1.00 30.44 329 SER A O 1
ATOM 2584 N N . GLY A 1 330 ? -16.269 15.931 21.164 1.00 28.88 330 GLY A N 1
ATOM 2585 C CA . GLY A 1 330 ? -17.567 16.434 21.632 1.00 28.88 330 GLY A CA 1
ATOM 2586 C C . GLY A 1 330 ? -18.761 15.908 20.815 1.00 28.88 330 GLY A C 1
ATOM 2587 O O . GLY A 1 330 ? -19.849 16.479 20.882 1.00 28.88 330 GLY A O 1
ATOM 2588 N N . ILE A 1 331 ? -18.575 14.830 20.041 1.00 30.42 331 ILE A N 1
ATOM 2589 C CA . ILE A 1 331 ? -19.613 14.208 19.217 1.00 30.42 331 ILE A CA 1
ATOM 2590 C C . ILE A 1 331 ? -20.254 13.069 20.016 1.00 30.42 331 ILE A C 1
ATOM 2592 O O . ILE A 1 331 ? -19.613 12.073 20.347 1.00 30.42 331 ILE A O 1
ATOM 2596 N N . ASN A 1 332 ? -21.544 13.209 20.319 1.00 27.22 332 ASN A N 1
ATOM 2597 C CA . ASN A 1 332 ? -22.335 12.181 20.994 1.00 27.22 332 ASN A CA 1
ATOM 2598 C C . ASN A 1 332 ? -22.804 11.118 19.979 1.00 27.22 332 ASN A C 1
ATOM 2600 O O . ASN A 1 332 ? -23.732 11.362 19.206 1.00 27.22 332 ASN A O 1
ATOM 2604 N N . TRP A 1 333 ? -22.154 9.952 19.965 1.00 29.16 333 TRP A N 1
ATOM 2605 C CA . TRP A 1 333 ? -22.456 8.849 19.042 1.00 29.16 333 TRP A CA 1
ATOM 2606 C C . TRP A 1 333 ? -23.588 7.926 19.550 1.00 29.16 333 TRP A C 1
ATOM 2608 O O . TRP A 1 333 ? -23.696 7.699 20.757 1.00 29.16 333 TRP A O 1
ATOM 2618 N N . PRO A 1 334 ? -24.420 7.328 18.665 1.00 29.42 334 PRO A N 1
ATOM 2619 C CA . PRO A 1 334 ? -25.517 6.448 19.072 1.00 29.42 334 PRO A CA 1
ATOM 2620 C C . PRO A 1 334 ? -25.027 5.163 19.786 1.00 29.42 334 PRO A C 1
ATOM 2622 O O . PRO A 1 334 ? -24.076 4.534 19.315 1.00 29.42 334 PRO A O 1
ATOM 2625 N N . PRO A 1 335 ? -25.708 4.674 20.847 1.00 35.22 335 PRO A N 1
ATOM 2626 C CA . PRO A 1 335 ? -25.192 3.618 21.740 1.00 35.22 335 PRO A CA 1
ATOM 2627 C C . PRO A 1 335 ? -24.876 2.254 21.098 1.00 35.22 335 PRO A C 1
ATOM 2629 O O . PRO A 1 335 ? -24.114 1.468 21.656 1.00 35.22 335 PRO A O 1
ATOM 2632 N N . HIS A 1 336 ? -25.454 1.942 19.936 1.00 38.31 336 HIS A N 1
ATOM 2633 C CA . HIS A 1 336 ? -25.349 0.620 19.307 1.00 38.31 336 HIS A CA 1
ATOM 2634 C C . HIS A 1 336 ? -24.090 0.428 18.438 1.00 38.31 336 HIS A C 1
ATOM 2636 O O . HIS A 1 336 ? -23.775 -0.704 18.086 1.00 38.31 336 HIS A O 1
ATOM 2642 N N . LEU A 1 337 ? -23.345 1.498 18.128 1.00 37.56 337 LEU A N 1
ATOM 2643 C CA . LEU A 1 337 ? -22.103 1.457 17.333 1.00 37.56 337 LEU A CA 1
ATOM 2644 C C . LEU A 1 337 ? -20.824 1.367 18.185 1.00 37.56 337 LEU A C 1
ATOM 2646 O O . LEU A 1 337 ? -19.737 1.160 17.652 1.00 37.56 337 LEU A O 1
ATOM 2650 N N . LYS A 1 338 ? -20.940 1.489 19.512 1.00 41.81 338 LYS A N 1
ATOM 2651 C CA . LYS A 1 338 ? -19.797 1.540 20.439 1.00 41.81 338 LYS A CA 1
ATOM 2652 C C . LYS A 1 338 ? -19.159 0.165 20.705 1.00 41.81 338 LYS A C 1
ATOM 2654 O O . LYS A 1 338 ? -18.025 0.081 21.160 1.00 41.81 338 LYS A O 1
ATOM 2659 N N . TYR A 1 339 ? -19.875 -0.921 20.409 1.00 41.28 339 TYR A N 1
ATOM 2660 C CA . TYR A 1 339 ? -19.601 -2.245 20.992 1.00 41.28 339 TYR A CA 1
ATOM 2661 C C . TYR A 1 339 ? -19.459 -3.392 19.995 1.00 41.28 339 TYR A C 1
ATOM 2663 O O . TYR A 1 339 ? -19.230 -4.533 20.384 1.00 41.28 339 TYR A O 1
ATOM 2671 N N . GLY A 1 340 ? -19.490 -3.051 18.713 1.00 36.47 340 GLY A N 1
ATOM 2672 C CA . GLY A 1 340 ? -19.175 -3.926 17.603 1.00 36.47 340 GLY A CA 1
ATOM 2673 C C . GLY A 1 340 ? -18.444 -3.105 16.562 1.00 36.47 340 GLY A C 1
ATOM 2674 O O . GLY A 1 340 ? -19.075 -2.405 15.777 1.00 36.47 340 GLY A O 1
ATOM 2675 N N . THR A 1 341 ? -17.118 -3.057 16.639 1.00 38.81 341 THR A N 1
ATOM 2676 C CA . THR A 1 341 ? -16.374 -2.032 15.909 1.00 38.81 341 THR A CA 1
ATOM 2677 C C . THR A 1 341 ? -16.338 -2.309 14.414 1.00 38.81 341 THR A C 1
ATOM 2679 O O . THR A 1 341 ? -16.010 -3.402 13.952 1.00 38.81 341 THR A O 1
ATOM 2682 N N . LYS A 1 342 ? -16.566 -1.222 13.677 1.00 35.09 342 LYS A N 1
ATOM 2683 C CA . LYS A 1 342 ? -16.222 -1.025 12.270 1.00 35.09 342 LYS A CA 1
ATOM 2684 C C . LYS A 1 342 ? -14.739 -1.330 11.962 1.00 35.09 342 LYS A C 1
ATOM 2686 O O . LYS A 1 342 ? -14.420 -1.576 10.813 1.00 35.09 342 LYS A O 1
ATOM 2691 N N . ASP A 1 343 ? -13.852 -1.402 12.970 1.00 38.66 343 ASP A N 1
ATOM 2692 C CA . ASP A 1 343 ? -12.392 -1.395 12.761 1.00 38.66 343 ASP A CA 1
ATOM 2693 C C . ASP A 1 343 ? -11.541 -2.371 13.607 1.00 38.66 343 ASP A C 1
ATOM 2695 O O . ASP A 1 343 ? -10.313 -2.377 13.481 1.00 38.66 343 ASP A O 1
ATOM 2699 N N . HIS A 1 344 ? -12.113 -3.244 14.448 1.00 42.25 344 HIS A N 1
ATOM 2700 C CA . HIS A 1 344 ? -11.362 -4.340 15.092 1.00 42.25 344 HIS A CA 1
ATOM 2701 C C . HIS A 1 344 ? -12.025 -5.681 14.777 1.00 42.25 344 HIS A C 1
ATOM 2703 O O . HIS A 1 344 ? -12.844 -6.148 15.571 1.00 42.25 344 HIS A O 1
ATOM 2709 N N . PRO A 1 345 ? -11.676 -6.341 13.647 1.00 54.16 345 PRO A N 1
ATOM 2710 C CA . PRO A 1 345 ? -12.160 -7.691 13.406 1.00 54.16 345 PRO A CA 1
ATOM 2711 C C . PRO A 1 345 ? -11.798 -8.542 14.610 1.00 54.16 345 PRO A C 1
ATOM 2713 O O . PRO A 1 345 ? -10.623 -8.593 14.997 1.00 54.16 345 PRO A O 1
ATOM 2716 N N . HIS A 1 346 ? -12.806 -9.205 15.176 1.00 67.19 346 HIS A N 1
ATOM 2717 C CA . HIS A 1 346 ? -12.599 -10.119 16.282 1.00 67.19 346 HIS A CA 1
ATOM 2718 C C . HIS A 1 346 ? -11.394 -11.019 15.947 1.00 67.19 346 HIS A C 1
ATOM 2720 O O . HIS A 1 346 ? -11.375 -11.618 14.864 1.00 67.19 346 HIS A O 1
ATOM 2726 N N . PRO A 1 347 ? -10.354 -11.107 16.796 1.00 70.69 347 PRO A N 1
ATOM 2727 C CA . PRO A 1 347 ? -9.108 -11.802 16.467 1.00 70.69 347 PRO A CA 1
ATOM 2728 C C . PRO A 1 347 ? -9.338 -13.266 16.064 1.00 70.69 347 PRO A C 1
ATOM 2730 O O . PRO A 1 347 ? -8.605 -13.800 15.226 1.00 70.69 347 PRO A O 1
ATOM 2733 N N . HIS A 1 348 ? -10.413 -13.870 16.577 1.00 75.00 348 HIS A N 1
ATOM 2734 C CA . HIS A 1 348 ? -10.863 -15.231 16.262 1.00 75.00 348 HIS A CA 1
ATOM 2735 C C . HIS A 1 348 ? -11.990 -15.314 15.214 1.00 75.00 348 HIS A C 1
ATOM 2737 O O . HIS A 1 348 ? -12.554 -16.382 15.025 1.00 75.00 348 HIS A O 1
ATOM 2743 N N . ARG A 1 349 ? -12.323 -14.210 14.524 1.00 67.12 349 ARG A N 1
ATOM 2744 C CA . ARG A 1 349 ? -13.398 -14.114 13.510 1.00 67.12 349 ARG A CA 1
ATOM 2745 C C . ARG A 1 349 ? -14.787 -14.546 14.021 1.00 67.12 349 ARG A C 1
ATOM 2747 O O . ARG A 1 349 ? -15.569 -15.117 13.266 1.00 67.12 349 ARG A O 1
ATOM 2754 N N . LYS A 1 350 ? -15.081 -14.297 15.301 1.00 69.19 350 LYS A N 1
ATOM 2755 C CA . LYS A 1 350 ? -16.396 -14.568 15.902 1.00 69.19 350 LYS A CA 1
ATOM 2756 C C . LYS A 1 350 ? -17.409 -13.501 15.445 1.00 69.19 350 LYS A C 1
ATOM 2758 O O . LYS A 1 350 ? -16.987 -12.380 15.144 1.00 69.19 350 LYS A O 1
ATOM 2763 N N . PRO A 1 351 ? -18.713 -13.831 15.388 1.00 72.00 351 PRO A N 1
ATOM 2764 C CA . PRO A 1 351 ? -19.767 -12.844 15.190 1.00 72.00 351 PRO A CA 1
ATOM 2765 C C . PRO A 1 351 ? -19.692 -11.738 16.242 1.00 72.00 351 PRO A C 1
ATOM 2767 O O . PRO A 1 351 ? -19.335 -11.985 17.396 1.00 72.00 351 PRO A O 1
ATOM 2770 N N . VAL A 1 352 ? -20.023 -10.525 15.817 1.00 72.31 352 VAL A N 1
ATOM 2771 C CA . VAL A 1 352 ? -20.027 -9.344 16.675 1.00 72.31 352 VAL A CA 1
ATOM 2772 C C . VAL A 1 352 ? -21.241 -9.389 17.598 1.00 72.31 352 VAL A C 1
ATOM 2774 O O . VAL A 1 352 ? -22.357 -9.619 17.130 1.00 72.31 352 VAL A O 1
ATOM 2777 N N . TRP A 1 353 ? -21.025 -9.167 18.892 1.00 77.75 353 TRP A N 1
ATOM 2778 C CA . TRP A 1 353 ? -22.106 -9.084 19.872 1.00 77.75 353 TRP A CA 1
ATOM 2779 C C . TRP A 1 353 ? -22.936 -7.817 19.705 1.00 77.75 353 TRP A C 1
ATOM 2781 O O . TRP A 1 353 ? -22.459 -6.778 19.240 1.00 77.75 353 TRP A O 1
ATOM 2791 N N . THR A 1 354 ? -24.186 -7.878 20.158 1.00 79.38 354 THR A N 1
ATOM 2792 C CA . THR A 1 354 ? -24.968 -6.649 20.333 1.00 79.38 354 THR A CA 1
ATOM 2793 C C . THR A 1 354 ? -24.380 -5.794 21.462 1.00 79.38 354 THR A C 1
ATOM 2795 O O . THR A 1 354 ? -23.707 -6.294 22.365 1.00 79.38 354 THR A O 1
ATOM 2798 N N . ALA A 1 355 ? -24.669 -4.490 21.447 1.00 74.62 355 ALA A N 1
ATOM 2799 C CA . ALA A 1 355 ? -24.296 -3.578 22.528 1.00 74.62 355 ALA A CA 1
ATOM 2800 C C . ALA A 1 355 ? -24.758 -4.073 23.906 1.00 74.62 355 ALA A C 1
ATOM 2802 O O . ALA A 1 355 ? -23.979 -4.049 24.858 1.00 74.62 355 ALA A O 1
ATOM 2803 N N . GLN A 1 356 ? -26.003 -4.552 23.980 1.00 82.12 356 GLN A N 1
ATOM 2804 C CA . GLN A 1 356 ? -26.585 -5.076 25.209 1.00 82.12 356 GLN A CA 1
ATOM 2805 C C . GLN A 1 356 ? -25.887 -6.363 25.646 1.00 82.12 356 GLN A C 1
ATOM 2807 O O . GLN A 1 356 ? -25.441 -6.445 26.781 1.00 82.12 356 GLN A O 1
ATOM 2812 N N . GLU A 1 357 ? -25.694 -7.315 24.728 1.00 87.38 357 GLU A N 1
ATOM 2813 C CA . GLU A 1 357 ? -24.978 -8.560 25.022 1.00 87.38 357 GLU A CA 1
ATOM 2814 C C . GLU A 1 357 ? -23.572 -8.288 25.566 1.00 87.38 357 GLU A C 1
ATOM 2816 O O . GLU A 1 357 ? -23.166 -8.886 26.556 1.00 87.38 357 GLU A O 1
ATOM 2821 N N . ARG A 1 358 ? -22.831 -7.344 24.979 1.00 88.88 358 ARG A N 1
ATOM 2822 C CA . ARG A 1 358 ? -21.502 -6.981 25.479 1.00 88.88 358 ARG A CA 1
ATOM 2823 C C . ARG A 1 358 ? -21.560 -6.371 26.884 1.00 88.88 358 ARG A C 1
ATOM 2825 O O . ARG A 1 358 ? -20.728 -6.720 27.717 1.00 88.88 358 ARG A O 1
ATOM 2832 N N . VAL A 1 359 ? -22.510 -5.470 27.151 1.00 87.56 359 VAL A N 1
ATOM 2833 C CA . VAL A 1 359 ? -22.707 -4.882 28.490 1.00 87.56 359 VAL A CA 1
ATOM 2834 C C . VAL A 1 359 ? -23.052 -5.967 29.509 1.00 87.56 359 VAL A C 1
ATOM 2836 O O . VAL A 1 359 ? -22.429 -6.011 30.567 1.00 87.56 359 VAL A O 1
ATOM 2839 N N . ASP A 1 360 ? -23.974 -6.868 29.170 1.00 92.00 360 ASP A N 1
ATOM 2840 C CA . ASP A 1 360 ? -24.407 -7.963 30.039 1.00 92.00 360 ASP A CA 1
ATOM 2841 C C . ASP A 1 360 ? -23.243 -8.909 30.351 1.00 92.00 360 ASP A C 1
ATOM 2843 O O . ASP A 1 360 ? -23.007 -9.258 31.508 1.00 92.00 360 ASP A O 1
ATOM 2847 N N . ARG A 1 361 ? -22.456 -9.271 29.331 1.00 95.06 361 ARG A N 1
ATOM 2848 C CA . ARG A 1 361 ? -21.277 -10.130 29.491 1.00 95.06 361 ARG A CA 1
ATOM 2849 C C . ARG A 1 361 ? -20.158 -9.449 30.269 1.00 95.06 361 ARG A C 1
ATOM 2851 O O . ARG A 1 361 ? -19.566 -10.085 31.133 1.00 95.06 361 ARG A O 1
ATOM 2858 N N . GLN A 1 362 ? -19.898 -8.159 30.035 1.00 94.25 362 GLN A N 1
ATOM 2859 C CA . GLN A 1 362 ? -18.924 -7.403 30.829 1.00 94.25 362 GLN A CA 1
ATOM 2860 C C . GLN A 1 362 ? -19.358 -7.307 32.298 1.00 94.25 362 GLN A C 1
ATOM 2862 O O . GLN A 1 362 ? -18.532 -7.483 33.189 1.00 94.25 362 GLN A O 1
ATOM 2867 N N . ALA A 1 363 ? -20.642 -7.057 32.565 1.00 93.44 363 ALA A N 1
ATOM 2868 C CA . ALA A 1 363 ? -21.175 -7.015 33.925 1.00 93.44 363 ALA A CA 1
ATOM 2869 C C . ALA A 1 363 ? -21.066 -8.383 34.622 1.00 93.44 363 ALA A C 1
ATOM 2871 O O . ALA A 1 363 ? -20.752 -8.448 35.811 1.00 93.44 363 ALA A O 1
ATOM 2872 N N . ALA A 1 364 ? -21.257 -9.474 33.875 1.00 96.38 364 ALA A N 1
ATOM 2873 C CA . ALA A 1 364 ? -21.123 -10.838 34.377 1.00 96.38 364 ALA A CA 1
ATOM 2874 C C . ALA A 1 364 ? -19.681 -11.232 34.747 1.00 96.38 364 ALA A C 1
ATOM 2876 O O . ALA A 1 364 ? -19.507 -12.200 35.485 1.00 96.38 364 ALA A O 1
ATOM 2877 N N . LEU A 1 365 ? -18.659 -10.480 34.307 1.00 95.38 365 LEU A N 1
ATOM 2878 C CA . LEU A 1 365 ? -17.265 -10.726 34.704 1.00 95.38 365 LEU A CA 1
ATOM 2879 C C . LEU A 1 365 ? -17.061 -10.583 36.218 1.00 95.38 365 LEU A C 1
ATOM 2881 O O . LEU A 1 365 ? -16.161 -11.210 36.769 1.00 95.38 365 LEU A O 1
ATOM 2885 N N . GLY A 1 366 ? -17.859 -9.746 36.894 1.00 93.94 366 GLY A N 1
ATOM 2886 C CA . GLY A 1 366 ? -17.741 -9.526 38.339 1.00 93.94 366 GLY A CA 1
ATOM 2887 C C . GLY A 1 366 ? -16.412 -8.894 38.778 1.00 93.94 366 GLY A C 1
ATOM 2888 O O . GLY A 1 366 ? -16.033 -9.021 39.940 1.00 93.94 366 GLY A O 1
ATOM 2889 N N . ILE A 1 367 ? -15.698 -8.229 37.864 1.00 93.38 367 ILE A N 1
ATOM 2890 C CA . ILE A 1 367 ? -14.414 -7.560 38.113 1.00 93.38 367 ILE A CA 1
ATOM 2891 C C . ILE A 1 367 ? -14.629 -6.042 38.101 1.00 93.38 367 ILE A C 1
ATOM 2893 O O . ILE A 1 367 ? -15.342 -5.516 37.248 1.00 93.38 367 ILE A O 1
ATOM 2897 N N . ASP A 1 368 ? -13.986 -5.328 39.028 1.00 93.56 368 ASP A N 1
ATOM 2898 C CA . ASP A 1 368 ? -13.937 -3.864 38.998 1.00 93.56 368 ASP A CA 1
ATOM 2899 C C . ASP A 1 368 ? -13.000 -3.386 37.881 1.00 93.56 368 ASP A C 1
ATOM 2901 O O . ASP A 1 368 ? -11.778 -3.476 37.999 1.00 93.56 368 ASP A O 1
ATOM 2905 N N . LEU A 1 369 ? -13.590 -2.891 36.793 1.00 91.38 369 LEU A N 1
ATOM 2906 C CA . LEU A 1 369 ? -12.886 -2.382 35.615 1.00 91.38 369 LEU A CA 1
ATOM 2907 C C . LEU A 1 369 ? -12.556 -0.885 35.713 1.00 91.38 369 LEU A C 1
ATOM 2909 O O . LEU A 1 369 ? -12.122 -0.298 34.730 1.00 91.38 369 LEU A O 1
ATOM 2913 N N . HIS A 1 370 ? -12.784 -0.228 36.857 1.00 90.12 370 HIS A N 1
ATOM 2914 C CA . HIS A 1 370 ? -12.507 1.207 37.052 1.00 90.12 370 HIS A CA 1
ATOM 2915 C C . HIS A 1 370 ? -13.234 2.140 36.069 1.00 90.12 370 HIS A C 1
ATOM 2917 O O . HIS A 1 370 ? -12.782 3.258 35.817 1.00 90.12 370 HIS A O 1
ATOM 2923 N N . GLY A 1 371 ? -14.371 1.691 35.529 1.00 83.50 371 GLY A N 1
ATOM 2924 C CA . GLY A 1 371 ? -15.131 2.401 34.496 1.00 83.50 371 GLY A CA 1
ATOM 2925 C C . GLY A 1 371 ? -14.646 2.149 33.064 1.00 83.50 371 GLY A C 1
ATOM 2926 O O . GLY A 1 371 ? -15.183 2.754 32.139 1.00 83.50 371 GLY A O 1
ATOM 2927 N N . GLU A 1 372 ? -13.666 1.264 32.862 1.00 83.31 372 GLU A N 1
ATOM 2928 C CA . GLU A 1 372 ? -13.200 0.877 31.532 1.00 83.31 372 GLU A CA 1
ATOM 2929 C C . GLU A 1 372 ? -14.245 0.024 30.796 1.00 83.31 372 GLU A C 1
ATOM 2931 O O . GLU A 1 372 ? -14.859 -0.905 31.333 1.00 83.31 372 GLU A O 1
ATOM 2936 N N . GLU A 1 373 ? -14.439 0.346 29.520 1.00 87.12 373 GLU A N 1
ATOM 2937 C CA . GLU A 1 373 ? -15.252 -0.441 28.603 1.00 87.12 373 GLU A CA 1
ATOM 2938 C C . GLU A 1 373 ? -14.336 -1.348 27.783 1.00 87.12 373 GLU A C 1
ATOM 2940 O O . GLU A 1 373 ? -13.507 -0.873 27.007 1.00 87.12 373 GLU A O 1
ATOM 2945 N N . LEU A 1 374 ? -14.494 -2.658 27.958 1.00 85.12 374 LEU A N 1
ATOM 2946 C CA . LEU A 1 374 ? -13.711 -3.667 27.262 1.00 85.12 374 LEU A CA 1
ATOM 2947 C C . LEU A 1 374 ? -14.310 -3.990 25.894 1.00 85.12 374 LEU A C 1
ATOM 2949 O O . LEU A 1 374 ? -15.536 -4.032 25.708 1.00 85.12 374 LEU A O 1
ATOM 2953 N N . TYR A 1 375 ? -13.430 -4.292 24.943 1.00 83.12 375 TYR A N 1
ATOM 2954 C CA . TYR A 1 375 ? -13.809 -4.870 23.661 1.00 83.12 375 TYR A CA 1
ATOM 2955 C C . TYR A 1 375 ? -14.277 -6.322 23.833 1.00 83.12 375 TYR A C 1
ATOM 2957 O O . TYR A 1 375 ? -13.851 -7.025 24.746 1.00 83.12 375 TYR A O 1
ATOM 2965 N N . GLN A 1 376 ? -15.099 -6.814 22.897 1.00 86.12 376 GLN A N 1
ATOM 2966 C CA . GLN A 1 376 ? -15.608 -8.196 22.902 1.00 86.12 376 GLN A CA 1
ATOM 2967 C C . GLN A 1 376 ? -14.506 -9.236 23.161 1.00 86.12 376 GLN A C 1
ATOM 2969 O O . GLN A 1 376 ? -14.641 -10.072 24.042 1.00 86.12 376 GLN A O 1
ATOM 2974 N N . HIS A 1 377 ? -13.387 -9.161 22.440 1.00 83.62 377 HIS A N 1
ATOM 2975 C CA . HIS A 1 377 ? -12.307 -10.141 22.570 1.00 83.62 377 HIS A CA 1
ATOM 2976 C C . HIS A 1 377 ? -11.537 -10.048 23.893 1.00 83.62 377 HIS A C 1
ATOM 2978 O O . HIS A 1 377 ? -10.929 -11.030 24.313 1.00 83.62 377 HIS A O 1
ATOM 2984 N N . GLU A 1 378 ? -11.546 -8.885 24.544 1.00 90.44 378 GLU A N 1
ATOM 2985 C CA . GLU A 1 378 ? -10.988 -8.716 25.887 1.00 90.44 378 GLU A CA 1
ATOM 2986 C C . GLU A 1 378 ? -11.917 -9.368 26.913 1.00 90.44 378 GLU A C 1
ATOM 2988 O O . GLU A 1 378 ? -11.442 -10.134 27.746 1.00 90.44 378 GLU A O 1
ATOM 2993 N N . ILE A 1 379 ? -13.236 -9.170 26.779 1.00 93.31 379 ILE A N 1
ATOM 2994 C CA . ILE A 1 379 ? -14.244 -9.861 27.598 1.00 93.31 379 ILE A CA 1
ATOM 2995 C C . ILE A 1 379 ? -14.112 -11.374 27.424 1.00 93.31 379 ILE A C 1
ATOM 2997 O O . ILE A 1 379 ? -13.978 -12.079 28.416 1.00 93.31 379 ILE A O 1
ATOM 3001 N N . GLU A 1 380 ? -14.047 -11.875 26.188 1.00 92.88 380 GLU A N 1
ATOM 3002 C CA . GLU A 1 380 ? -13.866 -13.309 25.940 1.00 92.88 380 GLU A CA 1
ATOM 3003 C C . GLU A 1 380 ? -12.564 -13.859 26.551 1.00 92.88 380 GLU A C 1
ATOM 3005 O O . GLU A 1 380 ? -12.550 -14.977 27.066 1.00 92.88 380 GLU A O 1
ATOM 3010 N N . SER A 1 381 ? -11.470 -13.087 26.516 1.00 94.81 381 SER A N 1
ATOM 3011 C CA . SER A 1 381 ? -10.195 -13.495 27.128 1.00 94.81 381 SER A CA 1
ATOM 3012 C C . SER A 1 381 ? -10.327 -13.616 28.649 1.00 94.81 381 SER A C 1
ATOM 3014 O O . SER A 1 381 ? -9.840 -14.580 29.240 1.00 94.81 381 SER A O 1
ATOM 3016 N N . VAL A 1 382 ? -11.006 -12.657 29.286 1.00 96.44 382 VAL A N 1
ATOM 3017 C CA . VAL A 1 382 ? -11.273 -12.673 30.732 1.00 96.44 382 VAL A CA 1
ATOM 3018 C C . VAL A 1 382 ? -12.203 -13.830 31.100 1.00 96.44 382 VAL A C 1
ATOM 3020 O O . VAL A 1 382 ? -11.892 -14.578 32.022 1.00 96.44 382 VAL A O 1
ATOM 3023 N N . GLU A 1 383 ? -13.287 -14.041 30.351 1.00 95.88 383 GLU A N 1
ATOM 3024 C CA . GLU A 1 383 ? -14.214 -15.160 30.563 1.00 95.88 383 GLU A CA 1
ATOM 3025 C C . GLU A 1 383 ? -13.488 -16.508 30.493 1.00 95.88 383 GLU A C 1
ATOM 3027 O O . GLU A 1 383 ? -13.694 -17.373 31.342 1.00 95.88 383 GLU A O 1
ATOM 3032 N N . ARG A 1 384 ? -12.605 -16.696 29.504 1.00 95.00 384 ARG A N 1
ATOM 3033 C CA . ARG A 1 384 ? -11.824 -17.932 29.372 1.00 95.00 384 ARG A CA 1
ATOM 3034 C C . ARG A 1 384 ? -10.806 -18.099 30.503 1.00 95.00 384 ARG A C 1
ATOM 3036 O O . ARG A 1 384 ? -10.648 -19.214 30.990 1.00 95.00 384 ARG A O 1
ATOM 3043 N N . MET A 1 385 ? -10.155 -17.023 30.956 1.00 96.00 385 MET A N 1
ATOM 3044 C CA . MET A 1 385 ? -9.305 -17.056 32.156 1.00 96.00 385 MET A CA 1
ATOM 3045 C C . MET A 1 385 ? -10.107 -17.504 33.387 1.00 96.00 385 MET A C 1
ATOM 3047 O O . MET A 1 385 ? -9.700 -18.432 34.084 1.00 96.00 385 MET A O 1
ATOM 3051 N N . GLN A 1 386 ? -11.273 -16.902 33.630 1.00 95.81 386 GLN A N 1
ATOM 3052 C CA . GLN A 1 386 ? -12.136 -17.248 34.764 1.00 95.81 386 GLN A CA 1
ATOM 3053 C C . GLN A 1 386 ? -12.675 -18.680 34.670 1.00 95.81 386 GLN A C 1
ATOM 3055 O O . GLN A 1 386 ? -12.703 -19.393 35.672 1.00 95.81 386 GLN A O 1
ATOM 3060 N N . ALA A 1 387 ? -13.031 -19.142 33.468 1.00 94.81 387 ALA A N 1
ATOM 3061 C CA . ALA A 1 387 ? -13.444 -20.525 33.228 1.00 94.81 387 ALA A CA 1
ATOM 3062 C C . ALA A 1 387 ? -12.331 -21.541 33.545 1.00 94.81 387 ALA A C 1
ATOM 3064 O O . ALA A 1 387 ? -12.619 -22.684 33.895 1.00 94.81 387 ALA A O 1
ATOM 3065 N N . LEU A 1 388 ? -11.067 -21.117 33.467 1.00 93.88 388 LEU A N 1
ATOM 3066 C CA . LEU A 1 388 ? -9.888 -21.890 33.867 1.00 93.88 388 LEU A CA 1
ATOM 3067 C C . LEU A 1 388 ? -9.535 -21.731 35.357 1.00 93.88 388 LEU A C 1
ATOM 3069 O O . LEU A 1 388 ? -8.507 -22.236 35.805 1.00 93.88 388 LEU A O 1
ATOM 3073 N N . GLY A 1 389 ? -10.380 -21.047 36.132 1.00 94.06 389 GLY A N 1
ATOM 3074 C CA . GLY A 1 389 ? -10.190 -20.814 37.563 1.00 94.06 389 GLY A CA 1
ATOM 3075 C C . GLY A 1 389 ? -9.205 -19.692 37.892 1.00 94.06 389 GLY A C 1
ATOM 3076 O O . GLY A 1 389 ? -8.759 -19.603 39.034 1.00 94.06 389 GLY A O 1
ATOM 3077 N N . ALA A 1 390 ? -8.835 -18.850 36.922 1.00 95.06 390 ALA A N 1
ATOM 3078 C CA . ALA A 1 390 ? -7.991 -17.693 37.185 1.00 95.06 390 ALA A CA 1
ATOM 3079 C C . ALA A 1 390 ? -8.793 -16.559 37.836 1.00 95.06 390 ALA A C 1
ATOM 3081 O O . ALA A 1 390 ? -9.846 -16.154 37.343 1.00 95.06 390 ALA A O 1
ATOM 3082 N N . GLU A 1 391 ? -8.246 -16.003 38.914 1.00 95.75 391 GLU A N 1
ATOM 3083 C CA . GLU A 1 391 ? -8.772 -14.809 39.567 1.00 95.75 391 GLU A CA 1
ATOM 3084 C C . GLU A 1 391 ? -7.976 -13.582 39.106 1.00 95.75 391 GLU A C 1
ATOM 3086 O O . GLU A 1 391 ? -6.745 -13.553 39.190 1.00 95.75 391 GLU A O 1
ATOM 3091 N N . LEU A 1 392 ? -8.678 -12.577 38.578 1.00 97.06 392 LEU A N 1
ATOM 3092 C CA . LEU A 1 392 ? -8.075 -11.381 37.996 1.00 97.06 392 LEU A CA 1
ATOM 3093 C C . LEU A 1 392 ? -8.508 -10.129 38.754 1.00 97.06 392 LEU A C 1
ATOM 3095 O O . LEU A 1 392 ? -9.696 -9.906 38.985 1.00 97.06 392 LEU A O 1
ATOM 3099 N N . LYS A 1 393 ? -7.541 -9.263 39.053 1.00 96.81 393 LYS A N 1
ATOM 3100 C CA . LYS A 1 393 ? -7.775 -7.900 39.530 1.00 96.81 393 LYS A CA 1
ATOM 3101 C C . LYS A 1 393 ? -7.371 -6.915 38.437 1.00 96.81 393 LYS A C 1
ATOM 3103 O O . LYS A 1 393 ? -6.188 -6.817 38.116 1.00 96.81 393 LYS A O 1
ATOM 3108 N N . TRP A 1 394 ? -8.334 -6.188 37.869 1.00 96.38 394 TRP A N 1
ATOM 3109 C CA . TRP A 1 394 ? -8.058 -5.225 36.797 1.00 96.38 394 TRP A CA 1
ATOM 3110 C C . TRP A 1 394 ? -7.219 -4.050 37.303 1.00 96.38 394 TRP A C 1
ATOM 3112 O O . TRP A 1 394 ? -7.463 -3.518 38.395 1.00 96.38 394 TRP A O 1
ATOM 3122 N N . ILE A 1 395 ? -6.224 -3.647 36.515 1.00 92.50 395 ILE A N 1
ATOM 3123 C CA . ILE A 1 395 ? -5.369 -2.503 36.829 1.00 92.50 395 ILE A CA 1
ATOM 3124 C C . ILE A 1 395 ? -5.986 -1.271 36.177 1.00 92.50 395 ILE A C 1
ATOM 3126 O O . ILE A 1 395 ? -6.230 -1.239 34.977 1.00 92.50 395 ILE A O 1
ATOM 3130 N N . ARG A 1 396 ? -6.214 -0.234 36.983 1.00 88.25 396 ARG A N 1
ATOM 3131 C CA . ARG A 1 396 ? -6.713 1.057 36.512 1.00 88.25 396 ARG A CA 1
ATOM 3132 C C . ARG A 1 396 ? -5.732 1.687 35.522 1.00 88.25 396 ARG A C 1
ATOM 3134 O O . ARG A 1 396 ? -4.582 1.938 35.891 1.00 88.25 396 ARG A O 1
ATOM 3141 N N . ARG A 1 397 ? -6.194 2.042 34.321 1.00 82.56 397 ARG A N 1
ATOM 3142 C CA . ARG A 1 397 ? -5.415 2.887 33.405 1.00 82.56 397 ARG A CA 1
ATOM 3143 C C . ARG A 1 397 ? -5.153 4.266 34.001 1.00 82.56 397 ARG A C 1
ATOM 3145 O O . ARG A 1 397 ? -6.025 4.897 34.602 1.00 82.56 397 ARG A O 1
ATOM 3152 N N . LEU A 1 398 ? -3.939 4.757 33.794 1.00 74.88 398 LEU A N 1
ATOM 3153 C CA . LEU A 1 398 ? -3.589 6.129 34.127 1.00 74.88 398 LEU A CA 1
ATOM 3154 C C . LEU A 1 398 ? -4.120 7.025 32.999 1.00 74.88 398 LEU A C 1
ATOM 3156 O O . LEU A 1 398 ? -3.712 6.878 31.853 1.00 74.88 398 LEU A O 1
ATOM 3160 N N . GLY A 1 399 ? -5.097 7.882 33.304 1.00 55.38 399 GLY A N 1
ATOM 3161 C CA . GLY A 1 399 ? -5.868 8.662 32.321 1.00 55.38 399 GLY A CA 1
ATOM 3162 C C . GLY A 1 399 ? -5.132 9.857 31.707 1.00 55.38 399 GLY A C 1
ATOM 3163 O O . GLY A 1 399 ? -5.762 10.876 31.441 1.00 55.38 399 GLY A O 1
ATOM 3164 N N . THR A 1 400 ? -3.811 9.780 31.564 1.00 63.84 400 THR A N 1
ATOM 3165 C CA . THR A 1 400 ? -2.983 10.806 30.926 1.00 63.84 400 THR A CA 1
ATOM 3166 C C . THR A 1 400 ? -2.363 10.262 29.644 1.00 63.84 400 THR A C 1
ATOM 3168 O O . THR A 1 400 ? -1.658 9.248 29.658 1.00 63.84 400 THR A O 1
ATOM 3171 N N . GLU A 1 401 ? -2.614 10.989 28.553 1.00 59.97 401 GLU A N 1
ATOM 3172 C CA . GLU A 1 401 ? -2.025 10.825 27.218 1.00 59.97 401 GLU A CA 1
ATOM 3173 C C . GLU A 1 401 ? -0.517 10.529 27.342 1.00 59.97 401 GLU A C 1
ATOM 3175 O O . GLU A 1 401 ? 0.266 11.345 27.831 1.00 59.97 401 GLU A O 1
ATOM 3180 N N . GLY A 1 402 ? -0.126 9.301 26.978 1.00 60.84 402 GLY A N 1
ATOM 3181 C CA . GLY A 1 402 ? 1.264 8.834 26.977 1.00 60.84 402 GLY A CA 1
ATOM 3182 C C . GLY A 1 402 ? 1.696 7.814 28.045 1.00 60.84 402 GLY A C 1
ATOM 3183 O O . GLY A 1 402 ? 2.751 7.201 27.852 1.00 60.84 402 GLY A O 1
ATOM 3184 N N . GLN A 1 403 ? 0.916 7.559 29.102 1.00 78.69 403 GLN A N 1
ATOM 3185 C CA . GLN A 1 403 ? 1.266 6.582 30.153 1.00 78.69 403 GLN A CA 1
ATOM 3186 C C . GLN A 1 403 ? 0.867 5.137 29.797 1.00 78.69 403 GLN A C 1
ATOM 3188 O O . GLN A 1 403 ? -0.025 4.899 28.984 1.00 78.69 403 GLN A O 1
ATOM 3193 N N . THR A 1 404 ? 1.534 4.133 30.387 1.00 81.38 404 THR A N 1
ATOM 3194 C CA . THR A 1 404 ? 1.198 2.711 30.150 1.00 81.38 404 THR A CA 1
ATOM 3195 C C . THR A 1 404 ? 1.108 1.894 31.441 1.00 81.38 404 THR A C 1
ATOM 3197 O O . THR A 1 404 ? 1.996 1.963 32.284 1.00 81.38 404 THR A O 1
ATOM 3200 N N . THR A 1 405 ? 0.071 1.061 31.560 1.00 89.31 405 THR A N 1
ATOM 3201 C CA . THR A 1 405 ? -0.144 0.098 32.659 1.00 89.31 405 THR A CA 1
ATOM 3202 C C . THR A 1 405 ? -0.293 -1.310 32.100 1.00 89.31 405 THR A C 1
ATOM 3204 O O . THR A 1 405 ? -0.676 -1.454 30.940 1.00 89.31 405 THR A O 1
ATOM 3207 N N . ASN A 1 406 ? 0.026 -2.350 32.878 1.00 92.50 406 ASN A N 1
ATOM 3208 C CA . ASN A 1 406 ? -0.440 -3.718 32.603 1.00 92.50 406 ASN A CA 1
ATOM 3209 C C . ASN A 1 406 ? -1.976 -3.795 32.663 1.00 92.50 406 ASN A C 1
ATOM 3211 O O . ASN A 1 406 ? -2.606 -2.904 33.229 1.00 92.50 406 ASN A O 1
ATOM 3215 N N . ASP A 1 407 ? -2.559 -4.837 32.064 1.00 92.56 407 ASP A N 1
ATOM 3216 C CA . ASP A 1 407 ? -4.019 -4.970 31.961 1.00 92.56 407 ASP A CA 1
ATOM 3217 C C . ASP A 1 407 ? -4.627 -5.460 33.293 1.00 92.56 407 ASP A C 1
ATOM 3219 O O . ASP A 1 407 ? -5.618 -4.919 33.781 1.00 92.56 407 ASP A O 1
ATOM 3223 N N . ALA A 1 408 ? -4.010 -6.463 33.927 1.00 96.06 408 ALA A N 1
ATOM 3224 C CA . ALA A 1 408 ? -4.515 -7.047 35.170 1.00 96.06 408 ALA A CA 1
ATOM 3225 C C . ALA A 1 408 ? -3.403 -7.641 36.044 1.00 96.06 408 ALA A C 1
ATOM 3227 O O . ALA A 1 408 ? -2.307 -7.943 35.572 1.00 96.06 408 ALA A O 1
ATOM 3228 N N . VAL A 1 409 ? -3.718 -7.866 37.317 1.00 97.19 409 VAL A N 1
ATOM 3229 C CA . VAL A 1 409 ? -2.983 -8.770 38.206 1.00 97.19 409 VAL A CA 1
ATOM 3230 C C . VAL A 1 409 ? -3.690 -10.123 38.197 1.00 97.19 409 VAL A C 1
ATOM 3232 O O . VAL A 1 409 ? -4.881 -10.195 38.500 1.00 97.19 409 VAL A O 1
ATOM 3235 N N . TRP A 1 410 ? -2.967 -11.191 37.870 1.00 97.25 410 TRP A N 1
ATOM 3236 C CA . TRP A 1 410 ? -3.439 -12.563 38.026 1.00 97.25 410 TRP A CA 1
ATOM 3237 C C . TRP A 1 410 ? -3.053 -13.087 39.409 1.00 97.25 410 TRP A C 1
ATOM 3239 O O . TRP A 1 410 ? -1.874 -13.321 39.696 1.00 97.25 410 TRP A O 1
ATOM 3249 N N . ILE A 1 411 ? -4.064 -13.244 40.267 1.00 96.25 411 ILE A N 1
ATOM 3250 C CA . ILE A 1 411 ? -3.910 -13.648 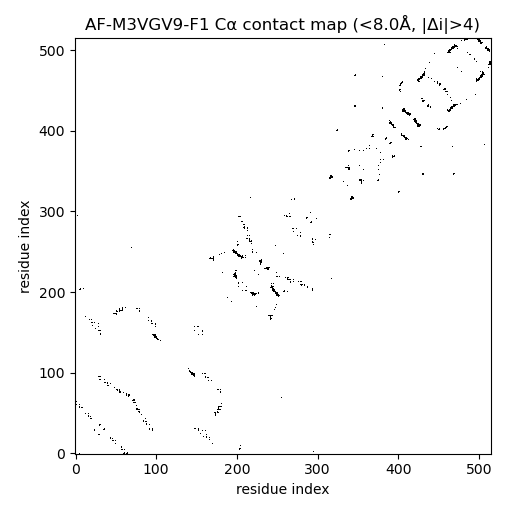41.665 1.00 96.25 411 ILE A CA 1
ATOM 3251 C C . ILE A 1 411 ? -3.461 -15.107 41.731 1.00 96.25 411 ILE A C 1
ATOM 3253 O O . ILE A 1 411 ? -4.095 -16.000 41.163 1.00 96.25 411 ILE A O 1
ATOM 3257 N N . GLY A 1 412 ? -2.324 -15.343 42.389 1.00 92.75 412 GLY A N 1
ATOM 3258 C CA . GLY A 1 412 ? -1.680 -16.658 42.436 1.00 92.75 412 GLY A CA 1
ATOM 3259 C C . GLY A 1 412 ? -1.331 -17.248 41.060 1.00 92.75 412 GLY A C 1
ATOM 3260 O O . GLY A 1 412 ? -1.256 -18.475 40.930 1.00 92.75 412 GLY A O 1
ATOM 3261 N N . GLY A 1 413 ? -1.181 -16.410 40.030 1.00 88.75 413 GLY A N 1
ATOM 3262 C CA . GLY A 1 413 ? -0.900 -16.830 38.656 1.00 88.75 413 GLY A CA 1
ATOM 3263 C C . GLY A 1 413 ? 0.550 -17.223 38.387 1.00 88.75 413 GLY A C 1
ATOM 3264 O O . GLY A 1 413 ? 0.806 -18.008 37.481 1.00 88.75 413 GLY A O 1
ATOM 3265 N N . GLY A 1 414 ? 1.492 -16.695 39.171 1.00 86.50 414 GLY A N 1
ATOM 3266 C CA . GLY A 1 414 ? 2.910 -17.030 39.076 1.00 86.50 414 GLY A CA 1
ATOM 3267 C C . GLY A 1 414 ? 3.370 -17.971 40.182 1.00 86.50 414 GLY A C 1
ATOM 3268 O O . GLY A 1 414 ? 2.639 -18.248 41.135 1.00 86.50 414 GLY A O 1
ATOM 3269 N N . GLU A 1 415 ? 4.615 -18.414 40.069 1.00 86.25 415 GLU A N 1
ATOM 3270 C CA . GLU A 1 415 ? 5.279 -19.269 41.047 1.00 86.25 415 GLU A CA 1
ATOM 3271 C C . GLU A 1 415 ? 6.670 -18.706 41.367 1.00 86.25 415 GLU A C 1
ATOM 3273 O O . GLU A 1 415 ? 7.444 -18.365 40.471 1.00 86.25 415 GLU A O 1
ATOM 3278 N N . ASP A 1 416 ? 6.997 -18.571 42.654 1.00 82.75 416 ASP A N 1
ATOM 3279 C CA . ASP A 1 416 ? 8.342 -18.172 43.064 1.00 82.75 416 ASP A CA 1
ATOM 3280 C C . ASP A 1 416 ? 9.337 -19.343 42.989 1.00 82.75 416 ASP A C 1
ATOM 3282 O O . ASP A 1 416 ? 8.977 -20.509 42.852 1.00 82.75 416 ASP A O 1
ATOM 3286 N N . ARG A 1 417 ? 10.634 -19.057 43.170 1.00 80.81 417 ARG A N 1
ATOM 3287 C CA . ARG A 1 417 ? 11.697 -20.088 43.163 1.00 80.81 417 ARG A CA 1
ATOM 3288 C C . ARG A 1 417 ? 11.523 -21.207 44.204 1.00 80.81 417 ARG A C 1
ATOM 3290 O O . ARG A 1 417 ? 12.324 -22.137 44.222 1.00 80.81 417 ARG A O 1
ATOM 3297 N N . ARG A 1 418 ? 10.572 -21.087 45.133 1.00 83.25 418 ARG A N 1
ATOM 3298 C CA . ARG A 1 418 ? 10.277 -22.062 46.192 1.00 83.25 418 ARG A CA 1
ATOM 3299 C C . ARG A 1 418 ? 8.944 -22.779 45.963 1.00 83.25 418 ARG A C 1
ATOM 3301 O O . ARG A 1 418 ? 8.495 -23.477 46.870 1.00 83.25 418 ARG A O 1
ATOM 3308 N N . GLY A 1 419 ? 8.318 -22.607 44.802 1.00 83.25 419 GLY A N 1
ATOM 3309 C CA . GLY A 1 419 ? 7.054 -23.251 44.466 1.00 83.25 419 GLY A CA 1
ATOM 3310 C C . GLY A 1 419 ? 5.820 -22.591 45.078 1.00 83.25 419 GLY A C 1
ATOM 3311 O O . GLY A 1 419 ? 4.755 -23.203 45.143 1.00 83.25 419 GLY A O 1
ATOM 3312 N N . ARG A 1 420 ? 5.939 -21.368 45.612 1.00 88.38 420 ARG A N 1
ATOM 3313 C CA . ARG A 1 420 ? 4.799 -20.667 46.218 1.00 88.38 420 ARG A CA 1
ATOM 3314 C C . ARG A 1 420 ? 4.092 -19.836 45.163 1.00 88.38 420 ARG A C 1
ATOM 3316 O O . ARG A 1 420 ? 4.746 -19.089 44.439 1.00 88.38 420 ARG A O 1
ATOM 3323 N N . ARG A 1 421 ? 2.759 -19.914 45.138 1.00 89.44 421 ARG A N 1
ATOM 3324 C CA . ARG A 1 421 ? 1.938 -19.087 44.248 1.00 89.44 421 ARG A CA 1
ATOM 3325 C C . ARG A 1 421 ? 2.103 -17.607 44.592 1.00 89.44 421 ARG A C 1
ATOM 3327 O O . ARG A 1 421 ? 2.051 -17.234 45.764 1.00 89.44 421 ARG A O 1
ATOM 3334 N N . THR A 1 422 ? 2.285 -16.784 43.570 1.00 92.44 422 THR A N 1
ATOM 3335 C CA . THR A 1 422 ? 2.460 -15.334 43.681 1.00 92.44 422 THR A CA 1
ATOM 3336 C C . THR A 1 422 ? 1.562 -14.609 42.698 1.00 92.44 422 THR A C 1
ATOM 3338 O O . THR A 1 422 ? 1.294 -15.105 41.603 1.00 92.44 422 THR A O 1
ATOM 3341 N N . ASP A 1 423 ? 1.150 -13.405 43.068 1.00 96.00 423 ASP A N 1
ATOM 3342 C CA . ASP A 1 423 ? 0.430 -12.514 42.168 1.00 96.00 423 ASP A CA 1
ATOM 3343 C C . ASP A 1 423 ? 1.382 -11.979 41.099 1.00 96.00 423 ASP A C 1
ATOM 3345 O O . ASP A 1 423 ? 2.512 -11.586 41.405 1.00 96.00 423 ASP A O 1
ATOM 3349 N N . ILE A 1 424 ? 0.931 -11.963 39.846 1.00 95.62 424 ILE A N 1
ATOM 3350 C CA . ILE A 1 424 ? 1.725 -11.463 38.720 1.00 95.62 424 ILE A CA 1
ATOM 3351 C C . ILE A 1 424 ? 0.936 -10.454 37.895 1.00 95.62 424 ILE A C 1
ATOM 3353 O O . ILE A 1 424 ? -0.231 -10.662 37.577 1.00 95.62 424 ILE A O 1
ATOM 3357 N N . GLU A 1 425 ? 1.582 -9.354 37.519 1.00 96.31 425 GLU A N 1
ATOM 3358 C CA . GLU A 1 425 ? 1.019 -8.394 36.570 1.00 96.31 425 GLU A CA 1
ATOM 3359 C C . GLU A 1 425 ? 1.144 -8.941 35.153 1.00 96.31 425 GLU A C 1
ATOM 3361 O O . GLU A 1 425 ? 2.253 -9.254 34.715 1.00 96.31 425 GLU A O 1
ATOM 3366 N N . ILE A 1 426 ? 0.028 -9.021 34.431 1.00 96.75 426 ILE A N 1
ATOM 3367 C CA . ILE A 1 426 ? -0.063 -9.611 33.097 1.00 96.75 426 ILE A CA 1
ATOM 3368 C C . ILE A 1 426 ? -0.586 -8.612 32.067 1.00 96.75 426 ILE A C 1
ATOM 3370 O O . ILE A 1 426 ? -1.351 -7.696 32.368 1.00 96.75 426 ILE A O 1
ATOM 3374 N N . GLU A 1 427 ? -0.143 -8.791 30.831 1.00 96.06 427 GLU A N 1
ATOM 3375 C CA . GLU A 1 427 ? -0.763 -8.204 29.651 1.00 96.06 427 GLU A CA 1
ATOM 3376 C C . GLU A 1 427 ? -1.659 -9.262 28.994 1.00 96.06 427 GLU A C 1
ATOM 3378 O O . GLU A 1 427 ? -1.190 -10.350 28.644 1.00 96.06 427 GLU A O 1
ATOM 3383 N N . LEU A 1 428 ? -2.934 -8.937 28.796 1.00 95.19 428 LEU A N 1
ATOM 3384 C CA . LEU A 1 428 ? -3.896 -9.766 28.080 1.00 95.19 428 LEU A CA 1
ATOM 3385 C C . LEU A 1 428 ? -3.947 -9.331 26.619 1.00 95.19 428 LEU A C 1
ATOM 3387 O O . LEU A 1 428 ? -4.160 -8.157 26.304 1.00 95.19 428 LEU A O 1
ATOM 3391 N N . LYS A 1 429 ? -3.754 -10.270 25.691 1.00 93.06 429 LYS A N 1
ATOM 3392 C CA . LYS A 1 429 ? -3.893 -9.992 24.254 1.00 93.06 429 LYS A CA 1
ATOM 3393 C C . LYS A 1 429 ? -4.571 -11.147 23.544 1.00 93.06 429 LYS A C 1
ATOM 3395 O O . LYS A 1 429 ? -4.207 -12.293 23.752 1.00 93.06 429 LYS A O 1
ATOM 3400 N N . ALA A 1 430 ? -5.464 -10.841 22.610 1.00 89.81 430 ALA A N 1
ATOM 3401 C CA . ALA A 1 430 ? -6.070 -11.840 21.738 1.00 89.81 430 ALA A CA 1
ATOM 3402 C C . ALA A 1 430 ? -5.561 -11.691 20.297 1.00 89.81 430 ALA A C 1
ATOM 3404 O O . ALA A 1 430 ? -5.461 -10.585 19.756 1.00 89.81 430 ALA A O 1
ATOM 3405 N N . THR A 1 431 ? -5.196 -12.800 19.652 1.00 87.62 431 THR A N 1
ATOM 3406 C CA . THR A 1 431 ? -4.662 -12.796 18.281 1.00 87.62 431 THR A CA 1
ATOM 3407 C C . THR A 1 431 ? -4.835 -14.152 17.593 1.00 87.62 431 THR A C 1
ATOM 3409 O O . THR A 1 431 ? -5.505 -15.045 18.091 1.00 87.62 431 THR A O 1
ATOM 3412 N N . LYS A 1 432 ? -4.268 -14.317 16.396 1.00 85.12 432 LYS A N 1
ATOM 3413 C CA . LYS A 1 432 ? -4.308 -15.586 15.653 1.00 85.12 432 LYS A CA 1
ATOM 3414 C C . LYS A 1 432 ? -3.249 -16.559 16.171 1.00 85.12 432 LYS A C 1
ATOM 3416 O O . LYS A 1 432 ? -2.156 -16.120 16.527 1.00 85.12 432 LYS A O 1
ATOM 3421 N N . ALA A 1 433 ? -3.512 -17.863 16.048 1.00 87.44 433 ALA A N 1
ATOM 3422 C CA . ALA A 1 433 ? -2.553 -18.955 16.267 1.00 87.44 433 ALA A CA 1
ATOM 3423 C C . ALA A 1 433 ? -1.411 -18.955 15.229 1.00 87.44 433 ALA A C 1
ATOM 3425 O O . ALA A 1 433 ? -1.309 -19.811 14.352 1.00 87.44 433 ALA A O 1
ATOM 3426 N N . LYS A 1 434 ? -0.576 -17.916 15.263 1.00 82.25 434 LYS A N 1
ATOM 3427 C CA . LYS A 1 434 ? 0.537 -17.705 14.344 1.00 82.25 434 LYS A CA 1
ATOM 3428 C C . LYS A 1 434 ? 1.641 -16.941 15.055 1.00 82.25 434 LYS A C 1
ATOM 3430 O O . LYS A 1 434 ? 1.420 -15.825 15.521 1.00 82.25 434 LYS A O 1
ATOM 3435 N N . GLN A 1 435 ? 2.855 -17.479 15.006 1.00 84.19 435 GLN A N 1
ATOM 3436 C CA . GLN A 1 435 ? 4.036 -16.893 15.639 1.00 84.19 435 GLN A CA 1
ATOM 3437 C C . GLN A 1 435 ? 4.204 -15.399 15.321 1.00 84.19 435 GLN A C 1
ATOM 3439 O O . GLN A 1 435 ? 4.333 -14.584 16.225 1.00 84.19 435 GLN A O 1
ATOM 3444 N N . SER A 1 436 ? 4.134 -15.007 14.044 1.00 62.22 436 SER A N 1
ATOM 3445 C CA . SER A 1 436 ? 4.283 -13.598 13.654 1.00 62.22 436 SER A CA 1
ATOM 3446 C C . SER A 1 436 ? 3.236 -12.677 14.288 1.00 62.22 436 SER A C 1
ATOM 3448 O O . SER A 1 436 ? 3.515 -11.511 14.529 1.00 62.22 436 SER A O 1
ATOM 3450 N N . SER A 1 437 ? 2.020 -13.181 14.514 1.00 74.38 437 SER A N 1
ATOM 3451 C CA . SER A 1 437 ? 0.912 -12.413 15.086 1.00 74.38 437 SER A CA 1
ATOM 3452 C C . SER A 1 437 ? 1.054 -12.253 16.597 1.00 74.38 437 SER A C 1
ATOM 3454 O O . SER A 1 437 ? 0.820 -11.160 17.102 1.00 74.38 437 SER A O 1
ATOM 3456 N N . ILE A 1 438 ? 1.496 -13.306 17.286 1.00 82.00 438 ILE A N 1
ATOM 3457 C CA . ILE A 1 438 ? 1.805 -13.291 18.722 1.00 82.00 438 ILE A CA 1
ATOM 3458 C C . ILE A 1 438 ? 2.994 -12.360 19.000 1.00 82.00 438 ILE A C 1
ATOM 3460 O O . ILE A 1 438 ? 2.923 -11.474 19.847 1.00 82.00 438 ILE A O 1
ATOM 3464 N N . ILE A 1 439 ? 4.060 -12.471 18.204 1.00 77.88 439 ILE A N 1
ATOM 3465 C CA . ILE A 1 439 ? 5.223 -11.583 18.312 1.00 77.88 439 ILE A CA 1
ATOM 3466 C C . ILE A 1 439 ? 4.832 -10.122 18.075 1.00 77.88 439 ILE A C 1
ATOM 3468 O O . ILE A 1 439 ? 5.301 -9.247 18.798 1.00 77.88 439 ILE A O 1
ATOM 3472 N N . ASP A 1 440 ? 3.992 -9.834 17.078 1.00 74.56 440 ASP A N 1
ATOM 3473 C CA . ASP A 1 440 ? 3.575 -8.463 16.756 1.00 74.56 440 ASP A CA 1
ATOM 3474 C C . ASP A 1 440 ? 2.818 -7.798 17.917 1.00 74.56 440 ASP A C 1
ATOM 3476 O O . ASP A 1 440 ? 3.111 -6.646 18.239 1.00 74.56 440 ASP A O 1
ATOM 3480 N N . VAL A 1 441 ? 1.901 -8.510 18.590 1.00 80.69 441 VAL A N 1
ATOM 3481 C CA . VAL A 1 441 ? 1.163 -7.939 19.735 1.00 80.69 441 VAL A CA 1
ATOM 3482 C C . VAL A 1 441 ? 2.079 -7.660 20.929 1.00 80.69 441 VAL A C 1
ATOM 3484 O O . VAL A 1 441 ? 2.040 -6.548 21.450 1.00 80.69 441 VAL A O 1
ATOM 3487 N N . ILE A 1 442 ? 2.986 -8.584 21.273 1.00 84.06 442 ILE A N 1
ATOM 3488 C CA . ILE A 1 442 ? 3.981 -8.389 22.347 1.00 84.06 442 ILE A CA 1
ATOM 3489 C C . ILE A 1 442 ? 4.896 -7.197 22.022 1.00 84.06 442 ILE A C 1
ATOM 3491 O O . ILE A 1 442 ? 5.136 -6.317 22.845 1.00 84.06 442 ILE A O 1
ATOM 3495 N N . THR A 1 443 ? 5.371 -7.115 20.775 1.00 77.88 443 THR A N 1
ATOM 3496 C CA . THR A 1 443 ? 6.268 -6.033 20.332 1.00 77.88 443 THR A CA 1
ATOM 3497 C C . THR A 1 443 ? 5.624 -4.662 20.448 1.00 77.88 443 THR A C 1
ATOM 3499 O O . THR A 1 443 ? 6.288 -3.711 20.848 1.00 77.88 443 THR A O 1
ATOM 3502 N N . LYS A 1 444 ? 4.341 -4.535 20.098 1.00 78.44 444 LYS A N 1
ATOM 3503 C CA . LYS A 1 444 ? 3.630 -3.256 20.205 1.00 78.44 444 LYS A CA 1
ATOM 3504 C C . LYS A 1 444 ? 3.506 -2.788 21.651 1.00 78.44 444 LYS A C 1
ATOM 3506 O O . LYS A 1 444 ? 3.595 -1.585 21.882 1.00 78.44 444 LYS A O 1
ATOM 3511 N N . CYS A 1 445 ? 3.332 -3.705 22.604 1.00 83.06 445 CYS A N 1
ATOM 3512 C CA . CYS A 1 445 ? 3.341 -3.371 24.028 1.00 83.06 445 CYS A CA 1
ATOM 3513 C C . CYS A 1 445 ? 4.706 -2.806 24.448 1.00 83.06 445 CYS A C 1
ATOM 3515 O O . CYS A 1 445 ? 4.752 -1.738 25.054 1.00 83.06 445 CYS A O 1
ATOM 3517 N N . PHE A 1 446 ? 5.812 -3.433 24.028 1.00 81.75 446 PHE A N 1
ATOM 3518 C CA . PHE A 1 446 ? 7.157 -2.904 24.290 1.00 81.75 446 PHE A CA 1
ATOM 3519 C C . PHE A 1 446 ? 7.402 -1.533 23.667 1.00 81.75 446 PHE A C 1
ATOM 3521 O O . PHE A 1 446 ? 7.885 -0.640 24.351 1.00 81.75 446 PHE A O 1
ATOM 3528 N N . VAL A 1 447 ? 7.031 -1.337 22.398 1.00 75.69 447 VAL A N 1
ATOM 3529 C CA . VAL A 1 447 ? 7.220 -0.050 21.708 1.00 75.69 447 VAL A CA 1
ATOM 3530 C C . VAL A 1 447 ? 6.455 1.074 22.407 1.00 75.69 447 VAL A C 1
ATOM 3532 O O . VAL A 1 447 ? 6.942 2.198 22.478 1.00 75.69 447 VAL A O 1
ATOM 3535 N N . ARG A 1 448 ? 5.253 0.802 22.923 1.00 78.31 448 ARG A N 1
ATOM 3536 C CA . ARG A 1 448 ? 4.484 1.800 23.678 1.00 78.31 448 ARG A CA 1
ATOM 3537 C C . ARG A 1 448 ? 5.138 2.149 25.004 1.00 78.31 448 ARG A C 1
ATOM 3539 O O . ARG A 1 448 ? 5.279 3.329 25.299 1.00 78.31 448 ARG A O 1
ATOM 3546 N N . ALA A 1 449 ? 5.562 1.142 25.758 1.00 82.06 449 ALA A N 1
ATOM 3547 C CA . ALA A 1 449 ? 6.239 1.366 27.025 1.00 82.06 449 ALA A CA 1
ATOM 3548 C C . ALA A 1 449 ? 7.585 2.088 26.834 1.00 82.06 449 ALA A C 1
ATOM 3550 O O . ALA A 1 449 ? 7.915 2.969 27.614 1.00 82.06 449 ALA A O 1
ATOM 3551 N N . GLU A 1 450 ? 8.319 1.800 25.755 1.00 79.62 450 GLU A N 1
ATOM 3552 C CA . GLU A 1 450 ? 9.540 2.528 25.389 1.00 79.62 450 GLU A CA 1
ATOM 3553 C C . GLU A 1 450 ? 9.257 3.987 25.010 1.00 79.62 450 GLU A C 1
ATOM 3555 O O . GLU A 1 450 ? 10.013 4.883 25.372 1.00 79.62 450 GLU A O 1
ATOM 3560 N N . LYS A 1 451 ? 8.167 4.256 24.283 1.00 79.38 451 LYS A N 1
ATOM 3561 C CA . LYS A 1 451 ? 7.765 5.636 23.976 1.00 79.38 451 LYS A CA 1
ATOM 3562 C C . LYS A 1 451 ? 7.408 6.420 25.236 1.00 79.38 451 LYS A C 1
ATOM 3564 O O . LYS A 1 451 ? 7.783 7.583 25.316 1.00 79.38 451 LYS A O 1
ATOM 3569 N N . ALA A 1 452 ? 6.705 5.792 26.177 1.00 80.44 452 ALA A N 1
ATOM 3570 C CA . ALA A 1 452 ? 6.385 6.383 27.471 1.00 80.44 452 ALA A CA 1
ATOM 3571 C C . ALA A 1 452 ? 7.667 6.682 28.267 1.00 80.44 452 ALA A C 1
ATOM 3573 O O . ALA A 1 452 ? 7.905 7.826 28.640 1.00 80.44 452 ALA A O 1
ATOM 3574 N N . ASP A 1 453 ? 8.556 5.696 28.396 1.00 82.25 453 ASP A N 1
ATOM 3575 C CA . ASP A 1 453 ? 9.858 5.837 29.058 1.00 82.25 453 ASP A CA 1
ATOM 3576 C C . ASP A 1 453 ? 10.704 6.978 28.462 1.00 82.25 453 ASP A C 1
ATOM 3578 O O . ASP A 1 453 ? 11.156 7.872 29.173 1.00 82.25 453 ASP A O 1
ATOM 3582 N N . ARG A 1 454 ? 10.819 7.047 27.127 1.00 80.44 454 ARG A N 1
ATOM 3583 C CA . ARG A 1 454 ? 11.551 8.125 26.432 1.00 80.44 454 ARG A CA 1
ATOM 3584 C C . ARG A 1 454 ? 10.980 9.523 26.676 1.00 80.44 454 ARG A C 1
ATOM 3586 O O . ARG A 1 454 ? 11.724 10.494 26.559 1.00 80.44 454 ARG A O 1
ATOM 3593 N N . ARG A 1 455 ? 9.681 9.641 26.957 1.00 80.38 455 ARG A N 1
ATOM 3594 C CA . ARG A 1 455 ? 9.030 10.913 27.307 1.00 80.38 455 ARG A CA 1
ATOM 3595 C C . ARG A 1 455 ? 9.108 11.230 28.803 1.00 80.38 455 ARG A C 1
ATOM 3597 O O . ARG A 1 455 ? 8.745 12.335 29.190 1.00 80.38 455 ARG A O 1
ATOM 3604 N N . GLY A 1 456 ? 9.608 10.305 29.627 1.00 82.88 456 GLY A N 1
ATOM 3605 C CA . GLY A 1 456 ? 9.581 10.411 31.086 1.00 82.88 456 GLY A CA 1
ATOM 3606 C C . GLY A 1 456 ? 8.206 10.111 31.693 1.00 82.88 456 GLY A C 1
ATOM 3607 O O . GLY A 1 456 ? 7.961 10.460 32.846 1.00 82.88 456 GLY A O 1
ATOM 3608 N N . ASP A 1 457 ? 7.313 9.477 30.930 1.00 84.25 457 ASP A N 1
ATOM 3609 C CA . ASP A 1 457 ? 5.976 9.098 31.377 1.00 84.25 457 ASP A CA 1
ATOM 3610 C C . ASP A 1 457 ? 6.019 7.823 32.234 1.00 84.25 457 ASP A C 1
ATOM 3612 O O . ASP A 1 457 ? 6.866 6.938 32.053 1.00 84.25 457 ASP A O 1
ATOM 3616 N N . ALA A 1 458 ? 5.044 7.687 33.139 1.00 84.31 458 ALA A N 1
ATOM 3617 C CA . ALA A 1 458 ? 4.834 6.447 33.877 1.00 84.31 458 ALA A CA 1
ATOM 3618 C C . ALA A 1 458 ? 4.581 5.282 32.905 1.00 84.31 458 ALA A C 1
ATOM 3620 O O . ALA A 1 458 ? 3.732 5.360 32.009 1.00 84.31 458 ALA A O 1
ATOM 3621 N N . HIS A 1 459 ? 5.318 4.188 33.083 1.00 85.38 459 HIS A N 1
ATOM 3622 C CA . HIS A 1 459 ? 5.248 3.037 32.197 1.00 85.38 459 HIS A CA 1
ATOM 3623 C C . HIS A 1 459 ? 5.389 1.719 32.950 1.00 85.38 459 HIS A C 1
ATOM 3625 O O . HIS A 1 459 ? 6.007 1.656 34.010 1.00 85.38 459 HIS A O 1
ATOM 3631 N N . ALA A 1 460 ? 4.846 0.657 32.358 1.00 87.44 460 ALA A N 1
ATOM 3632 C CA . ALA A 1 460 ? 5.011 -0.701 32.853 1.00 87.44 460 ALA A CA 1
ATOM 3633 C C . ALA A 1 460 ? 6.082 -1.465 32.057 1.00 87.44 460 ALA A C 1
ATOM 3635 O O . ALA A 1 460 ? 6.265 -1.257 30.850 1.00 87.44 460 ALA A O 1
ATOM 3636 N N . ASP A 1 461 ? 6.777 -2.393 32.715 1.00 82.81 461 ASP A N 1
ATOM 3637 C CA . ASP A 1 461 ? 7.879 -3.150 32.105 1.00 82.81 461 ASP A CA 1
ATOM 3638 C C . ASP A 1 461 ? 7.413 -4.185 31.075 1.00 82.81 461 ASP A C 1
ATOM 3640 O O . ASP A 1 461 ? 8.163 -4.504 30.149 1.00 82.81 461 ASP A O 1
ATOM 3644 N N . LYS A 1 462 ? 6.152 -4.633 31.172 1.00 90.06 462 LYS A N 1
ATOM 3645 C CA . LYS A 1 462 ? 5.526 -5.634 30.287 1.00 90.06 462 LYS A CA 1
ATOM 3646 C C . LYS A 1 462 ? 6.252 -6.985 30.316 1.00 90.06 462 LYS A C 1
ATOM 3648 O O . LYS A 1 462 ? 6.758 -7.445 29.301 1.00 90.06 462 LYS A O 1
ATOM 3653 N N . LYS A 1 463 ? 6.309 -7.628 31.483 1.00 92.88 463 LYS A N 1
ATOM 3654 C CA . LYS A 1 463 ? 7.091 -8.863 31.691 1.00 92.88 463 LYS A CA 1
ATOM 3655 C C . LYS A 1 463 ? 6.320 -10.156 31.425 1.00 92.88 463 LYS A C 1
ATOM 3657 O O . LYS A 1 463 ? 6.906 -11.108 30.922 1.00 92.88 463 LYS A O 1
ATOM 3662 N N . ASN A 1 464 ? 5.024 -10.184 31.724 1.00 95.81 464 ASN A N 1
ATOM 3663 C CA . ASN A 1 464 ? 4.200 -11.390 31.651 1.00 95.81 464 ASN A CA 1
ATOM 3664 C C . ASN A 1 464 ? 3.052 -11.199 30.661 1.00 95.81 464 ASN A C 1
ATOM 3666 O O . ASN A 1 464 ? 2.364 -10.177 30.702 1.00 95.81 464 ASN A O 1
ATOM 3670 N N . PHE A 1 465 ? 2.829 -12.179 29.791 1.00 97.19 465 PHE A N 1
ATOM 3671 C CA . PHE A 1 465 ? 1.797 -12.122 28.757 1.00 97.19 465 PHE A CA 1
ATOM 3672 C C . PHE A 1 465 ? 0.915 -13.362 28.786 1.00 97.19 465 PHE A C 1
ATOM 3674 O O . PHE A 1 465 ? 1.423 -14.480 28.747 1.00 97.19 465 PHE A O 1
ATOM 3681 N N . VAL A 1 466 ? -0.401 -13.163 28.732 1.00 97.88 466 VAL A N 1
ATOM 3682 C CA . VAL A 1 466 ? -1.352 -14.225 28.395 1.00 97.88 466 VAL A CA 1
ATOM 3683 C C . VAL A 1 466 ? -1.952 -13.915 27.028 1.00 97.88 466 VAL A C 1
ATOM 3685 O O . VAL A 1 466 ? -2.556 -12.860 26.816 1.00 97.88 466 VAL A O 1
ATOM 3688 N N . ILE A 1 467 ? -1.749 -14.827 26.078 1.00 97.44 467 ILE A N 1
ATOM 3689 C CA . ILE A 1 467 ? -2.149 -14.654 24.685 1.00 97.44 467 ILE A CA 1
ATOM 3690 C C . ILE A 1 467 ? -3.284 -15.611 24.334 1.00 97.44 467 ILE A C 1
ATOM 3692 O O . ILE A 1 467 ? -3.089 -16.823 24.252 1.00 97.44 467 ILE A O 1
ATOM 3696 N N . ASP A 1 468 ? -4.453 -15.054 24.049 1.00 97.12 468 ASP A N 1
ATOM 3697 C CA . ASP A 1 468 ? -5.632 -15.793 23.622 1.00 97.12 468 ASP A CA 1
ATOM 3698 C C . ASP A 1 468 ? -5.650 -16.004 22.101 1.00 97.12 468 ASP A C 1
ATOM 3700 O O . ASP A 1 468 ? -5.848 -15.073 21.308 1.00 97.12 468 ASP A O 1
ATOM 3704 N N . ILE A 1 469 ? -5.450 -17.256 21.680 1.00 92.75 469 ILE A N 1
ATOM 3705 C CA . ILE A 1 469 ? -5.524 -17.673 20.273 1.00 92.75 469 ILE A CA 1
ATOM 3706 C C . ILE A 1 469 ? -6.862 -18.327 19.898 1.00 92.75 469 ILE A C 1
ATOM 3708 O O . ILE A 1 469 ? -7.023 -18.792 18.762 1.00 92.75 469 ILE A O 1
ATOM 3712 N N . GLY A 1 470 ? -7.826 -18.325 20.821 1.00 89.19 470 GLY A N 1
ATOM 3713 C CA . GLY A 1 470 ? -9.178 -18.837 20.655 1.00 89.19 470 GLY A CA 1
ATOM 3714 C C . GLY A 1 470 ? -9.195 -20.339 20.392 1.00 89.19 470 GLY A C 1
ATOM 3715 O O . GLY A 1 470 ? -8.532 -21.128 21.067 1.00 89.19 470 GLY A O 1
ATOM 3716 N N . ASP A 1 471 ? -9.927 -20.734 19.351 1.00 88.25 471 ASP A N 1
ATOM 3717 C CA . ASP A 1 471 ? -10.039 -22.133 18.912 1.00 88.25 471 ASP A CA 1
ATOM 3718 C C . ASP A 1 471 ? -8.798 -22.617 18.121 1.00 88.25 471 ASP A C 1
ATOM 3720 O O . ASP A 1 471 ? -8.703 -23.779 17.709 1.00 88.25 471 ASP A O 1
ATOM 3724 N N . GLY A 1 472 ? -7.830 -21.720 17.891 1.00 88.00 472 GLY A N 1
ATOM 3725 C CA . GLY A 1 472 ? -6.568 -22.030 17.233 1.00 88.00 472 GLY A CA 1
ATOM 3726 C C . GLY A 1 472 ? -5.669 -22.935 18.076 1.00 88.00 472 GLY A C 1
ATOM 3727 O O . GLY A 1 472 ? -5.732 -22.927 19.301 1.00 88.00 472 GLY A O 1
ATOM 3728 N N . GLU A 1 473 ? -4.819 -23.713 17.410 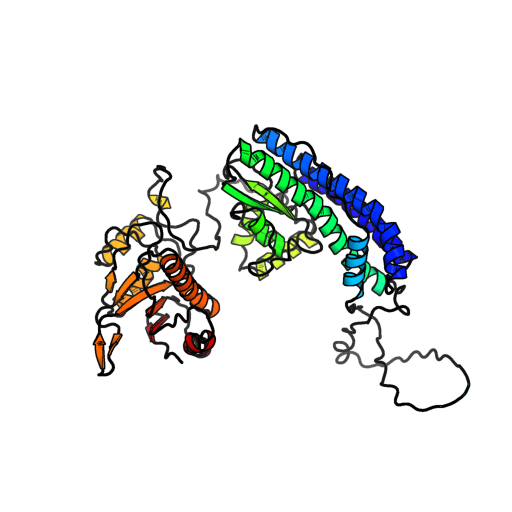1.00 91.75 473 GLU A N 1
ATOM 3729 C CA . GLU A 1 473 ? -3.987 -24.744 18.039 1.00 91.75 473 GLU A CA 1
ATOM 3730 C C . GLU A 1 473 ? -2.571 -24.258 18.352 1.00 91.75 473 GLU A C 1
ATOM 3732 O O . GLU A 1 473 ? -1.872 -23.738 17.473 1.00 91.75 473 GLU A O 1
ATOM 3737 N N . LEU A 1 474 ? -2.109 -24.506 19.580 1.00 94.44 474 LEU A N 1
ATOM 3738 C CA . LEU A 1 474 ? -0.693 -24.419 19.924 1.00 94.44 474 LEU A CA 1
ATOM 3739 C C . LEU A 1 474 ? 0.038 -25.697 19.489 1.00 94.44 474 LEU A C 1
ATOM 3741 O O . LEU A 1 474 ? 0.223 -26.624 20.266 1.00 94.44 474 LEU A O 1
ATOM 3745 N N . THR A 1 475 ? 0.455 -25.745 18.225 1.00 93.25 475 THR A N 1
ATOM 3746 C CA . THR A 1 475 ? 1.285 -26.856 17.718 1.00 93.25 475 THR A CA 1
ATOM 3747 C C . THR A 1 475 ? 2.676 -26.866 18.367 1.00 93.25 475 THR A C 1
ATOM 3749 O O . THR A 1 475 ? 3.203 -25.800 18.692 1.00 93.25 475 THR A O 1
ATOM 3752 N N . ASP A 1 476 ? 3.342 -28.024 18.427 1.00 91.50 476 ASP A N 1
ATOM 3753 C CA . ASP A 1 476 ? 4.728 -28.149 18.926 1.00 91.50 476 ASP A CA 1
ATOM 3754 C C . ASP A 1 476 ? 5.704 -27.193 18.230 1.00 91.50 476 ASP A C 1
ATOM 3756 O O . ASP A 1 476 ? 6.617 -26.630 18.837 1.00 91.50 476 ASP A O 1
ATOM 3760 N N . THR A 1 477 ? 5.507 -26.981 16.925 1.00 83.88 477 THR A N 1
ATOM 3761 C CA . THR A 1 477 ? 6.321 -26.037 16.155 1.00 83.88 477 THR A CA 1
ATOM 3762 C C . THR A 1 477 ? 6.068 -24.601 16.589 1.00 83.88 477 THR A C 1
ATOM 3764 O O . THR A 1 477 ? 7.027 -23.846 16.731 1.00 83.88 477 THR A O 1
ATOM 3767 N N . LEU A 1 478 ? 4.810 -24.215 16.811 1.00 84.00 478 LEU A N 1
ATOM 3768 C CA . LEU A 1 478 ? 4.483 -22.882 17.309 1.00 84.00 478 LEU A CA 1
ATOM 3769 C C . LEU A 1 478 ? 5.033 -22.686 18.727 1.00 84.00 478 LEU A C 1
ATOM 3771 O O . LEU A 1 478 ? 5.681 -21.673 18.967 1.00 84.00 478 LEU A O 1
ATOM 3775 N N . ASN A 1 479 ? 4.867 -23.670 19.614 1.00 92.75 479 ASN A N 1
ATOM 3776 C CA . ASN A 1 479 ? 5.399 -23.635 20.975 1.00 92.75 479 ASN A CA 1
ATOM 3777 C C . ASN A 1 479 ? 6.924 -23.427 20.983 1.00 92.75 479 ASN A C 1
ATOM 3779 O O . ASN A 1 479 ? 7.418 -22.450 21.541 1.00 92.75 479 ASN A O 1
ATOM 3783 N N . ARG A 1 480 ? 7.666 -24.250 20.227 1.00 86.56 480 ARG A N 1
ATOM 3784 C CA . ARG A 1 480 ? 9.125 -24.114 20.059 1.00 86.56 480 ARG A CA 1
ATOM 3785 C C . ARG A 1 480 ? 9.533 -22.763 19.461 1.00 86.56 480 ARG A C 1
ATOM 3787 O O . ARG A 1 480 ? 10.599 -22.232 19.745 1.00 86.56 480 ARG A O 1
ATOM 3794 N N . GLN A 1 481 ? 8.727 -22.197 18.565 1.00 83.62 481 GLN A N 1
ATOM 3795 C CA . GLN A 1 481 ? 9.027 -20.883 17.994 1.00 83.62 481 GLN A CA 1
ATOM 3796 C C . GLN A 1 481 ? 8.825 -19.737 18.990 1.00 83.62 481 GLN A C 1
ATOM 3798 O O . GLN A 1 481 ? 9.481 -18.703 18.831 1.00 83.62 481 GLN A O 1
ATOM 3803 N N . LEU A 1 482 ? 7.899 -19.895 19.937 1.00 88.38 482 LEU A N 1
ATOM 3804 C CA . LEU A 1 482 ? 7.613 -18.919 20.983 1.00 88.38 482 LEU A CA 1
ATOM 3805 C C . LEU A 1 482 ? 8.636 -18.999 22.121 1.00 88.38 482 LEU A C 1
ATOM 3807 O O . LEU A 1 482 ? 9.068 -17.944 22.574 1.00 88.38 482 LEU A O 1
ATOM 3811 N N . SER A 1 483 ? 9.107 -20.195 22.492 1.00 91.31 483 SER A N 1
ATOM 3812 C CA . SER A 1 483 ? 10.148 -20.357 23.521 1.00 91.31 483 SER A CA 1
ATOM 3813 C C . SER A 1 483 ? 11.437 -19.599 23.186 1.00 91.31 483 SER A C 1
ATOM 3815 O O . SER A 1 483 ? 12.015 -18.944 24.045 1.00 91.31 483 SER A O 1
ATOM 3817 N N . MET A 1 484 ? 11.833 -19.572 21.909 1.00 83.88 484 MET A N 1
ATOM 3818 C CA . MET A 1 484 ? 13.007 -18.829 21.418 1.00 83.88 484 MET A CA 1
ATOM 3819 C C . MET A 1 484 ? 12.804 -17.299 21.317 1.00 83.88 484 MET A C 1
ATOM 3821 O O . MET A 1 484 ? 13.602 -16.609 20.672 1.00 83.88 484 MET A O 1
ATOM 3825 N N . PHE A 1 485 ? 11.709 -16.726 21.835 1.00 82.81 485 PHE A N 1
ATOM 3826 C CA . PHE A 1 485 ? 11.416 -15.296 21.659 1.00 82.81 485 PHE A CA 1
ATOM 3827 C C . PHE A 1 485 ? 12.508 -14.390 22.240 1.00 82.81 485 PHE A C 1
ATOM 3829 O O . PHE A 1 485 ? 12.932 -13.451 21.558 1.00 82.81 485 PHE A O 1
ATOM 3836 N N . ASN A 1 486 ? 12.955 -14.671 23.468 1.00 86.06 486 ASN A N 1
ATOM 3837 C CA . ASN A 1 486 ? 13.967 -13.875 24.163 1.00 86.06 486 ASN A CA 1
ATOM 3838 C C . ASN A 1 486 ? 15.336 -14.022 23.498 1.00 86.06 486 ASN A C 1
ATOM 3840 O O . ASN A 1 486 ? 15.968 -13.014 23.179 1.00 86.06 486 ASN A O 1
ATOM 3844 N N . GLU A 1 487 ? 15.754 -15.253 23.195 1.00 83.06 487 GLU A N 1
ATOM 3845 C CA . GLU A 1 487 ? 17.010 -15.528 22.492 1.00 83.06 487 GLU A CA 1
ATOM 3846 C C . GLU A 1 487 ? 17.122 -14.746 21.172 1.00 83.06 487 GLU A C 1
ATOM 3848 O O . GLU A 1 487 ? 18.107 -14.045 20.940 1.00 83.06 487 GLU A O 1
ATOM 3853 N N . ARG A 1 488 ? 16.068 -14.756 20.346 1.00 71.31 488 ARG A N 1
ATOM 3854 C CA . ARG A 1 488 ? 16.019 -14.019 19.064 1.00 71.31 488 ARG A CA 1
ATOM 3855 C C . ARG A 1 488 ? 16.060 -12.497 19.210 1.00 71.31 488 ARG A C 1
ATOM 3857 O O . ARG A 1 488 ? 16.131 -11.783 18.207 1.00 71.31 488 ARG A O 1
ATOM 3864 N N . ARG A 1 489 ? 15.931 -11.987 20.433 1.00 68.31 489 ARG A N 1
ATOM 3865 C CA . ARG A 1 489 ? 15.904 -10.559 20.764 1.00 68.31 489 ARG A CA 1
ATOM 3866 C C . ARG A 1 489 ? 17.040 -10.131 21.679 1.00 68.31 489 ARG A C 1
ATOM 3868 O O . ARG A 1 489 ? 17.070 -8.958 22.036 1.00 68.31 489 ARG A O 1
ATOM 3875 N N . ARG A 1 490 ? 17.973 -11.031 22.005 1.00 69.44 490 ARG A N 1
ATOM 3876 C CA . ARG A 1 490 ? 19.097 -10.777 22.915 1.00 69.44 490 ARG A CA 1
ATOM 3877 C C . ARG A 1 490 ? 19.888 -9.515 22.554 1.00 69.44 490 ARG A C 1
ATOM 3879 O O . ARG A 1 490 ? 20.249 -8.764 23.449 1.00 69.44 490 ARG A O 1
ATOM 3886 N N . ASP A 1 491 ? 20.060 -9.250 21.259 1.00 57.78 491 ASP A N 1
ATOM 3887 C CA . ASP A 1 491 ? 20.858 -8.121 20.758 1.00 57.78 491 ASP A CA 1
ATOM 3888 C C . ASP A 1 491 ? 20.026 -6.867 20.418 1.00 57.78 491 ASP A C 1
ATOM 3890 O O . ASP A 1 491 ? 20.528 -5.927 19.799 1.00 57.78 491 ASP A O 1
ATOM 3894 N N . ARG A 1 492 ? 18.730 -6.828 20.768 1.00 56.56 492 ARG A N 1
ATOM 3895 C CA . ARG A 1 492 ? 17.889 -5.639 20.545 1.00 56.56 492 ARG A CA 1
ATOM 3896 C C . ARG A 1 492 ? 18.047 -4.630 21.681 1.00 56.56 492 ARG A C 1
ATOM 3898 O O . ARG A 1 492 ? 18.118 -5.001 22.845 1.00 56.56 492 ARG A O 1
ATOM 3905 N N . ILE A 1 493 ? 18.029 -3.345 21.330 1.00 38.16 493 ILE A N 1
ATOM 3906 C CA . ILE A 1 493 ? 18.124 -2.224 22.273 1.00 38.16 493 ILE A CA 1
ATOM 3907 C C . ILE A 1 493 ? 16.787 -1.458 22.260 1.00 38.16 493 ILE A C 1
ATOM 3909 O O . ILE A 1 493 ? 16.395 -1.010 21.179 1.00 38.16 493 ILE A O 1
ATOM 3913 N N . PRO A 1 494 ? 16.097 -1.290 23.408 1.00 49.25 494 PRO A N 1
ATOM 3914 C CA . PRO A 1 494 ? 16.395 -1.865 24.726 1.00 49.25 494 PRO A CA 1
ATOM 3915 C C . PRO A 1 494 ? 16.091 -3.379 24.792 1.00 49.25 494 PRO A C 1
ATOM 3917 O O . PRO A 1 494 ? 15.187 -3.852 24.094 1.00 49.25 494 PRO A O 1
ATOM 3920 N N . PRO A 1 495 ? 16.792 -4.150 25.646 1.00 57.84 495 PRO A N 1
ATOM 3921 C CA . PRO A 1 495 ? 16.664 -5.606 25.720 1.00 57.84 495 PRO A CA 1
ATOM 3922 C C . PRO A 1 495 ? 15.436 -6.021 26.546 1.00 57.84 495 PRO A C 1
ATOM 3924 O O . PRO A 1 495 ? 15.554 -6.737 27.538 1.00 57.84 495 PRO A O 1
ATOM 3927 N N . ARG A 1 496 ? 14.237 -5.546 26.181 1.00 69.38 496 ARG A N 1
ATOM 3928 C CA . ARG A 1 496 ? 13.005 -5.962 26.867 1.00 69.38 496 ARG A CA 1
ATOM 3929 C C . ARG A 1 496 ? 12.719 -7.435 26.563 1.00 69.38 496 ARG A C 1
ATOM 3931 O O . ARG A 1 496 ? 12.485 -7.809 25.410 1.00 69.38 496 ARG A O 1
ATOM 3938 N N . GLN A 1 497 ? 12.757 -8.244 27.616 1.00 82.44 497 GLN A N 1
ATOM 3939 C CA . GLN A 1 497 ? 12.502 -9.681 27.612 1.00 82.44 497 GLN A CA 1
ATOM 3940 C C . GLN A 1 497 ? 11.179 -9.973 28.314 1.00 82.44 497 GLN A C 1
ATOM 3942 O O . GLN A 1 497 ? 10.733 -9.198 29.160 1.00 82.44 497 GLN A O 1
ATOM 3947 N N . ILE A 1 498 ? 10.554 -11.086 27.944 1.00 90.19 498 ILE A N 1
ATOM 3948 C CA . ILE A 1 498 ? 9.400 -11.605 28.678 1.00 90.19 498 ILE A CA 1
ATOM 3949 C C . ILE A 1 498 ? 9.885 -12.593 29.735 1.00 90.19 498 ILE A C 1
ATOM 3951 O O . ILE A 1 498 ? 10.762 -13.410 29.458 1.00 90.19 498 ILE A O 1
ATOM 3955 N N . GLU A 1 499 ? 9.328 -12.498 30.935 1.00 92.06 499 GLU A N 1
ATOM 3956 C CA . GLU A 1 499 ? 9.577 -13.432 32.035 1.00 92.06 499 GLU A CA 1
ATOM 3957 C C . GLU A 1 499 ? 8.590 -14.604 31.973 1.00 92.06 499 GLU A C 1
ATOM 3959 O O . GLU A 1 499 ? 9.000 -15.744 32.160 1.00 92.06 499 GLU A O 1
ATOM 3964 N N . GLY A 1 500 ? 7.326 -14.339 31.620 1.00 93.50 500 GLY A N 1
ATOM 3965 C CA . GLY A 1 500 ? 6.287 -15.361 31.504 1.00 93.50 500 GLY A CA 1
ATOM 3966 C C . GLY A 1 500 ? 5.428 -15.207 30.250 1.00 93.50 500 GLY A C 1
ATOM 3967 O O . GLY A 1 500 ? 5.022 -14.099 29.880 1.00 93.50 500 GLY A O 1
ATOM 3968 N N . LEU A 1 501 ? 5.139 -16.328 29.589 1.00 96.50 501 LEU A N 1
ATOM 3969 C CA . LEU A 1 501 ? 4.272 -16.388 28.415 1.00 96.50 501 LEU A CA 1
ATOM 3970 C C . LEU A 1 501 ? 3.317 -17.573 28.528 1.00 96.50 501 LEU A C 1
ATOM 3972 O O . LEU A 1 501 ? 3.741 -18.721 28.462 1.00 96.50 501 LEU A O 1
ATOM 3976 N N . TRP A 1 502 ? 2.021 -17.292 28.599 1.00 97.56 502 TRP A N 1
ATOM 3977 C CA . TRP A 1 502 ? 0.976 -18.310 28.575 1.00 97.56 502 TRP A CA 1
ATOM 3978 C C . TRP A 1 502 ? 0.124 -18.158 27.321 1.00 97.56 502 TRP A C 1
ATOM 3980 O O . TRP A 1 502 ? -0.259 -17.051 26.941 1.00 97.56 502 TRP A O 1
ATOM 3990 N N . ILE A 1 503 ? -0.185 -19.272 26.666 1.00 97.75 503 ILE A N 1
ATOM 3991 C CA . ILE A 1 503 ? -1.041 -19.318 25.484 1.00 97.75 503 ILE A CA 1
ATOM 3992 C C . ILE A 1 503 ? -2.345 -20.001 25.854 1.00 97.75 503 ILE A C 1
ATOM 3994 O O . ILE A 1 503 ? -2.365 -21.156 26.278 1.00 97.75 503 ILE A O 1
ATOM 3998 N N . MET A 1 504 ? -3.442 -19.289 25.646 1.00 96.56 504 MET A N 1
ATOM 3999 C CA . MET A 1 504 ? -4.775 -19.825 25.825 1.00 96.56 504 MET A CA 1
ATOM 4000 C C . MET A 1 504 ? -5.289 -20.364 24.492 1.00 96.56 504 MET A C 1
ATOM 4002 O O . MET A 1 504 ? -5.388 -19.637 23.503 1.00 96.56 504 MET A O 1
ATOM 4006 N N . THR A 1 505 ? -5.559 -21.666 24.456 1.00 94.88 505 THR A N 1
ATOM 4007 C CA . THR A 1 505 ? -5.828 -22.437 23.237 1.00 94.88 505 THR A CA 1
ATOM 4008 C C . THR A 1 505 ? -6.858 -23.518 23.521 1.00 94.88 505 THR A C 1
ATOM 4010 O O . THR A 1 505 ? -6.692 -24.302 24.453 1.00 94.88 505 THR A O 1
ATOM 4013 N N . ARG A 1 506 ? -7.939 -23.569 22.731 1.00 89.94 506 ARG A N 1
ATOM 4014 C CA . ARG A 1 506 ? -8.966 -24.632 22.803 1.00 89.94 506 ARG A CA 1
ATOM 4015 C C . ARG A 1 506 ? -9.420 -24.958 24.239 1.00 89.94 506 ARG A C 1
ATOM 4017 O O . ARG A 1 506 ? -9.512 -26.123 24.614 1.00 89.94 506 ARG A O 1
ATOM 4024 N N . GLY A 1 507 ? -9.657 -23.923 25.047 1.00 86.25 507 GLY A N 1
ATOM 4025 C CA . GLY A 1 507 ? -10.105 -24.071 26.436 1.00 86.25 507 GLY A CA 1
ATOM 4026 C C . GLY A 1 507 ? -9.040 -24.570 27.417 1.00 86.25 507 GLY A C 1
ATOM 4027 O O . GLY A 1 507 ? -9.400 -25.058 28.476 1.00 86.25 507 GLY A O 1
ATOM 4028 N N . ASN A 1 508 ? -7.754 -24.465 27.080 1.00 93.12 508 ASN A N 1
ATOM 4029 C CA . ASN A 1 508 ? -6.624 -24.733 27.970 1.00 93.12 508 ASN A CA 1
ATOM 4030 C C . ASN A 1 508 ? -5.729 -23.494 28.069 1.00 93.12 508 ASN A C 1
ATOM 4032 O O . ASN A 1 508 ? -5.722 -22.661 27.159 1.00 93.12 508 ASN A O 1
ATOM 4036 N N . LEU A 1 509 ? -4.933 -23.410 29.135 1.00 95.12 509 LEU A N 1
ATOM 4037 C CA . LEU A 1 509 ? -3.852 -22.438 29.291 1.00 95.12 509 LEU A CA 1
ATOM 4038 C C . LEU A 1 509 ? -2.529 -23.191 29.392 1.00 95.12 509 LEU A C 1
ATOM 4040 O O . LEU A 1 509 ? -2.364 -24.041 30.263 1.00 95.12 509 LEU A O 1
ATOM 4044 N N . VAL A 1 510 ? -1.607 -22.897 28.480 1.00 96.25 510 VAL A N 1
ATOM 4045 C CA . VAL A 1 510 ? -0.311 -23.574 28.384 1.00 96.25 510 VAL A CA 1
ATOM 4046 C C . VAL A 1 510 ? 0.796 -22.557 28.596 1.00 96.25 510 VAL A C 1
ATOM 4048 O O . VAL A 1 510 ? 0.864 -21.564 27.872 1.00 96.25 510 VAL A O 1
ATOM 4051 N N . GLU A 1 511 ? 1.665 -22.801 29.570 1.00 95.69 511 GLU A N 1
ATOM 4052 C CA . GLU A 1 511 ? 2.884 -22.017 29.755 1.00 95.69 511 GLU A CA 1
ATOM 4053 C C . GLU A 1 511 ? 3.931 -22.396 28.703 1.00 95.69 511 GLU A C 1
ATOM 4055 O O . GLU A 1 511 ? 4.174 -23.574 28.434 1.00 95.69 511 GLU A O 1
ATOM 4060 N N . VAL A 1 512 ? 4.541 -21.386 28.088 1.00 95.56 512 VAL A N 1
ATOM 4061 C CA . VAL A 1 512 ? 5.657 -21.551 27.161 1.00 95.56 512 VAL A CA 1
ATOM 4062 C C . VAL A 1 512 ? 6.948 -21.420 27.954 1.00 95.56 512 VAL A C 1
ATOM 4064 O O . VAL A 1 512 ? 7.277 -20.342 28.441 1.00 95.56 512 VAL A O 1
ATOM 4067 N N . GLU A 1 513 ? 7.705 -22.510 28.040 1.00 91.94 513 GLU A N 1
ATOM 4068 C CA . GLU A 1 513 ? 9.019 -22.514 28.682 1.00 91.94 513 GLU A CA 1
ATOM 4069 C C . GLU A 1 513 ? 10.009 -21.674 27.857 1.00 91.94 513 GLU A C 1
ATOM 4071 O O . GLU A 1 513 ? 10.378 -22.036 26.737 1.00 91.94 513 GLU A O 1
ATOM 4076 N N . MET A 1 514 ? 10.392 -20.510 28.384 1.00 90.12 514 MET A N 1
ATOM 4077 C CA . MET A 1 514 ? 11.239 -19.537 27.689 1.00 90.12 514 MET A CA 1
ATOM 4078 C C . MET A 1 514 ? 12.715 -19.973 27.666 1.00 90.12 514 MET A C 1
ATOM 4080 O O . MET A 1 514 ? 13.238 -20.419 28.685 1.00 90.12 514 MET A O 1
ATOM 4084 N N . GLN A 1 515 ? 13.390 -19.802 26.518 1.00 78.81 515 GLN A N 1
ATOM 4085 C CA . GLN A 1 515 ? 14.817 -20.120 26.306 1.00 78.81 515 GLN A CA 1
ATOM 4086 C C . GLN A 1 515 ? 15.731 -18.890 26.304 1.00 78.81 515 GLN A C 1
ATOM 4088 O O . GLN A 1 515 ? 15.299 -17.809 25.819 1.00 78.81 515 GLN A O 1
#

Nearest PDB structures (foldseek):
  5k7v-assembly1_B  TM=3.381E-01  e=9.555E+00  synthetic construct